Protein AF-0000000075728772 (afdb_homodimer)

Radius of gyration: 41.03 Å; Cα contacts (8 Å, |Δi|>4): 673; chains: 2; bounding box: 45×200×97 Å

Structure (mmCIF, N/CA/C/O backbone):
data_AF-0000000075728772-model_v1
#
loop_
_entity.id
_entity.type
_entity.pdbx_description
1 polymer 'Small GTP-binding protein'
#
loop_
_atom_site.group_PDB
_atom_site.id
_atom_site.t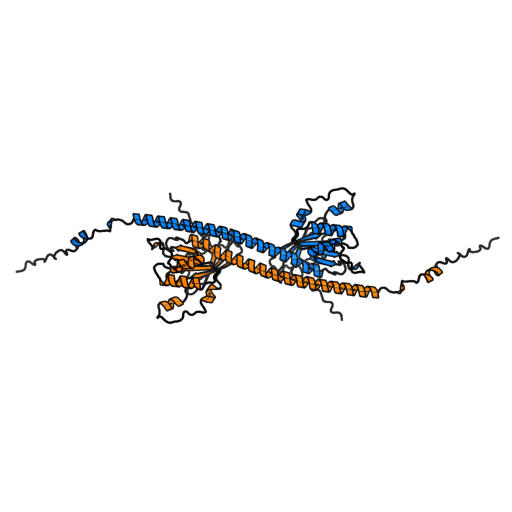ype_symbol
_atom_site.label_atom_id
_atom_site.label_alt_id
_atom_site.label_comp_id
_atom_site.label_asym_id
_atom_site.label_entity_id
_atom_site.label_seq_id
_atom_site.pdbx_PDB_ins_code
_atom_site.Cartn_x
_atom_site.Cartn_y
_atom_site.Cartn_z
_atom_site.occupancy
_atom_site.B_iso_or_equiv
_atom_site.auth_seq_id
_atom_site.auth_comp_id
_atom_site.auth_asym_id
_atom_site.auth_atom_id
_atom_site.pdbx_PDB_model_num
ATOM 1 N N . MET A 1 1 ? -1.755 -20.797 -45.938 1 20.17 1 MET A N 1
ATOM 2 C CA . MET A 1 1 ? -0.549 -20.141 -45.438 1 20.17 1 MET A CA 1
ATOM 3 C C . MET A 1 1 ? -0.69 -19.812 -43.969 1 20.17 1 MET A C 1
ATOM 5 O O . MET A 1 1 ? -1.535 -19 -43.594 1 20.17 1 MET A O 1
ATOM 9 N N . GLY A 1 2 ? -0.559 -20.734 -43.094 1 18.73 2 GLY A N 1
ATOM 10 C CA . GLY A 1 2 ? -0.975 -20.922 -41.719 1 18.73 2 GLY A CA 1
ATOM 11 C C . GLY A 1 2 ? -0.238 -20.031 -40.75 1 18.73 2 GLY A C 1
ATOM 12 O O . GLY A 1 2 ? 0.989 -19.922 -40.812 1 18.73 2 GLY A O 1
ATOM 13 N N . ALA A 1 3 ? -0.854 -18.828 -40.375 1 20.38 3 ALA A N 1
ATOM 14 C CA . ALA A 1 3 ? -0.32 -17.688 -39.625 1 20.38 3 ALA A CA 1
ATOM 15 C C . ALA A 1 3 ? 0.378 -18.172 -38.344 1 20.38 3 ALA A C 1
ATOM 17 O O . ALA A 1 3 ? -0.262 -18.719 -37.438 1 20.38 3 ALA A O 1
ATOM 18 N N . ASN A 1 4 ? 1.507 -18.812 -38.531 1 18.94 4 ASN A N 1
ATOM 19 C CA . ASN A 1 4 ? 2.453 -19.297 -37.5 1 18.94 4 ASN A CA 1
ATOM 20 C C . ASN A 1 4 ? 2.754 -18.219 -36.469 1 18.94 4 ASN A C 1
ATOM 22 O O . ASN A 1 4 ? 3.309 -17.156 -36.812 1 18.94 4 ASN A O 1
ATOM 26 N N . GLY A 1 5 ? 1.78 -17.938 -35.656 1 21.95 5 GLY A N 1
ATOM 27 C CA . GLY A 1 5 ? 1.833 -16.844 -34.688 1 21.95 5 GLY A CA 1
ATOM 28 C C . GLY A 1 5 ? 3.141 -16.797 -33.938 1 21.95 5 GLY A C 1
ATOM 29 O O . GLY A 1 5 ? 3.518 -17.781 -33.281 1 21.95 5 GLY A O 1
ATOM 30 N N . SER A 1 6 ? 4.141 -16.234 -34.531 1 20.72 6 SER A N 1
ATOM 31 C CA . SER A 1 6 ? 5.512 -15.969 -34.125 1 20.72 6 SER A CA 1
ATOM 32 C C . SER A 1 6 ? 5.559 -15.484 -32.688 1 20.72 6 SER A C 1
ATOM 34 O O . SER A 1 6 ? 4.867 -14.531 -32.312 1 20.72 6 SER A O 1
ATOM 36 N N . TYR A 1 7 ? 5.703 -16.344 -31.812 1 20.48 7 TYR A N 1
ATOM 37 C CA . TYR A 1 7 ? 6.016 -16.109 -30.422 1 20.48 7 TYR A CA 1
ATOM 38 C C . TYR A 1 7 ? 7.203 -15.164 -30.281 1 20.48 7 TYR A C 1
ATOM 40 O O . TYR A 1 7 ? 8.234 -15.359 -30.922 1 20.48 7 TYR A O 1
ATOM 48 N N . ALA A 1 8 ? 6.926 -13.891 -30.172 1 22.8 8 ALA A N 1
ATOM 49 C CA . ALA A 1 8 ? 7.938 -12.859 -29.969 1 22.8 8 ALA A CA 1
ATOM 50 C C . ALA A 1 8 ? 9.047 -13.352 -29.047 1 22.8 8 ALA A C 1
ATOM 52 O O . ALA A 1 8 ? 8.773 -13.922 -27.984 1 22.8 8 ALA A O 1
ATOM 53 N N . PRO A 1 9 ? 10.117 -13.68 -29.625 1 22.17 9 PRO A N 1
ATOM 54 C CA . PRO A 1 9 ? 11.281 -14.156 -28.875 1 22.17 9 PRO A CA 1
ATOM 55 C C . PRO A 1 9 ? 11.586 -13.297 -27.656 1 22.17 9 PRO A C 1
ATOM 57 O O . PRO A 1 9 ? 11.25 -12.109 -27.625 1 22.17 9 PRO A O 1
ATOM 60 N N . ALA A 1 10 ? 11.844 -13.938 -26.469 1 25.41 10 ALA A N 1
ATOM 61 C CA . ALA A 1 10 ? 12.25 -13.383 -25.172 1 25.41 10 ALA A CA 1
ATOM 62 C C . ALA A 1 10 ? 13.484 -12.492 -25.328 1 25.41 10 ALA A C 1
ATOM 64 O O . ALA A 1 10 ? 14.523 -12.945 -25.812 1 25.41 10 ALA A O 1
ATOM 65 N N . THR A 1 11 ? 13.328 -11.234 -25.766 1 25.09 11 THR A N 1
ATOM 66 C CA . THR A 1 11 ? 14.445 -10.289 -25.828 1 25.09 11 THR A CA 1
ATOM 67 C C . THR A 1 11 ? 15.398 -10.523 -24.656 1 25.09 11 THR A C 1
ATOM 69 O O . THR A 1 11 ? 14.992 -11.008 -23.609 1 25.09 11 THR A O 1
ATOM 72 N N . ASN A 1 12 ? 16.75 -10.617 -24.812 1 25.53 12 ASN A N 1
ATOM 73 C CA . ASN A 1 12 ? 17.969 -10.695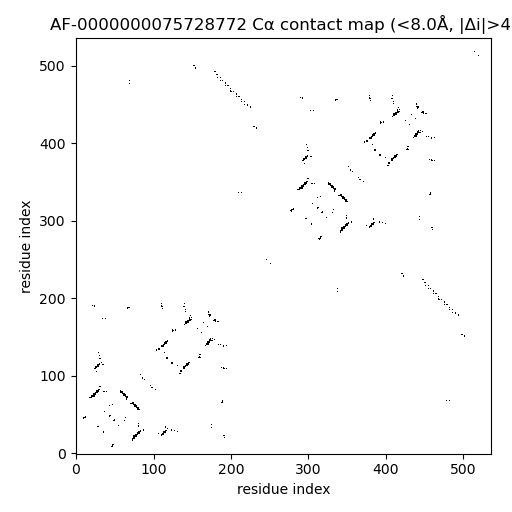 -24.016 1 25.53 12 ASN A CA 1
ATOM 74 C C . ASN A 1 12 ? 17.859 -9.898 -22.719 1 25.53 12 ASN A C 1
ATOM 76 O O . ASN A 1 12 ? 17.016 -9 -22.609 1 25.53 12 ASN A O 1
ATOM 80 N N . GLY A 1 13 ? 18.672 -10.328 -21.578 1 29.27 13 GLY A N 1
ATOM 81 C CA . GLY A 1 13 ? 18.891 -9.922 -20.203 1 29.27 13 GLY A CA 1
ATOM 82 C C . GLY A 1 13 ? 19.047 -8.422 -20.031 1 29.27 13 GLY A C 1
ATOM 83 O O . GLY A 1 13 ? 19.562 -7.953 -19.016 1 29.27 13 GLY A O 1
ATOM 84 N N . GLN A 1 14 ? 19.375 -7.738 -21.047 1 27.98 14 GLN A N 1
ATOM 85 C CA . GLN A 1 14 ? 19.547 -6.32 -20.75 1 27.98 14 GLN A CA 1
ATOM 86 C C . GLN A 1 14 ? 18.359 -5.758 -19.984 1 27.98 14 GLN A C 1
ATOM 88 O O . GLN A 1 14 ? 17.25 -5.723 -20.516 1 27.98 14 GLN A O 1
ATOM 93 N N . SER A 1 15 ? 18.281 -6.172 -18.562 1 35.75 15 SER A N 1
ATOM 94 C CA . SER A 1 15 ? 17.359 -5.508 -17.656 1 35.75 15 SER A CA 1
ATOM 95 C C . SER A 1 15 ? 17.078 -4.074 -18.094 1 35.75 15 SER A C 1
ATOM 97 O O . SER A 1 15 ? 17.984 -3.24 -18.109 1 35.75 15 SER A O 1
ATOM 99 N N . ASN A 1 16 ? 16.688 -3.744 -19.047 1 38.78 16 ASN A N 1
ATOM 100 C CA . ASN A 1 16 ? 16.234 -2.355 -19.047 1 38.78 16 ASN A CA 1
ATOM 101 C C . ASN A 1 16 ? 15.898 -1.868 -17.641 1 38.78 16 ASN A C 1
ATOM 103 O O . ASN A 1 16 ? 15.312 -2.605 -16.859 1 38.78 16 ASN A O 1
ATOM 107 N N . GLY A 1 17 ? 16.859 -1.261 -16.844 1 48.16 17 GLY A N 1
ATOM 108 C CA . GLY A 1 17 ? 16.969 -0.825 -15.453 1 48.16 17 GLY A CA 1
ATOM 109 C C . GLY A 1 17 ? 15.617 -0.693 -14.766 1 48.16 17 GLY A C 1
ATOM 110 O O . GLY A 1 17 ? 15.391 0.259 -14.016 1 48.16 17 GLY A O 1
ATOM 111 N N . ASN A 1 18 ? 14.641 -1.358 -15.25 1 58.28 18 ASN A N 1
ATOM 112 C CA . ASN A 1 18 ? 13.383 -1.136 -14.539 1 58.28 18 ASN A CA 1
ATOM 113 C C . ASN A 1 18 ? 13.453 -1.632 -13.102 1 58.28 18 ASN A C 1
ATOM 115 O O . ASN A 1 18 ? 14.023 -2.691 -12.828 1 58.28 18 ASN A O 1
ATOM 119 N N . LYS A 1 19 ? 13.312 -0.909 -12.195 1 76.62 19 LYS A N 1
ATOM 120 C CA . LYS A 1 19 ? 13.25 -1.17 -10.758 1 76.62 19 LYS A CA 1
ATOM 121 C C . LYS A 1 19 ? 12.297 -2.326 -10.453 1 76.62 19 LYS A C 1
ATOM 123 O O . LYS A 1 19 ? 11.195 -2.391 -10.992 1 76.62 19 LYS A O 1
ATOM 128 N N . ILE A 1 20 ? 12.82 -3.555 -9.977 1 85.06 20 ILE A N 1
ATOM 129 C CA . ILE A 1 20 ? 12.023 -4.672 -9.484 1 85.06 20 ILE A CA 1
ATOM 130 C C . ILE A 1 20 ? 11 -4.172 -8.477 1 85.06 20 ILE A C 1
ATOM 132 O O . ILE A 1 20 ? 11.359 -3.527 -7.484 1 85.06 20 ILE A O 1
ATOM 136 N N . THR A 1 21 ? 9.82 -4.496 -8.812 1 88.19 21 THR A N 1
ATOM 137 C CA . THR A 1 21 ? 8.758 -3.922 -7.988 1 88.19 21 THR A CA 1
ATOM 138 C C . THR A 1 21 ? 8.344 -4.891 -6.887 1 88.19 21 THR A C 1
ATOM 140 O O . THR A 1 21 ? 7.871 -4.473 -5.832 1 88.19 21 THR A O 1
ATOM 143 N N . ASP A 1 22 ? 8.555 -6.23 -7.191 1 93.19 22 ASP A N 1
ATOM 144 C CA . ASP A 1 22 ? 8.141 -7.242 -6.227 1 93.19 22 ASP A CA 1
ATOM 145 C C . ASP A 1 22 ? 9.047 -8.469 -6.289 1 93.19 22 ASP A C 1
ATOM 147 O O . ASP A 1 22 ? 9.703 -8.711 -7.305 1 93.19 22 ASP A O 1
ATOM 151 N N . HIS A 1 23 ? 9.047 -9.094 -5.242 1 92.69 23 HIS A N 1
ATOM 152 C CA . HIS A 1 23 ? 9.664 -10.414 -5.113 1 92.69 23 HIS A CA 1
ATOM 153 C C . HIS A 1 23 ? 8.672 -11.438 -4.578 1 92.69 23 HIS A C 1
ATOM 155 O O . HIS A 1 23 ? 8.094 -11.242 -3.502 1 92.69 23 HIS A O 1
ATOM 161 N N . ILE A 1 24 ? 8.469 -12.508 -5.336 1 94.81 24 ILE A N 1
ATOM 162 C CA . ILE A 1 24 ? 7.578 -13.547 -4.82 1 94.81 24 ILE A CA 1
ATOM 163 C C . ILE A 1 24 ? 8.289 -14.898 -4.852 1 94.81 24 ILE A C 1
ATOM 165 O O . ILE A 1 24 ? 9.273 -15.07 -5.57 1 94.81 24 ILE A O 1
ATOM 169 N N . THR A 1 25 ? 7.801 -15.789 -4.043 1 93.19 25 THR A N 1
ATOM 170 C CA . THR A 1 25 ? 8.352 -17.141 -3.926 1 93.19 25 THR A CA 1
ATOM 171 C C . THR A 1 25 ? 7.352 -18.172 -4.41 1 93.19 25 THR A C 1
ATOM 173 O O . THR A 1 25 ? 6.195 -18.172 -3.984 1 93.19 25 THR A O 1
ATOM 176 N N . LEU A 1 26 ? 7.816 -19.031 -5.293 1 94 26 LEU A N 1
ATOM 177 C CA . LEU A 1 26 ? 7.008 -20.109 -5.848 1 94 26 LEU A CA 1
ATOM 178 C C . LEU A 1 26 ? 7.555 -21.469 -5.426 1 94 26 LEU A C 1
ATOM 180 O O . LEU A 1 26 ? 8.758 -21.719 -5.535 1 94 26 LEU A O 1
ATOM 184 N N . SER A 1 27 ? 6.684 -22.312 -4.914 1 92.44 27 SER A N 1
ATOM 185 C CA . SER A 1 27 ? 7.051 -23.688 -4.605 1 92.44 27 SER A CA 1
ATOM 186 C C . SER A 1 27 ? 6.547 -24.641 -5.68 1 92.44 27 SER A C 1
ATOM 188 O O . SER A 1 27 ? 5.348 -24.703 -5.961 1 92.44 27 SER A O 1
ATOM 190 N N . VAL A 1 28 ? 7.457 -25.312 -6.316 1 92.38 28 VAL A N 1
ATOM 191 C CA . VAL A 1 28 ? 7.105 -26.344 -7.293 1 92.38 28 VAL A CA 1
ATOM 192 C C . VAL A 1 28 ? 7.188 -27.719 -6.648 1 92.38 28 VAL A C 1
ATOM 194 O O . VAL A 1 28 ? 8.25 -28.141 -6.184 1 92.38 28 VAL A O 1
ATOM 197 N N . ARG A 1 29 ? 6.008 -28.391 -6.691 1 90.94 29 ARG A N 1
ATOM 198 C CA . ARG A 1 29 ? 5.859 -29.656 -5.969 1 90.94 29 ARG A CA 1
ATOM 199 C C . ARG A 1 29 ? 5.41 -30.766 -6.902 1 90.94 29 ARG A C 1
ATOM 201 O O . ARG A 1 29 ? 4.793 -30.516 -7.938 1 90.94 29 ARG A O 1
ATOM 208 N N . GLY A 1 30 ? 5.75 -31.969 -6.496 1 90.44 30 GLY A N 1
ATOM 209 C CA . GLY A 1 30 ? 5.402 -33.156 -7.234 1 90.44 30 GLY A CA 1
ATOM 210 C C . GLY A 1 30 ? 6.355 -34.312 -6.984 1 90.44 30 GLY A C 1
ATOM 211 O O . GLY A 1 30 ? 7.48 -34.125 -6.527 1 90.44 30 GLY A O 1
ATOM 212 N N . SER A 1 31 ? 5.895 -35.531 -7.312 1 84.56 31 SER A N 1
ATOM 213 C CA . SER A 1 31 ? 6.762 -36.688 -7.207 1 84.56 31 SER A CA 1
ATOM 214 C C . SER A 1 31 ? 7.844 -36.656 -8.281 1 84.56 31 SER A C 1
ATOM 216 O O . SER A 1 31 ? 7.926 -35.719 -9.07 1 84.56 31 SER A O 1
ATOM 218 N N . ARG A 1 32 ? 8.719 -37.656 -8.211 1 81.69 32 ARG A N 1
ATOM 219 C CA . ARG A 1 32 ? 9.758 -37.781 -9.234 1 81.69 32 ARG A CA 1
ATOM 220 C C . ARG A 1 32 ? 9.141 -38.094 -10.602 1 81.69 32 ARG A C 1
ATOM 222 O O . ARG A 1 32 ? 8.141 -38.781 -10.695 1 81.69 32 ARG A O 1
ATOM 229 N N . LYS A 1 33 ? 9.703 -37.531 -11.602 1 84.69 33 LYS A N 1
ATOM 230 C CA . LYS A 1 33 ? 9.367 -37.781 -13 1 84.69 33 LYS A CA 1
ATOM 231 C C . LYS A 1 33 ? 7.984 -37.25 -13.344 1 84.69 33 LYS A C 1
ATOM 233 O O . LYS A 1 33 ? 7.23 -37.875 -14.086 1 84.69 33 LYS A O 1
ATOM 238 N N . THR A 1 34 ? 7.598 -36.219 -12.68 1 91.5 34 THR A N 1
ATOM 239 C CA . THR A 1 34 ? 6.328 -35.562 -13.008 1 91.5 34 THR A CA 1
ATOM 240 C C . THR A 1 34 ? 6.551 -34.375 -13.938 1 91.5 34 THR A C 1
ATOM 242 O O . THR A 1 34 ? 5.598 -33.875 -14.523 1 91.5 34 THR A O 1
ATOM 245 N N . GLY A 1 35 ? 7.801 -33.875 -14.094 1 90.06 35 GLY A N 1
ATOM 246 C CA . GLY A 1 35 ? 8.102 -32.812 -15.055 1 90.06 35 GLY A CA 1
ATOM 247 C C . GLY A 1 35 ? 8.453 -31.5 -14.391 1 90.06 35 GLY A C 1
ATOM 248 O O . GLY A 1 35 ? 8.398 -30.438 -15.031 1 90.06 35 GLY A O 1
ATOM 249 N N . LYS A 1 36 ? 8.781 -31.547 -13.062 1 89.38 36 LYS A N 1
ATOM 250 C CA . LYS A 1 36 ? 9.07 -30.328 -12.312 1 89.38 36 LYS A CA 1
ATOM 251 C C . LYS A 1 36 ? 10.234 -29.562 -12.938 1 89.38 36 LYS A C 1
ATOM 253 O O . LYS A 1 36 ? 10.109 -28.359 -13.227 1 89.38 36 LYS A O 1
ATOM 258 N N . THR A 1 37 ? 11.312 -30.266 -13.156 1 83.81 37 THR A N 1
ATOM 259 C CA . THR A 1 37 ? 12.508 -29.641 -13.695 1 83.81 37 THR A CA 1
ATOM 260 C C . THR A 1 37 ? 12.242 -29.047 -15.07 1 83.81 37 THR A C 1
ATOM 262 O O . THR A 1 37 ? 12.703 -27.953 -15.383 1 83.81 37 THR A O 1
ATOM 265 N N . ALA A 1 38 ? 11.539 -29.812 -15.922 1 88.69 38 ALA A N 1
ATOM 266 C CA . ALA A 1 38 ? 11.203 -29.312 -17.25 1 88.69 38 ALA A CA 1
ATOM 267 C C . ALA A 1 38 ? 10.352 -28.047 -17.172 1 88.69 38 ALA A C 1
ATOM 269 O O . ALA A 1 38 ? 10.562 -27.094 -17.938 1 88.69 38 ALA A O 1
ATOM 270 N N . LEU A 1 39 ? 9.398 -28.031 -16.266 1 92.25 39 LEU A N 1
ATOM 271 C CA . LEU A 1 39 ? 8.547 -26.859 -16.094 1 92.25 39 LEU A CA 1
ATOM 272 C C . LEU A 1 39 ? 9.375 -25.641 -15.68 1 92.25 39 LEU A C 1
ATOM 274 O O . LEU A 1 39 ? 9.219 -24.547 -16.25 1 92.25 39 LEU A O 1
ATOM 278 N N . ILE A 1 40 ? 10.242 -25.812 -14.672 1 89.56 40 ILE A N 1
ATOM 279 C CA . ILE A 1 40 ? 11.078 -24.734 -14.164 1 89.56 40 ILE A CA 1
ATOM 280 C C . ILE A 1 40 ? 11.938 -24.172 -15.289 1 89.56 40 ILE A C 1
ATOM 282 O O . ILE A 1 40 ? 12.078 -22.953 -15.43 1 89.56 40 ILE A O 1
ATOM 286 N N . THR A 1 41 ? 12.414 -25.078 -16.078 1 87 41 THR A N 1
ATOM 287 C CA . THR A 1 41 ? 13.234 -24.672 -17.219 1 87 41 THR A CA 1
ATOM 288 C C . THR A 1 41 ? 12.422 -23.828 -18.203 1 87 41 THR A C 1
ATOM 290 O O . THR A 1 41 ? 12.906 -22.828 -18.734 1 87 41 THR A O 1
ATOM 293 N N . LYS A 1 42 ? 11.211 -24.266 -18.484 1 88.06 42 LYS A N 1
ATOM 294 C CA . LYS A 1 42 ? 10.336 -23.547 -19.406 1 88.06 42 LYS A CA 1
ATOM 295 C C . LYS A 1 42 ? 10 -22.156 -18.859 1 88.06 42 LYS A C 1
ATOM 297 O O . LYS A 1 42 ? 9.961 -21.188 -19.609 1 88.06 42 LYS A O 1
ATOM 302 N N . ILE A 1 43 ? 9.812 -22.078 -17.578 1 87.56 43 ILE A N 1
ATOM 303 C CA . ILE A 1 43 ? 9.516 -20.797 -16.953 1 87.56 43 ILE A CA 1
ATOM 304 C C . ILE A 1 43 ? 10.727 -19.875 -17.062 1 87.56 43 ILE A C 1
ATOM 306 O O . ILE A 1 43 ? 10.586 -18.688 -17.328 1 87.56 43 ILE A O 1
ATOM 310 N N . GLN A 1 44 ? 11.812 -20.484 -16.844 1 80.19 44 GLN A N 1
ATOM 311 C CA . GLN A 1 44 ? 13.062 -19.734 -16.938 1 80.19 44 GLN A CA 1
ATOM 312 C C . GLN A 1 44 ? 13.297 -19.219 -18.359 1 80.19 44 GLN A C 1
ATOM 314 O O . GLN A 1 44 ? 13.82 -18.125 -18.547 1 80.19 44 GLN A O 1
ATOM 319 N N . ALA A 1 45 ? 13.055 -20.312 -19.234 1 63.47 45 ALA A N 1
ATOM 320 C CA . ALA A 1 45 ? 13.305 -20 -20.641 1 63.47 45 ALA A CA 1
ATOM 321 C C . ALA A 1 45 ? 12.398 -18.859 -21.109 1 63.47 45 ALA A C 1
ATOM 323 O O . ALA A 1 45 ? 12.742 -18.125 -22.031 1 63.47 45 ALA A O 1
ATOM 324 N N . LYS A 1 46 ? 11.273 -19.094 -20.562 1 56.88 46 LYS A N 1
ATOM 325 C CA . LYS A 1 46 ? 10.398 -17.969 -20.906 1 56.88 46 LYS A CA 1
ATOM 326 C C . LYS A 1 46 ? 10.906 -16.688 -20.266 1 56.88 46 LYS A C 1
ATOM 328 O O . LYS A 1 46 ? 10.375 -15.602 -20.531 1 56.88 46 LYS A O 1
ATOM 333 N N . LYS A 1 47 ? 12.039 -17.219 -19.469 1 51.19 47 LYS A N 1
ATOM 334 C CA . LYS A 1 47 ? 12.867 -16.172 -18.859 1 51.19 47 LYS A CA 1
ATOM 335 C C . LYS A 1 47 ? 13.594 -15.359 -19.922 1 51.19 47 LYS A C 1
ATOM 337 O O . LYS A 1 47 ? 13.828 -15.852 -21.031 1 51.19 47 LYS A O 1
ATOM 342 N N . LEU A 1 48 ? 13.789 -14.133 -19.625 1 41.53 48 LEU A N 1
ATOM 343 C CA . LEU A 1 48 ? 14.688 -13.391 -20.484 1 41.53 48 LEU A CA 1
ATOM 344 C C . LEU A 1 48 ? 16.062 -14.055 -20.562 1 41.53 48 LEU A C 1
ATOM 346 O O . LEU A 1 48 ? 16.797 -13.883 -21.531 1 41.53 48 LEU A O 1
ATOM 350 N N . TYR A 1 49 ? 16.578 -14.812 -19.391 1 34.72 49 TYR A N 1
ATOM 351 C CA . TYR A 1 49 ? 17.969 -15.219 -19.5 1 34.72 49 TYR A CA 1
ATOM 352 C C . TYR A 1 49 ? 18.109 -16.734 -19.328 1 34.72 49 TYR A C 1
ATOM 354 O O . TYR A 1 49 ? 17.5 -17.312 -18.438 1 34.72 49 TYR A O 1
ATOM 362 N N . PRO A 1 50 ? 18.703 -17.578 -20.344 1 32.12 50 PRO A N 1
ATOM 363 C CA . PRO A 1 50 ? 18.797 -19.016 -20.609 1 32.12 50 PRO A CA 1
ATOM 364 C C . PRO A 1 50 ? 19.734 -19.734 -19.641 1 32.12 50 PRO A C 1
ATOM 366 O O . PRO A 1 50 ? 20.016 -20.922 -19.812 1 32.12 50 PRO A O 1
ATOM 369 N N . ASP A 1 51 ? 20.328 -19.391 -18.453 1 36.78 51 ASP A N 1
ATOM 370 C CA . ASP A 1 51 ? 21.453 -20.25 -18.125 1 36.78 51 ASP A CA 1
ATOM 371 C C . ASP A 1 51 ? 20.984 -21.594 -17.562 1 36.78 51 ASP A C 1
ATOM 373 O O . ASP A 1 51 ? 20.219 -21.641 -16.609 1 36.78 51 ASP A O 1
ATOM 377 N N . TYR A 1 52 ? 21.016 -22.734 -18.281 1 31.41 52 TYR A N 1
ATOM 378 C CA . TYR A 1 52 ? 20.578 -24.125 -18.125 1 31.41 52 TYR A CA 1
ATOM 379 C C . TYR A 1 52 ? 21.469 -24.859 -17.109 1 31.41 52 TYR A C 1
ATOM 381 O O . TYR A 1 52 ? 22.375 -25.578 -17.5 1 31.41 52 TYR A O 1
ATOM 389 N N . SER A 1 53 ? 22.109 -24.328 -16.109 1 36.53 53 SER A N 1
ATOM 390 C CA . SER A 1 53 ? 23.016 -25.266 -15.445 1 36.53 53 SER A CA 1
ATOM 391 C C . SER A 1 53 ? 22.266 -26.375 -14.727 1 36.53 53 SER A C 1
ATOM 393 O O . SER A 1 53 ? 21.094 -26.219 -14.398 1 36.53 53 SER A O 1
ATOM 395 N N . GLN A 1 54 ? 22.688 -27.625 -14.648 1 34.09 54 GLN A N 1
ATOM 396 C CA . GLN A 1 54 ? 22.344 -28.906 -14.016 1 34.09 54 GLN A CA 1
ATOM 397 C C . GLN A 1 54 ? 21.75 -28.688 -12.633 1 34.09 54 GLN A C 1
ATOM 399 O O . GLN A 1 54 ? 22.25 -27.875 -11.852 1 34.09 54 GLN A O 1
ATOM 404 N N . THR A 1 55 ? 20.453 -29.016 -12.422 1 39.34 55 THR A N 1
ATOM 405 C CA . THR A 1 55 ? 19.641 -28.812 -11.234 1 39.34 55 THR A CA 1
ATOM 406 C C . THR A 1 55 ? 20.188 -29.594 -10.055 1 39.34 55 THR A C 1
ATOM 408 O O . THR A 1 55 ? 20.203 -30.828 -10.078 1 39.34 55 THR A O 1
ATOM 411 N N . PRO A 1 56 ? 21.156 -29.25 -9.359 1 36.88 56 PRO A N 1
ATOM 412 C CA . PRO A 1 56 ? 21.391 -30.016 -8.125 1 36.88 56 PRO A CA 1
ATOM 413 C C . PRO A 1 56 ? 20.109 -30.219 -7.312 1 36.88 56 PRO A C 1
ATOM 415 O O . PRO A 1 56 ? 19.078 -29.625 -7.633 1 36.88 56 PRO A O 1
ATOM 418 N N . VAL A 1 57 ? 20.266 -30.578 -5.926 1 38.97 57 VAL A N 1
ATOM 419 C CA . VAL A 1 57 ? 19.281 -30.797 -4.871 1 38.97 57 VAL A CA 1
ATOM 420 C C . VAL A 1 57 ? 18.234 -29.688 -4.906 1 38.97 57 VAL A C 1
ATOM 422 O O . VAL A 1 57 ? 17.062 -29.938 -5.242 1 38.97 57 VAL A O 1
ATOM 425 N N . MET A 1 58 ? 17.672 -29.172 -3.781 1 50.41 58 MET A N 1
ATOM 426 C CA . MET A 1 58 ? 16.734 -28.062 -3.633 1 50.41 58 MET A CA 1
ATOM 427 C C . MET A 1 58 ? 17.297 -26.781 -4.227 1 50.41 58 MET A C 1
ATOM 429 O O . MET A 1 58 ? 18.391 -26.344 -3.846 1 50.41 58 MET A O 1
ATOM 433 N N . THR A 1 59 ? 17.172 -26.594 -5.559 1 62.81 59 THR A N 1
ATOM 434 C CA . THR A 1 59 ? 17.797 -25.453 -6.188 1 62.81 59 THR A CA 1
ATOM 435 C C . THR A 1 59 ? 16.812 -24.297 -6.359 1 62.81 59 THR A C 1
ATOM 437 O O . THR A 1 59 ? 15.672 -24.531 -6.785 1 62.81 59 THR A O 1
ATOM 440 N N . ALA A 1 60 ? 16.969 -23.359 -5.484 1 76.56 60 ALA A N 1
ATOM 441 C CA . ALA A 1 60 ? 16.234 -22.125 -5.715 1 76.56 60 ALA A CA 1
ATOM 442 C C . ALA A 1 60 ? 16.781 -21.359 -6.91 1 76.56 60 ALA A C 1
ATOM 444 O O . ALA A 1 60 ? 18 -21.297 -7.102 1 76.56 60 ALA A O 1
ATOM 445 N N . THR A 1 61 ? 15.906 -21.062 -7.824 1 83.19 61 THR A N 1
ATOM 446 C CA . THR A 1 61 ? 16.281 -20.266 -8.977 1 83.19 61 THR A CA 1
ATOM 447 C C . THR A 1 61 ? 15.469 -18.969 -9.031 1 83.19 61 THR A C 1
ATOM 449 O O . THR A 1 61 ? 14.266 -18.984 -8.773 1 83.19 61 THR A O 1
ATOM 452 N N . ASP A 1 62 ? 16.172 -17.875 -9.297 1 85.12 62 ASP A N 1
ATOM 453 C CA . ASP A 1 62 ? 15.5 -16.594 -9.461 1 85.12 62 ASP A CA 1
ATOM 454 C C . ASP A 1 62 ? 15.203 -16.312 -10.938 1 85.12 62 ASP A C 1
ATOM 456 O O . ASP A 1 62 ? 16.062 -16.516 -11.797 1 85.12 62 ASP A O 1
ATOM 460 N N . VAL A 1 63 ? 14.008 -15.906 -11.219 1 88.75 63 VAL A N 1
ATOM 461 C CA . VAL A 1 63 ? 13.57 -15.562 -12.562 1 88.75 63 VAL A CA 1
ATOM 462 C C . VAL A 1 63 ? 12.977 -14.156 -12.57 1 88.75 63 VAL A C 1
ATOM 464 O O . VAL A 1 63 ? 12.242 -13.781 -11.648 1 88.75 63 VAL A O 1
ATOM 467 N N . MET A 1 64 ? 13.352 -13.367 -13.586 1 87.44 64 MET A N 1
ATOM 468 C CA . MET A 1 64 ? 12.664 -12.102 -13.828 1 87.44 64 MET A CA 1
ATOM 469 C C . MET A 1 64 ? 11.398 -12.32 -14.656 1 87.44 64 MET A C 1
ATOM 471 O O . MET A 1 64 ? 11.422 -13.047 -15.656 1 87.44 64 MET A O 1
ATOM 475 N N . TRP A 1 65 ? 10.328 -11.789 -14.203 1 88.94 65 TRP A N 1
ATOM 476 C CA . TRP A 1 65 ? 9.031 -12.031 -14.812 1 88.94 65 TRP A CA 1
ATOM 477 C C . TRP A 1 65 ? 8.297 -10.711 -15.062 1 88.94 65 TRP A C 1
ATOM 479 O O . TRP A 1 65 ? 8.32 -9.812 -14.219 1 88.94 65 TRP A O 1
ATOM 489 N N . ASN A 1 66 ? 7.652 -10.633 -16.219 1 88.75 66 ASN A N 1
ATOM 490 C CA . ASN A 1 66 ? 6.773 -9.516 -16.531 1 88.75 66 ASN A CA 1
ATOM 491 C C . ASN A 1 66 ? 5.305 -9.914 -16.469 1 88.75 66 ASN A C 1
ATOM 493 O O . ASN A 1 66 ? 4.785 -10.539 -17.391 1 88.75 66 ASN A O 1
ATOM 497 N N . PRO A 1 67 ? 4.73 -9.5 -15.328 1 90.19 67 PRO A N 1
ATOM 498 C CA . PRO A 1 67 ? 3.32 -9.875 -15.211 1 90.19 67 PRO A CA 1
ATOM 499 C C . PRO A 1 67 ? 2.445 -9.227 -16.281 1 90.19 67 PRO A C 1
ATOM 501 O O . PRO A 1 67 ? 2.68 -8.07 -16.656 1 90.19 67 PRO A O 1
ATOM 504 N N . VAL A 1 68 ? 1.475 -9.969 -16.766 1 85.88 68 VAL A N 1
ATOM 505 C CA . VAL A 1 68 ? 0.545 -9.461 -17.781 1 85.88 68 VAL A CA 1
ATOM 506 C C . VAL A 1 68 ? -0.388 -8.43 -17.141 1 85.88 68 VAL A C 1
ATOM 508 O O . VAL A 1 68 ? -0.815 -7.484 -17.797 1 85.88 68 VAL A O 1
ATOM 511 N N . THR A 1 69 ? -0.705 -8.609 -15.859 1 84.88 69 THR A N 1
ATOM 512 C CA . THR A 1 69 ? -1.652 -7.766 -15.141 1 84.88 69 THR A CA 1
ATOM 513 C C . THR A 1 69 ? -1.051 -6.391 -14.867 1 84.88 69 THR A C 1
ATOM 515 O O . THR A 1 69 ? -1.776 -5.43 -14.602 1 84.88 69 THR A O 1
ATOM 518 N N . CYS A 1 70 ? 0.238 -6.309 -14.852 1 82.5 70 CYS A N 1
ATOM 519 C CA . CYS A 1 70 ? 0.909 -5.047 -14.547 1 82.5 70 CYS A CA 1
ATOM 520 C C . CYS A 1 70 ? 1.916 -4.691 -15.633 1 82.5 70 CYS A C 1
ATOM 522 O O . CYS A 1 70 ? 3.113 -4.938 -15.477 1 82.5 70 CYS A O 1
ATOM 524 N N . GLU A 1 71 ? 1.436 -4.055 -16.531 1 81.81 71 GLU A N 1
ATOM 525 C CA . GLU A 1 71 ? 2.268 -3.75 -17.703 1 81.81 71 GLU A CA 1
ATOM 526 C C . GLU A 1 71 ? 3.432 -2.84 -17.312 1 81.81 71 GLU A C 1
ATOM 528 O O . GLU A 1 71 ? 3.26 -1.893 -16.547 1 81.81 71 GLU A O 1
ATOM 533 N N . GLY A 1 72 ? 4.598 -3.191 -17.797 1 82.12 72 GLY A N 1
ATOM 534 C CA . GLY A 1 72 ? 5.77 -2.35 -17.594 1 82.12 72 GLY A CA 1
ATOM 535 C C . GLY A 1 72 ? 6.535 -2.678 -16.328 1 82.12 72 GLY A C 1
ATOM 536 O O . GLY A 1 72 ? 7.609 -2.121 -16.078 1 82.12 72 GLY A O 1
ATOM 537 N N . GLU A 1 73 ? 5.984 -3.557 -15.602 1 87.19 73 GLU A N 1
ATOM 538 C CA . GLU A 1 73 ? 6.672 -3.914 -14.359 1 87.19 73 GLU A CA 1
ATOM 539 C C . GLU A 1 73 ? 7.465 -5.207 -14.523 1 87.19 73 GLU A C 1
ATOM 541 O O . GLU A 1 73 ? 7.16 -6.027 -15.391 1 87.19 73 GLU A O 1
ATOM 546 N N . THR A 1 74 ? 8.5 -5.305 -13.75 1 89.38 74 THR A N 1
ATOM 547 C CA . THR A 1 74 ? 9.281 -6.531 -13.633 1 89.38 74 THR A CA 1
ATOM 548 C C . THR A 1 74 ? 9.32 -7.012 -12.188 1 89.38 74 THR A C 1
ATOM 550 O O . THR A 1 74 ? 9.523 -6.219 -11.266 1 89.38 74 THR A O 1
ATOM 553 N N . ILE A 1 75 ? 9.062 -8.242 -12.062 1 91.81 75 ILE A N 1
ATOM 554 C CA . ILE A 1 75 ? 9.141 -8.82 -10.727 1 91.81 75 ILE A CA 1
ATOM 555 C C . ILE A 1 75 ? 10.164 -9.953 -10.711 1 91.81 75 ILE A C 1
ATOM 557 O O . ILE A 1 75 ? 10.555 -10.461 -11.766 1 91.81 75 ILE A O 1
ATOM 561 N N . GLN A 1 76 ? 10.633 -10.234 -9.547 1 91.31 76 GLN A N 1
ATOM 562 C CA . GLN A 1 76 ? 11.5 -11.391 -9.336 1 91.31 76 GLN A CA 1
ATOM 563 C C . GLN A 1 76 ? 10.734 -12.547 -8.703 1 91.31 76 GLN A C 1
ATOM 565 O O . GLN A 1 76 ? 10.031 -12.359 -7.711 1 91.31 76 GLN A O 1
ATOM 570 N N . ILE A 1 77 ? 10.906 -13.719 -9.289 1 92.5 77 ILE A N 1
ATOM 571 C CA . ILE A 1 77 ? 10.297 -14.93 -8.742 1 92.5 77 ILE A CA 1
ATOM 572 C C . ILE A 1 77 ? 11.398 -15.906 -8.32 1 92.5 77 ILE A C 1
ATOM 574 O O . ILE A 1 77 ? 12.211 -16.328 -9.141 1 92.5 77 ILE A O 1
ATOM 578 N N . THR A 1 78 ? 11.422 -16.219 -7.066 1 90.06 78 THR A N 1
ATOM 579 C CA . THR A 1 78 ? 12.273 -17.297 -6.578 1 90.06 78 THR A CA 1
ATOM 580 C C . THR A 1 78 ? 11.523 -18.625 -6.621 1 90.06 78 THR A C 1
ATOM 582 O O . THR A 1 78 ? 10.477 -18.781 -5.988 1 90.06 78 THR A O 1
ATOM 585 N N . ILE A 1 79 ? 12.031 -19.578 -7.367 1 90.81 79 ILE A N 1
ATOM 586 C CA . ILE A 1 79 ? 11.359 -20.859 -7.562 1 90.81 79 ILE A CA 1
ATOM 587 C C . ILE A 1 79 ? 12.102 -21.953 -6.797 1 90.81 79 ILE A C 1
ATOM 589 O O . ILE A 1 79 ? 13.297 -22.156 -7.008 1 90.81 79 ILE A O 1
ATOM 593 N N . TRP A 1 80 ? 11.328 -22.609 -5.957 1 86.25 80 TRP A N 1
ATOM 594 C CA . TRP A 1 80 ? 11.867 -23.719 -5.176 1 86.25 80 TRP A CA 1
ATOM 595 C C . TRP A 1 80 ? 11.414 -25.062 -5.75 1 86.25 80 TRP A C 1
ATOM 597 O O . TRP A 1 80 ? 10.219 -25.328 -5.836 1 86.25 80 TRP A O 1
ATOM 607 N N . ASP A 1 81 ? 12.391 -25.781 -6.238 1 82.88 81 ASP A N 1
ATOM 608 C CA . ASP A 1 81 ? 12.117 -27.156 -6.652 1 82.88 81 ASP A CA 1
ATOM 609 C C . ASP A 1 81 ? 12.172 -28.109 -5.461 1 82.88 81 ASP A C 1
ATOM 611 O O . ASP A 1 81 ? 13.258 -28.547 -5.047 1 82.88 81 ASP A O 1
ATOM 615 N N . VAL A 1 82 ? 11.133 -28.312 -4.859 1 73.31 82 VAL A N 1
ATOM 616 C CA . VAL A 1 82 ? 11.102 -29.109 -3.631 1 73.31 82 VAL A CA 1
ATOM 617 C C . VAL A 1 82 ? 10.648 -30.531 -3.941 1 73.31 82 VAL A C 1
ATOM 619 O O . VAL A 1 82 ? 9.609 -30.734 -4.578 1 73.31 82 VAL A O 1
ATOM 622 N N . VAL A 1 83 ? 11.578 -31.328 -3.941 1 59.16 83 VAL A N 1
ATOM 623 C CA . VAL A 1 83 ? 11.195 -32.719 -4.016 1 59.16 83 VAL A CA 1
ATOM 624 C C . VAL A 1 83 ? 11.07 -33.312 -2.609 1 59.1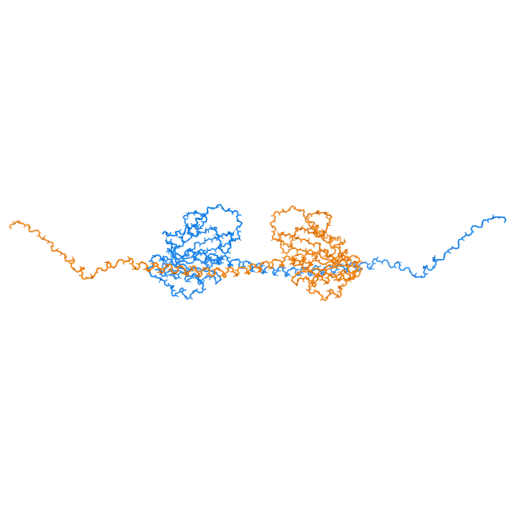6 83 VAL A C 1
ATOM 626 O O . VAL A 1 83 ? 11.945 -33.094 -1.763 1 59.16 83 VAL A O 1
ATOM 629 N N . ASP A 1 84 ? 9.992 -33.344 -1.996 1 54.31 84 ASP A N 1
ATOM 630 C CA . ASP A 1 84 ? 9.875 -33.875 -0.638 1 54.31 84 ASP A CA 1
ATOM 631 C C . ASP A 1 84 ? 10.531 -35.219 -0.518 1 54.31 84 ASP A C 1
ATOM 633 O O . ASP A 1 84 ? 10.398 -36.062 -1.412 1 54.31 84 ASP A O 1
ATOM 637 N N . LYS A 1 85 ? 11.562 -35.312 0.243 1 45.94 85 LYS A N 1
ATOM 638 C CA . LYS A 1 85 ? 12.227 -36.562 0.624 1 45.94 85 LYS A CA 1
ATOM 639 C C . LYS A 1 85 ? 11.211 -37.688 0.824 1 45.94 85 LYS A C 1
ATOM 641 O O . LYS A 1 85 ? 11.547 -38.875 0.681 1 45.94 85 LYS A O 1
ATOM 646 N N . ALA A 1 86 ? 10.094 -37.406 1.337 1 41.47 86 ALA A N 1
ATOM 647 C CA . ALA A 1 86 ? 9.266 -38.562 1.667 1 41.47 86 ALA A CA 1
ATOM 648 C C . ALA A 1 86 ? 9.156 -39.531 0.481 1 41.47 86 ALA A C 1
ATOM 650 O O . ALA A 1 86 ? 8.883 -40.719 0.656 1 41.47 86 ALA A O 1
ATOM 651 N N . ILE A 1 87 ? 9.289 -38.969 -0.691 1 42.25 87 ILE A N 1
ATOM 652 C CA . ILE A 1 87 ? 9.094 -39.906 -1.799 1 42.25 87 ILE A CA 1
ATOM 653 C C . ILE A 1 87 ? 10.352 -40.781 -1.972 1 42.25 87 ILE A C 1
ATOM 655 O O . ILE A 1 87 ? 10.297 -41.844 -2.602 1 42.25 87 ILE A O 1
ATOM 659 N N . ARG A 1 88 ? 11.508 -40.188 -1.619 1 39.94 88 ARG A N 1
ATOM 660 C CA . ARG A 1 88 ? 12.594 -41.156 -1.688 1 39.94 88 ARG A CA 1
ATOM 661 C C . ARG A 1 88 ? 12.273 -42.375 -0.863 1 39.94 88 ARG A C 1
ATOM 663 O O . ARG A 1 88 ? 12.656 -43.5 -1.228 1 39.94 88 ARG A O 1
ATOM 670 N N . TYR A 1 89 ? 11.773 -42.156 0.469 1 35.81 89 TYR A N 1
ATOM 671 C CA . TYR A 1 89 ? 11.523 -43.312 1.289 1 35.81 89 TYR A CA 1
ATOM 672 C C . TYR A 1 89 ? 10.367 -44.156 0.731 1 35.81 89 TYR A C 1
ATOM 674 O O . TYR A 1 89 ? 10.148 -45.281 1.143 1 35.81 89 TYR A O 1
ATOM 682 N N . LEU A 1 90 ? 9.375 -43.531 0.089 1 38.09 90 LEU A N 1
ATOM 683 C CA . LEU A 1 90 ? 8.367 -44.531 -0.335 1 38.09 90 LEU A CA 1
ATOM 684 C C . LEU A 1 90 ? 8.984 -45.594 -1.235 1 38.09 90 LEU A C 1
ATOM 686 O O . LEU A 1 90 ? 8.367 -46.625 -1.5 1 38.09 90 LEU A O 1
ATOM 690 N N . ASP A 1 91 ? 9.961 -45.375 -2.045 1 35.78 91 ASP A N 1
ATOM 691 C CA . ASP A 1 91 ? 10.516 -46.594 -2.623 1 35.78 91 ASP A CA 1
ATOM 692 C C . ASP A 1 91 ? 11.156 -47.469 -1.548 1 35.78 91 ASP A C 1
ATOM 694 O O . ASP A 1 91 ? 11.609 -48.562 -1.834 1 35.78 91 ASP A O 1
ATOM 698 N N . VAL A 1 92 ? 11.773 -46.906 -0.432 1 34.12 92 VAL A N 1
ATOM 699 C CA . VAL A 1 92 ? 12.188 -47.875 0.562 1 34.12 92 VAL A CA 1
ATOM 700 C C . VAL A 1 92 ? 10.969 -48.375 1.34 1 34.12 92 VAL A C 1
ATOM 702 O O . VAL A 1 92 ? 9.93 -47.719 1.354 1 34.12 92 VAL A O 1
ATOM 705 N N . SER A 1 93 ? 11.047 -49.469 2.455 1 33.44 93 SER A N 1
ATOM 706 C CA . SER A 1 93 ? 10.031 -50.219 3.201 1 33.44 93 SER A CA 1
ATOM 707 C C . SER A 1 93 ? 9.016 -49.281 3.834 1 33.44 93 SER A C 1
ATOM 709 O O . SER A 1 93 ? 9.281 -48.062 3.992 1 33.44 93 SER A O 1
ATOM 711 N N . GLN A 1 94 ? 7.746 -49.781 4.5 1 33.66 94 GLN A N 1
ATOM 712 C CA . GLN A 1 94 ? 6.477 -49.406 5.121 1 33.66 94 GLN A CA 1
ATOM 713 C C . GLN A 1 94 ? 6.641 -48.188 6.008 1 33.66 94 GLN A C 1
ATOM 715 O O . GLN A 1 94 ? 5.766 -47.312 6.039 1 33.66 94 GLN A O 1
ATOM 720 N N . ASP A 1 95 ? 7.344 -48.281 7.242 1 30.55 95 ASP A N 1
ATOM 721 C CA . ASP A 1 95 ? 7.074 -47.75 8.57 1 30.55 95 ASP A CA 1
ATOM 722 C C . ASP A 1 95 ? 7.535 -46.312 8.68 1 30.55 95 ASP A C 1
ATOM 724 O O . ASP A 1 95 ? 7.422 -45.688 9.742 1 30.55 95 ASP A O 1
ATOM 728 N N . GLN A 1 96 ? 8.562 -45.906 7.996 1 32.31 96 GLN A N 1
ATOM 729 C CA . GLN A 1 96 ? 9.141 -44.75 8.664 1 32.31 96 GLN A CA 1
ATOM 730 C C . GLN A 1 96 ? 8.289 -43.531 8.445 1 32.31 96 GLN A C 1
ATOM 732 O O . GLN A 1 96 ? 7.77 -43.312 7.348 1 32.31 96 GLN A O 1
ATOM 737 N N . GLU A 1 97 ? 7.91 -42.875 9.555 1 34.16 97 GLU A N 1
ATOM 738 C CA . GLU A 1 97 ? 7.141 -41.656 9.867 1 34.16 97 GLU A CA 1
ATOM 739 C C . GLU A 1 97 ? 7.539 -40.5 8.961 1 34.16 97 GLU A C 1
ATOM 741 O O . GLU A 1 97 ? 8.727 -40.281 8.719 1 34.16 97 GLU A O 1
ATOM 746 N N . LEU A 1 98 ? 6.77 -40.25 8.055 1 35.91 98 LEU A N 1
ATOM 747 C CA . LEU A 1 98 ? 6.836 -39 7.281 1 35.91 98 LEU A CA 1
ATOM 748 C C . LEU A 1 98 ? 7.414 -37.875 8.117 1 35.91 98 LEU A C 1
ATOM 750 O O . LEU A 1 98 ? 6.953 -37.625 9.227 1 35.91 98 LEU A O 1
ATOM 754 N N . PRO A 1 99 ? 8.719 -37.688 8.133 1 33.53 99 PRO A N 1
ATOM 755 C CA . PRO A 1 99 ? 9.102 -36.562 8.969 1 33.53 99 PRO A CA 1
ATOM 756 C C . PRO A 1 99 ? 8.156 -35.375 8.82 1 33.53 99 PRO A C 1
ATOM 758 O O . PRO A 1 99 ? 7.832 -34.969 7.699 1 33.53 99 PRO A O 1
ATOM 761 N N . ASP A 1 100 ? 7.195 -35.094 9.688 1 35.41 100 ASP A N 1
ATOM 762 C CA . ASP A 1 100 ? 6.176 -34.062 9.922 1 35.41 100 ASP A CA 1
ATOM 763 C C . ASP A 1 100 ? 6.723 -32.688 9.641 1 35.41 100 ASP A C 1
ATOM 765 O O . ASP A 1 100 ? 6.031 -31.844 9.047 1 35.41 100 ASP A O 1
ATOM 769 N N . ALA A 1 101 ? 7.75 -32.219 10.477 1 37.72 101 ALA A N 1
ATOM 770 C CA . ALA A 1 101 ? 8.016 -30.844 10.883 1 37.72 101 ALA A CA 1
ATOM 771 C C . ALA A 1 101 ? 8.57 -30.016 9.727 1 37.72 101 ALA A C 1
ATOM 773 O O . ALA A 1 101 ? 8.281 -28.828 9.609 1 37.72 101 ALA A O 1
ATOM 774 N N . THR A 1 102 ? 9.523 -30.5 8.867 1 40.34 102 THR A N 1
ATOM 775 C CA . THR A 1 102 ? 10.352 -29.703 7.973 1 40.34 102 THR A CA 1
ATOM 776 C C . THR A 1 102 ? 9.57 -29.328 6.711 1 40.34 102 THR A C 1
ATOM 778 O O . THR A 1 102 ? 9.914 -28.359 6.035 1 40.34 102 THR A O 1
ATOM 781 N N . THR A 1 103 ? 8.672 -30.125 6.215 1 45.09 103 THR A N 1
ATOM 782 C CA . THR A 1 103 ? 7.836 -29.906 5.043 1 45.09 103 THR A CA 1
ATOM 783 C C . THR A 1 103 ? 6.961 -28.672 5.23 1 45.09 103 THR A C 1
ATOM 785 O O . THR A 1 103 ? 6.754 -27.891 4.289 1 45.09 103 THR A O 1
ATOM 788 N N . VAL A 1 104 ? 6.363 -28.641 6.531 1 45.62 104 VAL A N 1
ATOM 789 C CA . VAL A 1 104 ? 5.355 -27.641 6.859 1 45.62 104 VAL A CA 1
ATOM 790 C C . VAL A 1 104 ? 5.934 -26.234 6.664 1 45.62 104 VAL A C 1
ATOM 792 O O . VAL A 1 104 ? 5.281 -25.375 6.09 1 45.62 104 VAL A O 1
ATOM 795 N N . ASP A 1 105 ? 7.234 -26.156 7.039 1 50.28 105 ASP A N 1
ATOM 796 C CA . ASP A 1 105 ? 7.805 -24.812 7.078 1 50.28 105 ASP A CA 1
ATOM 797 C C . ASP A 1 105 ? 8.055 -24.281 5.672 1 50.28 105 ASP A C 1
ATOM 799 O O . ASP A 1 105 ? 7.977 -23.078 5.438 1 50.28 105 ASP A O 1
ATOM 803 N N . THR A 1 106 ? 8.125 -25.359 4.715 1 56.91 106 THR A N 1
ATOM 804 C CA . THR A 1 106 ? 8.547 -24.938 3.389 1 56.91 106 THR A CA 1
ATOM 805 C C . THR A 1 106 ? 7.383 -24.312 2.627 1 56.91 106 THR A C 1
ATOM 807 O O . THR A 1 106 ? 7.59 -23.531 1.701 1 56.91 106 THR A O 1
ATOM 810 N N . TYR A 1 107 ? 6.125 -24.625 3.066 1 61.88 107 TYR A N 1
ATOM 811 C CA . TYR A 1 107 ? 4.977 -24.062 2.365 1 61.88 107 TYR A CA 1
ATOM 812 C C . TYR A 1 107 ? 4.652 -22.672 2.877 1 61.88 107 TYR A C 1
ATOM 814 O O . TYR A 1 107 ? 4.129 -21.828 2.135 1 61.88 107 TYR A O 1
ATOM 822 N N . SER A 1 108 ? 5.102 -22.453 4.172 1 62.5 108 SER A N 1
ATOM 823 C CA . SER A 1 108 ? 4.598 -21.281 4.871 1 62.5 108 SER A CA 1
ATOM 824 C C . SER A 1 108 ? 5.188 -20 4.293 1 62.5 108 SER A C 1
ATOM 826 O O . SER A 1 108 ? 4.605 -18.922 4.438 1 62.5 108 SER A O 1
ATOM 828 N N . ARG A 1 109 ? 6.023 -20.297 3.342 1 77.94 109 ARG A N 1
ATOM 829 C CA . ARG A 1 109 ? 6.637 -19.047 2.91 1 77.94 109 ARG A CA 1
ATOM 830 C C . ARG A 1 109 ? 6.395 -18.797 1.425 1 77.94 109 ARG A C 1
ATOM 832 O O . ARG A 1 109 ? 6.785 -17.75 0.889 1 77.94 109 ARG A O 1
ATOM 839 N N . ALA A 1 110 ? 5.551 -19.734 0.821 1 91.69 110 ALA A N 1
ATOM 840 C CA . ALA A 1 110 ? 5.375 -19.562 -0.619 1 91.69 110 ALA A CA 1
ATOM 841 C C . ALA A 1 110 ? 4.191 -18.641 -0.919 1 91.69 110 ALA A C 1
ATOM 843 O O . ALA A 1 110 ? 3.156 -18.719 -0.254 1 91.69 110 ALA A O 1
ATOM 844 N N . ASP A 1 111 ? 4.398 -17.797 -1.918 1 95.19 111 ASP A N 1
ATOM 845 C CA . ASP A 1 111 ? 3.303 -16.969 -2.402 1 95.19 111 ASP A CA 1
ATOM 846 C C . ASP A 1 111 ? 2.377 -17.75 -3.326 1 95.19 111 ASP A C 1
ATOM 848 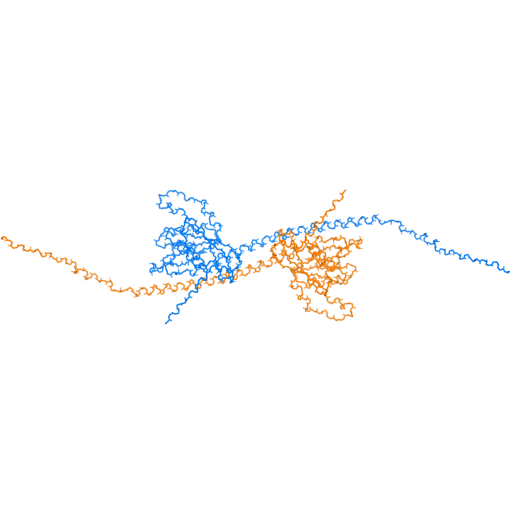O O . ASP A 1 111 ? 1.218 -17.375 -3.516 1 95.19 111 ASP A O 1
ATOM 852 N N . GLY A 1 112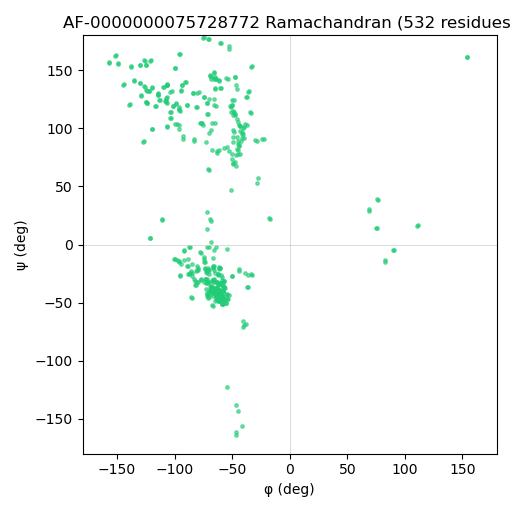 ? 2.906 -18.812 -3.885 1 96.75 112 GLY A N 1
ATOM 853 C CA . GLY A 1 112 ? 2.154 -19.734 -4.738 1 96.75 112 GLY A CA 1
ATOM 854 C C . GLY A 1 112 ? 2.764 -21.109 -4.812 1 96.75 112 GLY A C 1
ATOM 855 O O . GLY A 1 112 ? 3.957 -21.297 -4.559 1 96.75 112 GLY A O 1
ATOM 856 N N . ILE A 1 113 ? 1.896 -22.094 -5.148 1 96.25 113 ILE A N 1
ATOM 857 C CA . ILE A 1 113 ? 2.354 -23.469 -5.25 1 96.25 113 ILE A CA 1
ATOM 858 C C . ILE A 1 113 ? 1.911 -24.062 -6.586 1 96.25 113 ILE A C 1
ATOM 860 O O . ILE A 1 113 ? 0.742 -23.953 -6.965 1 96.25 113 ILE A O 1
ATOM 864 N N . VAL A 1 114 ? 2.861 -24.625 -7.277 1 96.62 114 VAL A N 1
ATOM 865 C CA . VAL A 1 114 ? 2.594 -25.391 -8.484 1 96.62 114 VAL A CA 1
ATOM 866 C C . VAL A 1 114 ? 2.801 -26.875 -8.203 1 96.62 114 VAL A C 1
ATOM 868 O O . VAL A 1 114 ? 3.873 -27.281 -7.746 1 96.62 114 VAL A O 1
ATOM 871 N N . ILE A 1 115 ? 1.782 -27.656 -8.422 1 96 115 ILE A N 1
ATOM 872 C CA . ILE A 1 115 ? 1.863 -29.094 -8.188 1 96 115 ILE A CA 1
ATOM 873 C C . ILE A 1 115 ? 1.76 -29.844 -9.516 1 96 115 ILE A C 1
ATOM 875 O O . ILE A 1 115 ? 0.854 -29.578 -10.312 1 96 115 ILE A O 1
ATOM 879 N N . LEU A 1 116 ? 2.734 -30.656 -9.781 1 95.44 116 LEU A N 1
ATOM 880 C CA . LEU A 1 116 ? 2.674 -31.5 -10.969 1 95.44 116 LEU A CA 1
ATOM 881 C C . LEU A 1 116 ? 2.402 -32.938 -10.586 1 95.44 116 LEU A C 1
ATOM 883 O O . LEU A 1 116 ? 2.945 -33.438 -9.594 1 95.44 116 LEU A O 1
ATOM 887 N N . TYR A 1 117 ? 1.513 -33.625 -11.344 1 94.81 117 TYR A N 1
ATOM 888 C CA . TYR A 1 117 ? 1.336 -35.062 -11.188 1 94.81 117 TYR A CA 1
ATOM 889 C C . TYR A 1 117 ? 1.211 -35.75 -12.539 1 94.81 117 TYR A C 1
ATOM 891 O O . TYR A 1 117 ? 0.94 -35.125 -13.547 1 94.81 117 TYR A O 1
ATOM 899 N N . ASN A 1 118 ? 1.592 -37 -12.547 1 91.69 118 ASN A N 1
ATOM 900 C CA . ASN A 1 118 ? 1.403 -37.906 -13.672 1 91.69 118 ASN A CA 1
ATOM 901 C C . ASN A 1 118 ? 0.138 -38.75 -13.508 1 91.69 118 ASN A C 1
ATOM 903 O O . ASN A 1 118 ? 0.016 -39.531 -12.555 1 91.69 118 ASN A O 1
ATOM 907 N N . PRO A 1 119 ? -0.791 -38.562 -14.383 1 92.31 119 PRO A N 1
ATOM 908 C CA . PRO A 1 119 ? -2.062 -39.25 -14.203 1 92.31 119 PRO A CA 1
ATOM 909 C C . PRO A 1 119 ? -1.902 -40.781 -14.227 1 92.31 119 PRO A C 1
ATOM 911 O O . PRO A 1 119 ? -2.777 -41.5 -13.742 1 92.31 119 PRO A O 1
ATOM 914 N N . LYS A 1 120 ? -0.78 -41.312 -14.805 1 89.25 120 LYS A N 1
ATOM 915 C CA . LYS A 1 120 ? -0.541 -42.75 -14.867 1 89.25 120 LYS A CA 1
ATOM 916 C C . LYS A 1 120 ? 0.15 -43.25 -13.609 1 89.25 120 LYS A C 1
ATOM 918 O O . LYS A 1 120 ? 0.355 -44.438 -13.445 1 89.25 120 LYS A O 1
ATOM 923 N N . ASN A 1 121 ? 0.461 -42.375 -12.711 1 89.56 121 ASN A N 1
ATOM 924 C CA . ASN A 1 121 ? 1.161 -42.719 -11.477 1 89.56 121 ASN A CA 1
ATOM 925 C C . ASN A 1 121 ? 0.325 -42.375 -10.242 1 89.56 121 ASN A C 1
ATOM 927 O O . ASN A 1 121 ? 0.308 -41.219 -9.797 1 89.56 121 ASN A O 1
ATOM 931 N N . PRO A 1 122 ? -0.329 -43.344 -9.672 1 91.31 122 PRO A N 1
ATOM 932 C CA . PRO A 1 122 ? -1.201 -43.094 -8.516 1 91.31 122 PRO A CA 1
ATOM 933 C C . PRO A 1 122 ? -0.463 -42.469 -7.34 1 91.31 122 PRO A C 1
ATOM 935 O O . PRO A 1 122 ? -1.054 -41.688 -6.578 1 91.31 122 PRO A O 1
ATOM 938 N N . GLN A 1 123 ? 0.758 -42.781 -7.234 1 88.44 123 GLN A N 1
ATOM 939 C CA . GLN A 1 123 ? 1.539 -42.219 -6.141 1 88.44 123 GLN A CA 1
ATOM 940 C C . GLN A 1 123 ? 1.695 -40.719 -6.301 1 88.44 123 GLN A C 1
ATOM 942 O O . GLN A 1 123 ? 1.687 -39.969 -5.316 1 88.44 123 GLN A O 1
ATOM 947 N N . SER A 1 124 ? 1.879 -40.25 -7.492 1 91.19 124 SER A N 1
ATOM 948 C CA . SER A 1 124 ? 2.016 -38.812 -7.738 1 91.19 124 SER A CA 1
ATOM 949 C C . SER A 1 124 ? 0.717 -38.094 -7.434 1 91.19 124 SER A C 1
ATOM 951 O O . SER A 1 124 ? 0.742 -36.938 -6.988 1 91.19 124 SER A O 1
ATOM 953 N N . ILE A 1 125 ? -0.43 -38.75 -7.613 1 94.06 125 ILE A N 1
ATOM 954 C CA . ILE A 1 125 ? -1.732 -38.156 -7.305 1 94.06 125 ILE A CA 1
ATOM 955 C C . ILE A 1 125 ? -1.896 -38.031 -5.793 1 94.06 125 ILE A C 1
ATOM 957 O O . ILE A 1 125 ? -2.33 -37 -5.293 1 94.06 125 ILE A O 1
ATOM 961 N N . LYS A 1 126 ? -1.504 -39.094 -5.121 1 92.06 126 LYS A N 1
ATOM 962 C CA . LYS A 1 126 ? -1.579 -39.094 -3.662 1 92.06 126 LYS A CA 1
ATOM 963 C C . LYS A 1 126 ? -0.698 -37.969 -3.084 1 92.06 126 LYS A C 1
ATOM 965 O O . LYS A 1 126 ? -1.087 -37.312 -2.127 1 92.06 126 LYS A O 1
ATOM 970 N N . TYR A 1 127 ? 0.444 -37.812 -3.682 1 89.62 127 TYR A N 1
ATOM 971 C CA . TYR A 1 127 ? 1.352 -36.75 -3.25 1 89.62 127 TYR A CA 1
ATOM 972 C C . TYR A 1 127 ? 0.709 -35.375 -3.42 1 89.62 127 TYR A C 1
ATOM 974 O O . TYR A 1 127 ? 0.772 -34.531 -2.518 1 89.62 127 TYR A O 1
ATOM 982 N N . ALA A 1 128 ? 0.123 -35.125 -4.559 1 93.44 128 ALA A N 1
ATOM 983 C CA . ALA A 1 128 ? -0.554 -33.844 -4.816 1 93.44 128 ALA A CA 1
ATOM 984 C C . ALA A 1 128 ? -1.62 -33.594 -3.762 1 93.44 128 ALA A C 1
ATOM 986 O O . ALA A 1 128 ? -1.705 -32.469 -3.234 1 93.44 128 ALA A O 1
ATOM 987 N N . VAL A 1 129 ? -2.391 -34.625 -3.412 1 94.25 129 VAL A N 1
ATOM 988 C CA . VAL A 1 129 ? -3.443 -34.5 -2.41 1 94.25 129 VAL A CA 1
ATOM 989 C C . VAL A 1 129 ? -2.834 -34.094 -1.069 1 94.25 129 VAL A C 1
ATOM 991 O O . VAL A 1 129 ? -3.359 -33.219 -0.383 1 94.25 129 VAL A O 1
ATOM 994 N N . THR A 1 130 ? -1.75 -34.688 -0.747 1 90.12 130 THR A N 1
ATOM 995 C CA . THR A 1 130 ? -1.072 -34.375 0.51 1 90.12 130 THR A CA 1
ATOM 996 C C . THR A 1 130 ? -0.62 -32.906 0.549 1 90.12 130 THR A C 1
ATOM 998 O O . THR A 1 130 ? -0.829 -32.219 1.547 1 90.12 130 THR A O 1
ATOM 1001 N N . VAL A 1 131 ? -0.013 -32.469 -0.545 1 90.12 131 VAL A N 1
ATOM 1002 C CA . VAL A 1 131 ? 0.48 -31.109 -0.624 1 90.12 131 VAL A CA 1
ATOM 1003 C C . VAL A 1 131 ? -0.68 -30.125 -0.452 1 90.12 131 VAL A C 1
ATOM 1005 O O . VAL A 1 131 ? -0.581 -29.156 0.313 1 90.12 131 VAL A O 1
ATOM 1008 N N . ILE A 1 132 ? -1.807 -30.344 -1.106 1 94.19 132 ILE A N 1
ATOM 1009 C CA . ILE A 1 132 ? -2.973 -29.469 -1.064 1 94.19 132 ILE A CA 1
ATOM 1010 C C . ILE A 1 132 ? -3.496 -29.375 0.367 1 94.19 132 ILE A C 1
ATOM 1012 O O . ILE A 1 132 ? -3.834 -28.281 0.841 1 94.19 132 ILE A O 1
ATOM 1016 N N . ASN A 1 133 ? -3.527 -30.453 1.057 1 91.38 133 ASN A N 1
ATOM 1017 C CA . ASN A 1 133 ? -4.074 -30.484 2.41 1 91.38 133 ASN A CA 1
ATOM 1018 C C . ASN A 1 133 ? -3.143 -29.812 3.41 1 91.38 133 ASN A C 1
ATOM 1020 O O . ASN A 1 133 ? -3.6 -29.234 4.402 1 91.38 133 ASN A O 1
ATOM 1024 N N . GLU A 1 134 ? -1.892 -29.859 3.131 1 88 134 GLU A N 1
ATOM 1025 C CA . GLU A 1 134 ? -0.913 -29.312 4.074 1 88 134 GLU A CA 1
ATOM 1026 C C . GLU A 1 134 ? -0.67 -27.828 3.836 1 88 134 GLU A C 1
ATOM 1028 O O . GLU A 1 134 ? -0.257 -27.109 4.746 1 88 134 GLU A O 1
ATOM 1033 N N . ALA A 1 135 ? -0.893 -27.391 2.637 1 90.88 135 ALA A N 1
ATOM 1034 C CA . ALA A 1 135 ? -0.621 -26 2.287 1 90.88 135 ALA A CA 1
ATOM 1035 C C . ALA A 1 135 ? -1.598 -25.047 2.986 1 90.88 135 ALA A C 1
ATOM 1037 O O . ALA A 1 135 ? -2.764 -25.406 3.193 1 90.88 135 ALA A O 1
ATOM 1038 N N . PRO A 1 136 ? -1.148 -23.891 3.367 1 90.62 136 PRO A N 1
ATOM 1039 C CA . PRO A 1 136 ? -2.076 -22.891 3.918 1 90.62 136 PRO A CA 1
ATOM 1040 C C . PRO A 1 136 ? -3.254 -22.609 2.988 1 90.62 136 PRO A C 1
ATOM 1042 O O . PRO A 1 136 ? -3.08 -22.547 1.769 1 90.62 136 PRO A O 1
ATOM 1045 N N . PRO A 1 137 ? -4.391 -22.406 3.523 1 89.94 137 PRO A N 1
ATOM 1046 C CA . PRO A 1 137 ? -5.613 -22.266 2.727 1 89.94 137 PRO A CA 1
ATOM 1047 C C . PRO A 1 137 ? -5.57 -21.062 1.794 1 89.94 137 PRO A C 1
ATOM 1049 O O . PRO A 1 137 ? -6.219 -21.062 0.743 1 89.94 137 PRO A O 1
ATOM 1052 N N . GLU A 1 138 ? -4.812 -20.062 2.104 1 90.44 138 GLU A N 1
ATOM 1053 C CA . GLU A 1 138 ? -4.867 -18.812 1.338 1 90.44 138 GLU A CA 1
ATOM 1054 C C . GLU A 1 138 ? -3.846 -18.828 0.205 1 90.44 138 GLU A C 1
ATOM 1056 O O . GLU A 1 138 ? -3.854 -17.938 -0.649 1 90.44 138 GLU A O 1
ATOM 1061 N N . THR A 1 139 ? -3.043 -19.828 0.158 1 94.88 139 THR A N 1
ATOM 1062 C CA . THR A 1 139 ? -1.994 -19.859 -0.855 1 94.88 139 THR A CA 1
ATOM 1063 C C . THR A 1 139 ? -2.549 -20.328 -2.193 1 94.88 139 THR A C 1
ATOM 1065 O O . THR A 1 139 ? -3.064 -21.453 -2.293 1 94.88 139 THR A O 1
ATOM 1068 N N . PRO A 1 140 ? -2.467 -19.469 -3.193 1 96.94 140 PRO A N 1
ATOM 1069 C CA . PRO A 1 140 ? -2.949 -19.906 -4.504 1 96.94 140 PRO A CA 1
ATOM 1070 C C . PRO A 1 140 ? -2.174 -21.109 -5.039 1 96.94 140 PRO A C 1
ATOM 1072 O O . PRO A 1 140 ? -0.958 -21.203 -4.848 1 96.94 140 PRO A O 1
ATOM 1075 N N . MET A 1 141 ? -2.896 -22.078 -5.703 1 97.38 141 MET A N 1
ATOM 1076 C CA . MET A 1 141 ? -2.297 -23.297 -6.219 1 97.38 141 MET A CA 1
ATOM 1077 C C . MET A 1 141 ? -2.795 -23.594 -7.633 1 97.38 141 MET A C 1
ATOM 1079 O O . MET A 1 141 ? -3.967 -23.375 -7.938 1 97.38 141 MET A O 1
ATOM 1083 N N . ILE A 1 142 ? -1.889 -24.062 -8.414 1 97.69 142 ILE A N 1
ATOM 1084 C CA . ILE A 1 142 ? -2.244 -24.641 -9.711 1 97.69 142 ILE A CA 1
ATOM 1085 C C . ILE A 1 142 ? -1.696 -26.047 -9.82 1 97.69 142 ILE A C 1
ATOM 1087 O O . ILE A 1 142 ? -0.567 -26.328 -9.398 1 97.69 142 ILE A O 1
ATOM 1091 N N . ILE A 1 143 ? -2.506 -26.969 -10.25 1 97.5 143 ILE A N 1
ATOM 1092 C CA . ILE A 1 143 ? -2.105 -28.359 -10.422 1 97.5 143 ILE A CA 1
ATOM 1093 C C . ILE A 1 143 ? -1.989 -28.672 -11.914 1 97.5 143 ILE A C 1
ATOM 1095 O O . ILE A 1 143 ? -2.932 -28.453 -12.68 1 97.5 143 ILE A O 1
ATOM 1099 N N . CYS A 1 144 ? -0.869 -29.172 -12.266 1 96.25 144 CYS A N 1
ATOM 1100 C CA . CYS A 1 144 ? -0.582 -29.547 -13.648 1 96.25 144 CYS A CA 1
ATOM 1101 C C . CYS A 1 144 ? -0.665 -31.047 -13.836 1 96.25 144 CYS A C 1
ATOM 1103 O O . CYS A 1 144 ? 0.153 -31.797 -13.297 1 96.25 144 CYS A O 1
ATOM 1105 N N . CYS A 1 145 ? -1.687 -31.469 -14.531 1 95.75 145 CYS A N 1
ATOM 1106 C CA . CYS A 1 145 ? -1.715 -32.844 -15.047 1 95.75 145 CYS A CA 1
ATOM 1107 C C . CYS A 1 145 ? -0.803 -32.969 -16.25 1 95.75 145 CYS A C 1
ATOM 1109 O O . CYS A 1 145 ? -1.199 -32.656 -17.375 1 95.75 145 CYS A O 1
ATOM 1111 N N . ASN A 1 146 ? 0.372 -33.594 -16.031 1 93.62 146 ASN A N 1
ATOM 1112 C CA . ASN A 1 146 ? 1.4 -33.531 -17.062 1 93.62 146 ASN A CA 1
ATOM 1113 C C . ASN A 1 146 ? 1.372 -34.781 -17.953 1 93.62 146 ASN A C 1
ATOM 1115 O O . ASN A 1 146 ? 0.629 -35.719 -17.672 1 93.62 146 ASN A O 1
ATOM 1119 N N . PHE A 1 147 ? 2.01 -34.688 -19.094 1 92.5 147 PHE A N 1
ATOM 1120 C CA . PHE A 1 147 ? 2.119 -35.719 -20.125 1 92.5 147 PHE A CA 1
ATOM 1121 C C . PHE A 1 147 ? 0.822 -35.812 -20.906 1 92.5 147 PHE A C 1
ATOM 1123 O O . PHE A 1 147 ? 0.4 -36.938 -21.266 1 92.5 147 PHE A O 1
ATOM 1130 N N . ALA A 1 148 ? 0.266 -34.688 -21.125 1 89.75 148 ALA A N 1
ATOM 1131 C CA . ALA A 1 148 ? -0.995 -34.656 -21.875 1 89.75 148 ALA A CA 1
ATOM 1132 C C . ALA A 1 148 ? -0.811 -35.188 -23.297 1 89.75 148 ALA A C 1
ATOM 1134 O O . ALA A 1 148 ? -1.765 -35.656 -23.922 1 89.75 148 ALA A O 1
ATOM 1135 N N . ASP A 1 149 ? 0.411 -35.062 -23.797 1 86.38 149 ASP A N 1
ATOM 1136 C CA . ASP A 1 149 ? 0.696 -35.531 -25.156 1 86.38 149 ASP A CA 1
ATOM 1137 C C . ASP A 1 149 ? 0.663 -37.062 -25.234 1 86.38 149 ASP A C 1
ATOM 1139 O O . ASP A 1 149 ? 0.522 -37.656 -26.312 1 86.38 149 ASP A O 1
ATOM 1143 N N . GLU A 1 150 ? 0.834 -37.656 -24.109 1 84.56 150 GLU A N 1
ATOM 1144 C CA . GLU A 1 150 ? 0.898 -39.125 -24.078 1 84.56 150 GLU A CA 1
ATOM 1145 C C . GLU A 1 150 ? -0.488 -39.719 -23.891 1 84.56 150 GLU A C 1
ATOM 1147 O O . GLU A 1 150 ? -0.675 -40.938 -24.094 1 84.56 150 GLU A O 1
ATOM 1152 N N . HIS A 1 151 ? -1.382 -38.906 -23.438 1 71.62 151 HIS A N 1
ATOM 1153 C CA . HIS A 1 151 ? -2.707 -39.438 -23.141 1 71.62 151 HIS A CA 1
ATOM 1154 C C . HIS A 1 151 ? -3.666 -39.219 -24.297 1 71.62 151 HIS A C 1
ATOM 1156 O O . HIS A 1 151 ? -3.676 -38.125 -24.891 1 71.62 151 HIS A O 1
ATOM 1162 N N . LEU A 1 152 ? -4.16 -40.312 -24.906 1 55.94 152 LEU A N 1
ATOM 1163 C CA . LEU A 1 152 ? -5.07 -40.25 -26.047 1 55.94 152 LEU A CA 1
ATOM 1164 C C . LEU A 1 152 ? -6.422 -39.688 -25.625 1 55.94 152 LEU A C 1
ATOM 1166 O O . LEU A 1 152 ? -7.137 -39.094 -26.453 1 55.94 152 LEU A O 1
ATOM 1170 N N . LYS A 1 153 ? -6.883 -40.031 -24.406 1 55.91 153 LYS A N 1
ATOM 1171 C CA . LYS A 1 153 ? -8.195 -39.594 -23.938 1 55.91 153 LYS A CA 1
ATOM 1172 C C . LYS A 1 153 ? -8.062 -38.5 -22.875 1 55.91 153 LYS A C 1
ATOM 1174 O O . LYS A 1 153 ? -7.062 -38.469 -22.141 1 55.91 153 LYS A O 1
ATOM 1179 N N . SER A 1 154 ? -8.906 -37.5 -23 1 60.25 154 SER A N 1
ATOM 1180 C CA . SER A 1 154 ? -9 -36.469 -21.969 1 60.25 154 SER A CA 1
ATOM 1181 C C . SER A 1 154 ? -9.117 -37.094 -20.578 1 60.25 154 SER A C 1
ATOM 1183 O O . SER A 1 154 ? -10.055 -37.875 -20.328 1 60.25 154 SER A O 1
ATOM 1185 N N . ILE A 1 155 ? -8.047 -37.219 -19.875 1 70.69 155 ILE A N 1
ATOM 1186 C CA . ILE A 1 155 ? -8.07 -37.75 -18.516 1 70.69 155 ILE A CA 1
ATOM 1187 C C . ILE A 1 155 ? -8.711 -36.719 -17.578 1 70.69 155 ILE A C 1
ATOM 1189 O O . ILE A 1 155 ? -8.344 -35.531 -17.594 1 70.69 155 ILE A O 1
ATOM 1193 N N . GLY A 1 156 ? -9.859 -37.062 -17.078 1 82.44 156 GLY A N 1
ATOM 1194 C CA . GLY A 1 156 ? -10.5 -36.219 -16.078 1 82.44 156 GLY A CA 1
ATOM 1195 C C . GLY A 1 156 ? -9.656 -36.031 -14.836 1 82.44 156 GLY A C 1
ATOM 1196 O O . GLY A 1 156 ? -8.57 -36.594 -14.727 1 82.44 156 GLY A O 1
ATOM 1197 N N . ILE A 1 157 ? -10.109 -35.219 -14.031 1 89.62 157 ILE A N 1
ATOM 1198 C CA . ILE A 1 157 ? -9.469 -35 -12.734 1 89.62 157 ILE A CA 1
ATOM 1199 C C . ILE A 1 157 ? -9.727 -36.219 -11.828 1 89.62 157 ILE A C 1
ATOM 1201 O O . ILE A 1 157 ? -10.867 -36.625 -11.68 1 89.62 157 ILE A O 1
ATOM 1205 N N . PRO A 1 158 ? -8.672 -36.875 -11.336 1 93.38 158 PRO A N 1
ATOM 1206 C CA . PRO A 1 158 ? -8.875 -37.969 -10.367 1 93.38 158 PRO A CA 1
ATOM 1207 C C . PRO A 1 158 ? -9.836 -37.562 -9.242 1 93.38 158 PRO A C 1
ATOM 1209 O O . PRO A 1 158 ? -9.852 -36.406 -8.812 1 93.38 158 PRO A O 1
ATOM 1212 N N . LYS A 1 159 ? -10.633 -38.5 -8.797 1 93 159 LYS A N 1
ATOM 1213 C CA . LYS A 1 159 ? -11.672 -38.281 -7.797 1 93 159 LYS A CA 1
ATOM 1214 C C . LYS A 1 159 ? -11.094 -37.594 -6.551 1 93 159 LYS A C 1
ATOM 1216 O O . LYS A 1 159 ? -11.688 -36.656 -6.016 1 93 159 LYS A O 1
ATOM 1221 N N . GLU A 1 160 ? -9.898 -38.062 -6.086 1 94.12 160 GLU A N 1
ATOM 1222 C CA . GLU A 1 160 ? -9.273 -37.531 -4.879 1 94.12 160 GLU A CA 1
ATOM 1223 C C . GLU A 1 160 ? -8.945 -36.062 -5.023 1 94.12 160 GLU A C 1
ATOM 1225 O O . GLU A 1 160 ? -9.047 -35.312 -4.059 1 94.12 160 GLU A O 1
ATOM 1230 N N . LEU A 1 161 ? -8.594 -35.656 -6.176 1 95.75 161 LEU A N 1
ATOM 1231 C CA . LEU A 1 161 ? -8.281 -34.25 -6.449 1 95.75 161 LEU A CA 1
ATOM 1232 C C . LEU A 1 161 ? -9.555 -33.469 -6.691 1 95.75 161 LEU A C 1
ATOM 1234 O O . LEU A 1 161 ? -9.648 -32.312 -6.289 1 95.75 161 LEU A O 1
ATOM 1238 N N . ALA A 1 162 ? -10.555 -34.062 -7.305 1 94.81 162 ALA A N 1
ATOM 1239 C CA . ALA A 1 162 ? -11.82 -33.375 -7.609 1 94.81 162 ALA A CA 1
ATOM 1240 C C . ALA A 1 162 ? -12.5 -32.875 -6.336 1 94.81 162 ALA A C 1
ATOM 1242 O O . ALA A 1 162 ? -13.133 -31.828 -6.332 1 94.81 162 ALA A O 1
ATOM 1243 N N . GLU A 1 163 ? -12.352 -33.594 -5.227 1 94.88 163 GLU A N 1
ATOM 1244 C CA . GLU A 1 163 ? -12.938 -33.219 -3.941 1 94.88 163 GLU A CA 1
ATOM 1245 C C . GLU A 1 163 ? -12.32 -31.953 -3.389 1 94.88 163 GLU A C 1
ATOM 1247 O O . GLU A 1 163 ? -12.922 -31.281 -2.547 1 94.88 163 GLU A O 1
ATOM 1252 N N . LEU A 1 164 ? -11.141 -31.641 -3.902 1 96.06 164 LEU A N 1
ATOM 1253 C CA . LEU A 1 164 ? -10.398 -30.484 -3.41 1 96.06 164 LEU A CA 1
ATOM 1254 C C . LEU A 1 164 ? -10.352 -29.391 -4.465 1 96.06 164 LEU A C 1
ATOM 1256 O O . LEU A 1 164 ? -9.492 -28.5 -4.402 1 96.06 164 LEU A O 1
ATOM 1260 N N . SER A 1 165 ? -11.266 -29.391 -5.434 1 93.81 165 SER A N 1
ATOM 1261 C CA . SER A 1 165 ? -11.18 -28.562 -6.641 1 93.81 165 SER A CA 1
ATOM 1262 C C . SER A 1 165 ? -11.289 -27.078 -6.316 1 93.81 165 SER A C 1
ATOM 1264 O O . SER A 1 165 ? -10.836 -26.234 -7.094 1 93.81 165 SER A O 1
ATOM 1266 N N . ASP A 1 166 ? -11.805 -26.719 -5.148 1 93.44 166 ASP A N 1
ATOM 1267 C CA . ASP A 1 166 ? -11.953 -25.328 -4.758 1 93.44 166 ASP A CA 1
ATOM 1268 C C . ASP A 1 166 ? -10.602 -24.719 -4.371 1 93.44 166 ASP A C 1
ATOM 1270 O O . ASP A 1 166 ? -10.461 -23.5 -4.297 1 93.44 166 ASP A O 1
ATOM 1274 N N . ARG A 1 167 ? -9.586 -25.5 -4.195 1 95.06 167 ARG A N 1
ATOM 1275 C CA . ARG A 1 167 ? -8.312 -25.062 -3.637 1 95.06 167 ARG A CA 1
ATOM 1276 C C . ARG A 1 167 ? -7.312 -24.734 -4.742 1 95.06 167 ARG A C 1
ATOM 1278 O O . ARG A 1 167 ? -6.277 -24.125 -4.484 1 95.06 167 ARG A O 1
ATOM 1285 N N . PHE A 1 168 ? -7.645 -25.172 -5.941 1 96.31 168 PHE A N 1
ATOM 1286 C CA . PHE A 1 168 ? -6.617 -25.031 -6.969 1 96.31 168 PHE A CA 1
ATOM 1287 C C . PHE A 1 168 ? -7.246 -24.859 -8.344 1 96.31 168 PHE A C 1
ATOM 1289 O O . PHE A 1 168 ? -8.438 -25.125 -8.523 1 96.31 168 PHE A O 1
ATOM 1296 N N . GLN A 1 169 ? -6.48 -24.391 -9.273 1 94.5 169 GLN A N 1
ATOM 1297 C CA . GLN A 1 169 ? -6.762 -24.484 -10.703 1 94.5 169 GLN A CA 1
ATOM 1298 C C . GLN A 1 169 ? -6.102 -25.719 -11.312 1 94.5 169 GLN A C 1
ATOM 1300 O O . GLN A 1 169 ? -4.969 -26.062 -10.969 1 94.5 169 GLN A O 1
ATOM 1305 N N . HIS A 1 170 ? -6.824 -26.375 -12.141 1 95 170 HIS A N 1
ATOM 1306 C CA . HIS A 1 170 ? -6.32 -27.578 -12.781 1 95 170 HIS A CA 1
ATOM 1307 C C . HIS A 1 170 ? -6.07 -27.344 -14.266 1 95 170 HIS A C 1
ATOM 1309 O O . HIS A 1 170 ? -6.906 -26.766 -14.961 1 95 170 HIS A O 1
ATOM 1315 N N . VAL A 1 171 ? -4.906 -27.828 -14.758 1 93.94 171 VAL A N 1
ATOM 1316 C CA . VAL A 1 171 ? -4.582 -27.656 -16.172 1 93.94 171 VAL A CA 1
ATOM 1317 C C . VAL A 1 171 ? -3.844 -28.891 -16.688 1 93.94 171 VAL A C 1
ATOM 1319 O O . VAL A 1 171 ? -2.994 -29.438 -15.984 1 93.94 171 VAL A O 1
ATOM 1322 N N . HIS A 1 172 ? -4.219 -29.297 -17.859 1 93.19 172 HIS A N 1
ATOM 1323 C CA . HIS A 1 172 ? -3.438 -30.312 -18.547 1 93.19 172 HIS A CA 1
ATOM 1324 C C . HIS A 1 172 ? -2.207 -29.703 -19.219 1 93.19 172 HIS A C 1
ATOM 1326 O O . HIS A 1 172 ? -2.311 -28.703 -19.922 1 93.19 172 HIS A O 1
ATOM 1332 N N . THR A 1 173 ? -1.07 -30.375 -18.938 1 93.06 173 THR A N 1
ATOM 1333 C CA . THR A 1 173 ? 0.156 -29.812 -19.484 1 93.06 173 THR A CA 1
ATOM 1334 C C . THR A 1 173 ? 0.964 -30.875 -20.219 1 93.06 173 THR A C 1
ATOM 1336 O O . THR A 1 173 ? 0.811 -32.062 -19.953 1 93.06 173 THR A O 1
ATOM 1339 N N . SER A 1 174 ? 1.725 -30.406 -21.109 1 91.88 174 SER A N 1
ATOM 1340 C CA . SER A 1 174 ? 2.754 -31.188 -21.781 1 91.88 174 SER A CA 1
ATOM 1341 C C . SER A 1 174 ? 4.031 -30.391 -21.969 1 91.88 174 SER A C 1
ATOM 1343 O O . SER A 1 174 ? 4.02 -29.344 -22.625 1 91.88 174 SER A O 1
ATOM 1345 N N . MET A 1 175 ? 5.074 -30.922 -21.375 1 90.56 175 MET A N 1
ATOM 1346 C CA . MET A 1 175 ? 6.359 -30.25 -21.531 1 90.56 175 MET A CA 1
ATOM 1347 C C . MET A 1 175 ? 6.922 -30.453 -22.922 1 90.56 175 MET A C 1
ATOM 1349 O O . MET A 1 175 ? 7.816 -29.719 -23.359 1 90.56 175 MET A O 1
ATOM 1353 N N . THR A 1 176 ? 6.383 -31.375 -23.609 1 88.25 176 THR A N 1
ATOM 1354 C CA . THR A 1 176 ? 6.84 -31.688 -24.969 1 88.25 176 THR A CA 1
ATOM 1355 C C . THR A 1 176 ? 6.172 -30.781 -25.984 1 88.25 176 THR A C 1
ATOM 1357 O O . THR A 1 176 ? 6.848 -30.203 -26.844 1 88.25 176 THR A O 1
ATOM 1360 N N . THR A 1 177 ? 4.84 -30.562 -25.906 1 86.5 177 THR A N 1
ATOM 1361 C CA . THR A 1 177 ? 4.094 -29.797 -26.891 1 86.5 177 THR A CA 1
ATOM 1362 C C . THR A 1 177 ? 3.846 -28.375 -26.406 1 86.5 177 THR A C 1
ATOM 1364 O O . THR A 1 177 ? 3.355 -27.531 -27.156 1 86.5 177 THR A O 1
ATOM 1367 N N . ASN A 1 178 ? 4.086 -28.094 -25.125 1 88.94 178 ASN A N 1
A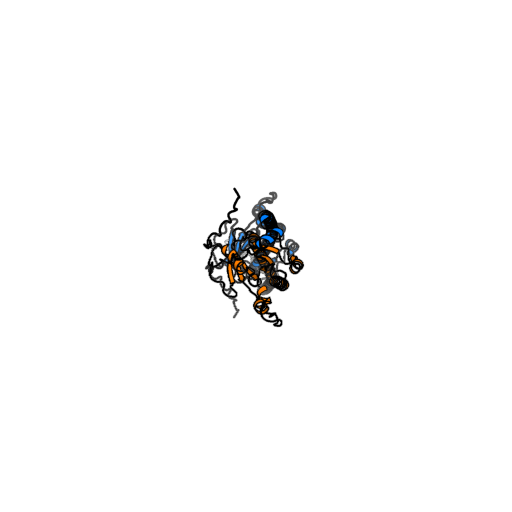TOM 1368 C CA . ASN A 1 178 ? 3.859 -26.797 -24.469 1 88.94 178 ASN A CA 1
ATOM 1369 C C . ASN A 1 178 ? 2.375 -26.562 -24.219 1 88.94 178 ASN A C 1
ATOM 1371 O O . ASN A 1 178 ? 1.974 -25.438 -23.922 1 88.94 178 ASN A O 1
ATOM 1375 N N . GLN A 1 179 ? 1.622 -27.578 -24.328 1 88.69 179 GLN A N 1
ATOM 1376 C CA . GLN A 1 179 ? 0.205 -27.453 -24 1 88.69 179 GLN A CA 1
ATOM 1377 C C . GLN A 1 179 ? 0.014 -27.031 -22.547 1 88.69 179 GLN A C 1
ATOM 1379 O O . GLN A 1 179 ? 0.691 -27.531 -21.656 1 88.69 179 GLN A O 1
ATOM 1384 N N . GLY A 1 180 ? -0.849 -26.094 -22.359 1 92.12 180 GLY A N 1
ATOM 1385 C CA . GLY A 1 180 ? -1.237 -25.703 -21.016 1 92.12 180 GLY A CA 1
ATOM 1386 C C . GLY A 1 180 ? -0.264 -24.734 -20.375 1 92.12 180 GLY A C 1
ATOM 1387 O O . GLY A 1 180 ? -0.581 -24.094 -19.359 1 92.12 180 GLY A O 1
ATOM 1388 N N . LEU A 1 181 ? 0.923 -24.516 -20.875 1 92.38 181 LEU A N 1
ATOM 1389 C CA . LEU A 1 181 ? 1.958 -23.703 -20.25 1 92.38 181 LEU A CA 1
ATOM 1390 C C . LEU A 1 181 ? 1.597 -22.219 -20.328 1 92.38 181 LEU A C 1
ATOM 1392 O O . LEU A 1 181 ? 2.039 -21.438 -19.484 1 92.38 181 LEU A O 1
ATOM 1396 N N . GLY A 1 182 ? 0.772 -21.844 -21.312 1 90.31 182 GLY A N 1
ATOM 1397 C CA . GLY A 1 182 ? 0.249 -20.484 -21.344 1 90.31 182 GLY A CA 1
ATOM 1398 C C . GLY A 1 182 ? -0.624 -20.156 -20.156 1 90.31 182 GLY A C 1
ATOM 1399 O O . GLY A 1 182 ? -0.571 -19.047 -19.625 1 90.31 182 GLY A O 1
ATOM 1400 N N . VAL A 1 183 ? -1.406 -21.125 -19.719 1 92.94 183 VAL A N 1
ATOM 1401 C CA . VAL A 1 183 ? -2.26 -20.969 -18.547 1 92.94 183 VAL A CA 1
ATOM 1402 C C . VAL A 1 183 ? -1.398 -20.828 -17.297 1 92.94 183 VAL A C 1
ATOM 1404 O O . VAL A 1 183 ? -1.649 -19.953 -16.453 1 92.94 183 VAL A O 1
ATOM 1407 N N . VAL A 1 184 ? -0.394 -21.641 -17.188 1 94.88 184 VAL A N 1
ATOM 1408 C CA . VAL A 1 184 ? 0.504 -21.594 -16.047 1 94.88 184 VAL A CA 1
ATOM 1409 C C . VAL A 1 184 ? 1.204 -20.234 -15.984 1 94.88 184 VAL A C 1
ATOM 1411 O O . VAL A 1 184 ? 1.297 -19.625 -14.922 1 94.88 184 VAL A O 1
ATOM 1414 N N . ALA A 1 185 ? 1.689 -19.766 -17.141 1 92 185 ALA A N 1
ATOM 1415 C CA . ALA A 1 185 ? 2.367 -18.484 -17.219 1 92 185 ALA A CA 1
ATOM 1416 C C . ALA A 1 185 ? 1.455 -17.359 -16.75 1 92 185 ALA A C 1
ATOM 1418 O O . ALA A 1 185 ? 1.878 -16.484 -15.977 1 92 185 ALA A O 1
ATOM 1419 N N . LYS A 1 186 ? 0.264 -17.375 -17.188 1 92.56 186 LYS A N 1
ATOM 1420 C CA . LYS A 1 186 ? -0.693 -16.344 -16.797 1 92.56 186 LYS A CA 1
ATOM 1421 C C . LYS A 1 186 ? -1.052 -16.469 -15.312 1 92.56 186 LYS A C 1
ATOM 1423 O O . LYS A 1 186 ? -1.228 -15.461 -14.625 1 92.56 186 LYS A O 1
ATOM 1428 N N . TRP A 1 187 ? -1.186 -17.641 -14.859 1 96.38 187 TRP A N 1
ATOM 1429 C CA . TRP A 1 187 ? -1.529 -17.922 -13.469 1 96.38 187 TRP A CA 1
ATOM 1430 C C . TRP A 1 187 ? -0.489 -17.328 -12.523 1 96.38 187 TRP A C 1
ATOM 1432 O O . TRP A 1 187 ? -0.796 -17.016 -11.375 1 96.38 187 TRP A O 1
ATOM 1442 N N . LEU A 1 188 ? 0.715 -17.172 -12.93 1 95.25 188 LEU A N 1
ATOM 1443 C CA . LEU A 1 188 ? 1.798 -16.688 -12.086 1 95.25 188 LEU A CA 1
ATOM 1444 C C . LEU A 1 188 ? 1.488 -15.273 -11.578 1 95.25 188 LEU A C 1
ATOM 1446 O O . LEU A 1 188 ? 2.068 -14.828 -10.586 1 95.25 188 LEU A O 1
ATOM 1450 N N . ASP A 1 189 ? 0.603 -14.617 -12.227 1 95.75 189 ASP A N 1
ATOM 1451 C CA . ASP A 1 189 ? 0.188 -13.297 -11.758 1 95.75 189 ASP A CA 1
ATOM 1452 C C . ASP A 1 189 ? -0.667 -13.398 -10.5 1 95.75 189 ASP A C 1
ATOM 1454 O O . ASP A 1 189 ? -0.832 -12.422 -9.773 1 95.75 189 ASP A O 1
ATOM 1458 N N . LEU A 1 190 ? -1.27 -14.539 -10.281 1 97.06 190 LEU A N 1
ATOM 1459 C CA . LEU A 1 190 ? -2.174 -14.711 -9.148 1 97.06 190 LEU A CA 1
ATOM 1460 C C . LEU A 1 190 ? -1.414 -14.633 -7.828 1 97.06 190 LEU A C 1
ATOM 1462 O O . LEU A 1 190 ? -1.774 -13.859 -6.941 1 97.06 190 LEU A O 1
ATOM 1466 N N . PRO A 1 191 ? -0.315 -15.43 -7.637 1 96.62 191 PRO A N 1
ATOM 1467 C CA . PRO A 1 191 ? 0.463 -15.273 -6.406 1 96.62 191 PRO A CA 1
ATOM 1468 C C . PRO A 1 191 ? 0.971 -13.844 -6.211 1 96.62 191 PRO A C 1
ATOM 1470 O O . PRO A 1 191 ? 1.07 -13.375 -5.074 1 96.62 191 PRO A O 1
ATOM 1473 N N . LEU A 1 192 ? 1.34 -13.195 -7.297 1 96.38 192 LEU A N 1
ATOM 1474 C CA . LEU A 1 192 ? 1.773 -11.805 -7.211 1 96.38 192 LEU A CA 1
ATOM 1475 C C . LEU A 1 192 ? 0.674 -10.93 -6.617 1 96.38 192 LEU A C 1
ATOM 1477 O O . LEU A 1 192 ? 0.925 -10.141 -5.699 1 96.38 192 LEU A O 1
ATOM 1481 N N . LEU A 1 193 ? -0.494 -11.047 -7.168 1 97.19 193 LEU A N 1
ATOM 1482 C CA . LEU A 1 193 ? -1.612 -10.227 -6.715 1 97.19 193 LEU A CA 1
ATOM 1483 C C . LEU A 1 193 ? -1.931 -10.508 -5.25 1 97.19 193 LEU A C 1
ATOM 1485 O O . LEU A 1 193 ? -2.219 -9.586 -4.484 1 97.19 193 LEU A O 1
ATOM 1489 N N . TYR A 1 194 ? -1.89 -11.781 -4.867 1 96.88 194 TYR A N 1
ATOM 1490 C CA . TYR A 1 194 ? -2.113 -12.125 -3.469 1 96.88 194 TYR A CA 1
ATOM 1491 C C . TYR A 1 194 ? -1.032 -11.523 -2.58 1 96.88 194 TYR A C 1
ATOM 1493 O O . TYR A 1 194 ? -1.322 -11.031 -1.486 1 96.88 194 TYR A O 1
ATOM 1501 N N . HIS A 1 195 ? 0.165 -11.617 -3.086 1 95.81 195 HIS A N 1
ATOM 1502 C CA . HIS A 1 195 ? 1.284 -11.031 -2.359 1 95.81 195 HIS A CA 1
ATOM 1503 C C . HIS A 1 195 ? 1.078 -9.539 -2.148 1 95.81 195 HIS A C 1
ATOM 1505 O O . HIS A 1 195 ? 1.242 -9.031 -1.034 1 95.81 195 HIS A O 1
ATOM 1511 N N . ARG A 1 196 ? 0.724 -8.828 -3.158 1 96.06 196 ARG A N 1
ATOM 1512 C CA . ARG A 1 196 ? 0.497 -7.387 -3.096 1 96.06 196 ARG A CA 1
ATOM 1513 C C . ARG A 1 196 ? -0.66 -7.059 -2.158 1 96.06 196 ARG A C 1
ATOM 1515 O O . ARG A 1 196 ? -0.579 -6.109 -1.375 1 96.06 196 ARG A O 1
ATOM 1522 N N . LYS A 1 197 ? -1.735 -7.797 -2.309 1 97.06 197 LYS A N 1
ATOM 1523 C CA . LYS A 1 197 ? -2.889 -7.582 -1.439 1 97.06 197 LYS A CA 1
ATOM 1524 C C . LYS A 1 197 ? -2.498 -7.691 0.031 1 97.06 197 LYS A C 1
ATOM 1526 O O . LYS A 1 197 ? -2.812 -6.805 0.829 1 97.06 197 LYS A O 1
ATOM 1531 N N . LYS A 1 198 ? -1.826 -8.758 0.35 1 95.69 198 LYS A N 1
ATOM 1532 C CA . LYS A 1 198 ? -1.386 -8.961 1.727 1 95.69 198 LYS A CA 1
ATOM 1533 C C . LYS A 1 198 ? -0.489 -7.82 2.193 1 95.69 198 LYS A C 1
ATOM 1535 O O . LYS A 1 198 ? -0.626 -7.336 3.32 1 95.69 198 LYS A O 1
ATOM 1540 N N . THR A 1 199 ? 0.434 -7.398 1.375 1 95.5 199 THR A N 1
ATOM 1541 C CA . THR A 1 199 ? 1.368 -6.328 1.696 1 95.5 199 THR A CA 1
ATOM 1542 C C . THR A 1 199 ? 0.62 -5.039 2.023 1 95.5 199 THR A C 1
ATOM 1544 O O . THR A 1 199 ? 0.881 -4.406 3.049 1 95.5 199 THR A O 1
ATOM 1547 N N . TYR A 1 200 ? -0.34 -4.641 1.235 1 96.25 200 TYR A N 1
ATOM 1548 C CA . TYR A 1 200 ? -1.058 -3.385 1.435 1 96.25 200 TYR A CA 1
ATOM 1549 C C . TYR A 1 200 ? -1.993 -3.477 2.635 1 96.25 200 TYR A C 1
ATOM 1551 O O . TYR A 1 200 ? -2.189 -2.494 3.354 1 96.25 200 TYR A O 1
ATOM 1559 N N . GLU A 1 201 ? -2.52 -4.637 2.852 1 96.62 201 GLU A N 1
ATOM 1560 C CA . GLU A 1 201 ? -3.32 -4.836 4.055 1 96.62 201 GLU A CA 1
ATOM 1561 C C . GLU A 1 201 ? -2.473 -4.684 5.316 1 96.62 201 GLU A C 1
ATOM 1563 O O . GLU A 1 201 ? -2.908 -4.074 6.293 1 96.62 201 GLU A O 1
ATOM 1568 N N . ASP A 1 202 ? -1.324 -5.262 5.305 1 95.62 202 ASP A N 1
ATOM 1569 C CA . ASP A 1 202 ? -0.413 -5.121 6.438 1 95.62 202 ASP A CA 1
ATOM 1570 C C . ASP A 1 202 ? -0.017 -3.662 6.645 1 95.62 202 ASP A C 1
ATOM 1572 O O . ASP A 1 202 ? 0.071 -3.195 7.785 1 95.62 202 ASP A O 1
ATOM 1576 N N . MET A 1 203 ? 0.21 -2.934 5.539 1 95.31 203 MET A N 1
ATOM 1577 C CA . MET A 1 203 ? 0.563 -1.519 5.625 1 95.31 203 MET A CA 1
ATOM 1578 C C . MET A 1 203 ? -0.566 -0.712 6.258 1 95.31 203 MET A C 1
ATOM 1580 O O . MET A 1 203 ? -0.318 0.185 7.066 1 95.31 203 MET A O 1
ATOM 1584 N N . LEU A 1 204 ? -1.773 -0.997 5.875 1 96.94 204 LEU A N 1
ATOM 1585 C CA . LEU A 1 204 ? -2.93 -0.302 6.434 1 96.94 204 LEU A CA 1
ATOM 1586 C C . LEU A 1 204 ? -3.043 -0.551 7.934 1 96.94 204 LEU A C 1
ATOM 1588 O O . LEU A 1 204 ? -3.389 0.356 8.695 1 96.94 204 LEU A O 1
ATOM 1592 N N . LYS A 1 205 ? -2.748 -1.769 8.328 1 96.5 205 LYS A N 1
ATOM 1593 C CA . LYS A 1 205 ? -2.744 -2.082 9.758 1 96.5 205 LYS A CA 1
ATOM 1594 C C . LYS A 1 205 ? -1.691 -1.263 10.492 1 96.5 205 LYS A C 1
ATOM 1596 O O . LYS A 1 205 ? -1.959 -0.725 11.57 1 96.5 205 LYS A O 1
ATOM 1601 N N . HIS A 1 206 ? -0.546 -1.134 9.953 1 94.38 206 HIS A N 1
ATOM 1602 C CA . HIS A 1 206 ? 0.521 -0.342 10.562 1 94.38 206 HIS A CA 1
ATOM 1603 C C . HIS A 1 206 ? 0.131 1.129 10.648 1 94.38 206 HIS A C 1
ATOM 1605 O O . HIS A 1 206 ? 0.415 1.79 11.648 1 94.38 206 HIS A O 1
ATOM 1611 N N . ILE A 1 207 ? -0.477 1.588 9.562 1 95.44 207 ILE A N 1
ATOM 1612 C CA . ILE A 1 207 ? -0.899 2.984 9.539 1 95.44 207 ILE A CA 1
ATOM 1613 C C . ILE A 1 207 ? -1.908 3.242 10.656 1 95.44 207 ILE A C 1
ATOM 1615 O O . ILE A 1 207 ? -1.883 4.297 11.289 1 95.44 207 ILE A O 1
ATOM 1619 N N . GLN A 1 208 ? -2.766 2.305 10.859 1 96.06 208 GLN A N 1
ATOM 1620 C CA . GLN A 1 208 ? -3.73 2.432 11.945 1 96.06 208 GLN A CA 1
ATOM 1621 C C . GLN A 1 208 ? -3.027 2.539 13.297 1 96.06 208 GLN A C 1
ATOM 1623 O O . GLN A 1 208 ? -3.432 3.332 14.156 1 96.06 208 GLN A O 1
ATOM 1628 N N . GLN A 1 209 ? -2.029 1.785 13.5 1 95.31 209 GLN A N 1
ATOM 1629 C CA . GLN A 1 209 ? -1.242 1.881 14.719 1 95.31 209 GLN A CA 1
ATOM 1630 C C . GLN A 1 209 ? -0.557 3.24 14.828 1 95.31 209 GLN A C 1
ATOM 1632 O O . GLN A 1 209 ? -0.513 3.834 15.906 1 95.31 209 GLN A O 1
ATOM 1637 N N . ASP A 1 210 ? -0.047 3.688 13.711 1 94.25 210 ASP A N 1
ATOM 1638 C CA . ASP A 1 210 ? 0.604 4.992 13.672 1 94.25 210 ASP A CA 1
ATOM 1639 C C . ASP A 1 210 ? -0.378 6.109 14.023 1 94.25 210 ASP A C 1
ATOM 1641 O O . ASP A 1 210 ? -0.022 7.062 14.719 1 94.25 210 ASP A O 1
ATOM 1645 N N . PHE A 1 211 ? -1.625 5.992 13.5 1 95.62 211 PHE A N 1
ATOM 1646 C CA . PHE A 1 211 ? -2.66 6.957 13.852 1 95.62 211 PHE A CA 1
ATOM 1647 C C . PHE A 1 211 ? -2.859 7.02 15.359 1 95.62 211 PHE A C 1
ATOM 1649 O O . PHE A 1 211 ? -2.918 8.102 15.938 1 95.62 211 PHE A O 1
ATOM 1656 N N . SER A 1 212 ? -2.957 5.887 15.953 1 94.69 212 SER A N 1
ATOM 1657 C CA . SER A 1 212 ? -3.193 5.812 17.391 1 94.69 212 SER A CA 1
ATOM 1658 C C . SER A 1 212 ? -2.033 6.418 18.172 1 94.69 212 SER A C 1
ATOM 1660 O O . SER A 1 212 ? -2.246 7.184 19.125 1 94.69 212 SER A O 1
ATOM 1662 N N . ALA A 1 213 ? -0.886 6.098 17.797 1 93.94 213 ALA A N 1
ATOM 1663 C CA . ALA A 1 213 ? 0.299 6.633 18.453 1 93.94 213 ALA A CA 1
ATOM 1664 C C . ALA A 1 213 ? 0.368 8.148 18.312 1 93.94 213 ALA A C 1
ATOM 1666 O O . ALA A 1 213 ? 0.661 8.859 19.281 1 93.94 213 ALA A O 1
ATOM 1667 N N . LEU A 1 214 ? 0.124 8.625 17.125 1 95.25 214 LEU A N 1
ATOM 1668 C CA . LEU A 1 214 ? 0.175 10.055 16.859 1 95.25 214 LEU A CA 1
ATOM 1669 C C . LEU A 1 214 ? -0.89 10.797 17.672 1 95.25 214 LEU A C 1
ATOM 1671 O O . LEU A 1 214 ? -0.632 11.875 18.203 1 95.25 214 LEU A O 1
ATOM 1675 N N . ASP A 1 215 ? -2.068 10.195 17.734 1 93.88 215 ASP A N 1
ATOM 1676 C CA . ASP A 1 215 ? -3.156 10.781 18.5 1 93.88 215 ASP A CA 1
ATOM 1677 C C . ASP A 1 215 ? -2.754 10.961 19.969 1 93.88 215 ASP A C 1
ATOM 1679 O O . ASP A 1 215 ? -2.965 12.031 20.547 1 93.88 215 ASP A O 1
ATOM 1683 N N . THR A 1 216 ? -2.17 9.992 20.531 1 93.56 216 THR A N 1
ATOM 1684 C CA . THR A 1 216 ? -1.698 10.055 21.906 1 93.56 216 THR A CA 1
ATOM 1685 C C . THR A 1 216 ? -0.618 11.117 22.062 1 93.56 216 THR A C 1
ATOM 1687 O O . THR A 1 216 ? -0.652 11.906 23.016 1 93.56 216 THR A O 1
ATOM 1690 N N . ASP A 1 217 ? 0.244 11.156 21.172 1 91.94 217 ASP A N 1
ATOM 1691 C CA . ASP A 1 217 ? 1.343 12.117 21.219 1 91.94 217 ASP A CA 1
ATOM 1692 C C . ASP A 1 217 ? 0.823 13.547 21.125 1 91.94 217 ASP A C 1
ATOM 1694 O O . ASP A 1 217 ? 1.295 14.43 21.844 1 91.94 217 ASP A O 1
ATOM 1698 N N . LEU A 1 218 ? -0.081 13.766 20.172 1 93.31 218 LEU A N 1
ATOM 1699 C CA . LEU A 1 218 ? -0.645 15.102 19.984 1 93.31 218 LEU A CA 1
ATOM 1700 C C . LEU A 1 218 ? -1.398 15.547 21.234 1 93.31 218 LEU A C 1
ATOM 1702 O O . LEU A 1 218 ? -1.276 16.703 21.656 1 93.31 218 LEU A O 1
ATOM 1706 N N . LYS A 1 219 ? -2.127 14.617 21.844 1 91.5 219 LYS A N 1
ATOM 1707 C CA . LYS A 1 219 ? -2.838 14.922 23.078 1 91.5 219 LYS A CA 1
ATOM 1708 C C . LYS A 1 219 ? -1.864 15.273 24.203 1 91.5 219 LYS A C 1
ATOM 1710 O O . LYS A 1 219 ? -2.072 16.25 24.938 1 91.5 219 LYS A O 1
ATOM 1715 N N . ASN A 1 220 ? -0.83 14.547 24.328 1 90.88 220 ASN A N 1
ATOM 1716 C CA . ASN A 1 220 ? 0.184 14.805 25.344 1 90.88 220 ASN A CA 1
ATOM 1717 C C . ASN A 1 220 ? 0.877 16.141 25.125 1 90.88 220 ASN A C 1
ATOM 1719 O O . ASN A 1 220 ? 1.103 16.891 26.062 1 90.88 220 ASN A O 1
ATOM 1723 N N . ASN A 1 221 ? 1.205 16.438 23.922 1 89.12 221 ASN A N 1
ATOM 1724 C CA . ASN A 1 221 ? 1.869 17.688 23.578 1 89.12 221 ASN A CA 1
ATOM 1725 C C . ASN A 1 221 ? 0.962 18.891 23.844 1 89.12 221 ASN A C 1
ATOM 1727 O O . ASN A 1 221 ? 1.421 19.922 24.312 1 89.12 221 ASN A O 1
ATOM 1731 N N . LEU A 1 222 ? -0.302 18.719 23.484 1 88.5 222 LEU A N 1
ATOM 1732 C CA . LEU A 1 222 ? -1.269 19.781 23.734 1 88.5 222 LEU A CA 1
ATOM 1733 C C . LEU A 1 222 ? -1.428 20.047 25.219 1 88.5 222 LEU A C 1
ATOM 1735 O O . LEU A 1 222 ? -1.509 21.188 25.656 1 88.5 222 LEU A O 1
ATOM 1739 N N . GLN A 1 223 ? -1.464 19 25.969 1 86.31 223 GLN A N 1
ATOM 1740 C CA . GLN A 1 223 ? -1.562 19.141 27.422 1 86.31 223 GLN A CA 1
ATOM 1741 C C . GLN A 1 223 ? -0.338 19.844 28 1 86.31 223 GLN A C 1
ATOM 1743 O O . GLN A 1 223 ? -0.463 20.719 28.859 1 86.31 223 GLN A O 1
ATOM 1748 N N . LYS A 1 224 ? 0.778 19.5 27.547 1 84.88 224 LYS A N 1
ATOM 1749 C CA . LYS A 1 224 ? 2.02 20.141 27.984 1 84.88 224 LYS A CA 1
ATOM 1750 C C . LYS A 1 224 ? 2.027 21.625 27.656 1 84.88 224 LYS A C 1
ATOM 1752 O O . LYS A 1 224 ? 2.393 22.453 28.484 1 84.88 224 LYS A O 1
ATOM 1757 N N . GLU A 1 225 ? 1.588 21.938 26.422 1 81.88 225 GLU A N 1
ATOM 1758 C CA . GLU A 1 225 ? 1.547 23.328 26 1 81.88 225 GLU A CA 1
ATOM 1759 C C . GLU A 1 225 ? 0.555 24.125 26.828 1 81.88 225 GLU A C 1
ATOM 1761 O O . GLU A 1 225 ? 0.82 25.281 27.188 1 81.88 225 GLU A O 1
ATOM 1766 N N . ASN A 1 226 ? -0.571 23.516 27.156 1 77 226 ASN A N 1
ATOM 1767 C CA . ASN A 1 226 ? -1.569 24.188 27.984 1 77 226 ASN A CA 1
ATOM 1768 C C . ASN A 1 226 ? -1.045 24.422 29.406 1 77 226 ASN A C 1
ATOM 1770 O O . ASN A 1 226 ? -1.317 25.453 30 1 77 226 ASN A O 1
ATOM 1774 N N . PHE A 1 227 ? -0.234 23.578 29.859 1 76 227 PHE A N 1
ATOM 1775 C CA . PHE A 1 227 ? 0.356 23.703 31.188 1 76 227 PHE A CA 1
ATOM 1776 C C . PHE A 1 227 ? 1.372 24.844 31.219 1 76 227 PHE A C 1
ATOM 1778 O O . PHE A 1 227 ? 1.371 25.656 32.156 1 76 227 PHE A O 1
ATOM 1785 N N . ILE A 1 228 ? 2.146 24.859 30.203 1 75.5 228 ILE A N 1
ATOM 1786 C CA . ILE A 1 228 ? 3.176 25.875 30.109 1 75.5 228 ILE A CA 1
ATOM 1787 C C . ILE A 1 228 ? 2.521 27.25 29.984 1 75.5 228 ILE A C 1
ATOM 1789 O O . ILE A 1 228 ? 2.936 28.203 30.656 1 75.5 228 ILE A O 1
ATOM 1793 N N . ALA A 1 229 ? 1.494 27.328 29.234 1 74.38 229 ALA A N 1
ATOM 1794 C CA . ALA A 1 229 ? 0.776 28.594 29.031 1 74.38 229 ALA A CA 1
ATOM 1795 C C . ALA A 1 229 ? 0.143 29.078 30.344 1 74.38 229 ALA A C 1
ATOM 1797 O O . ALA A 1 229 ? 0.159 30.266 30.641 1 74.38 229 ALA A O 1
ATOM 1798 N N . GLU A 1 230 ? -0.355 28.188 31.078 1 73.56 230 GLU A N 1
ATOM 1799 C CA . GLU A 1 230 ? -0.964 28.516 32.344 1 73.56 230 GLU A CA 1
ATOM 1800 C C . GLU A 1 230 ? 0.082 29.016 33.344 1 73.56 230 GLU A C 1
ATOM 1802 O O . GLU A 1 230 ? -0.16 29.984 34.094 1 73.56 230 GLU A O 1
ATOM 1807 N N . GLU A 1 231 ? 1.214 28.422 33.375 1 72.25 231 GLU A N 1
ATOM 1808 C CA . GLU A 1 231 ? 2.295 28.812 34.281 1 72.25 231 GLU A CA 1
ATOM 1809 C C . GLU A 1 231 ? 2.818 30.203 33.938 1 72.25 231 GLU A C 1
ATOM 1811 O O . GLU A 1 231 ? 3.102 31 34.812 1 72.25 231 GLU A O 1
ATOM 1816 N N . GLU A 1 232 ? 2.91 30.469 32.688 1 70.88 232 GLU A N 1
ATOM 1817 C CA . GLU A 1 232 ? 3.387 31.766 32.219 1 70.88 232 GLU A CA 1
ATOM 1818 C C . GLU A 1 232 ? 2.387 32.875 32.562 1 70.88 232 GLU A C 1
ATOM 1820 O O . GLU A 1 232 ? 2.777 33.969 32.938 1 70.88 232 GLU A O 1
ATOM 1825 N N . THR A 1 233 ? 1.147 32.562 32.469 1 69.75 233 THR A N 1
ATOM 1826 C CA . THR A 1 233 ? 0.098 33.5 32.812 1 69.75 233 THR A CA 1
ATOM 1827 C C . THR A 1 233 ? 0.12 33.812 34.312 1 69.75 233 THR A C 1
ATOM 1829 O O . THR A 1 233 ? -0.03 34.969 34.719 1 69.75 233 THR A O 1
ATOM 1832 N N . GLN A 1 234 ? 0.394 32.812 35.062 1 68 234 GLN A N 1
ATOM 1833 C CA . GLN A 1 234 ? 0.462 33 36.531 1 68 234 GLN A CA 1
ATOM 1834 C C . GLN A 1 234 ? 1.684 33.844 36.906 1 68 234 GLN A C 1
ATOM 1836 O O . GLN A 1 234 ? 1.602 34.688 37.781 1 68 234 GLN A O 1
ATOM 1841 N N . HIS A 1 235 ? 2.756 33.594 36.25 1 67.44 235 HIS A N 1
ATOM 1842 C CA . HIS A 1 235 ? 3.984 34.312 36.531 1 67.44 235 HIS A CA 1
ATOM 1843 C C . HIS A 1 235 ? 3.863 35.781 36.125 1 67.44 235 HIS A C 1
ATOM 1845 O O . HIS A 1 235 ? 4.344 36.688 36.812 1 67.44 235 HIS A O 1
ATOM 1851 N N . ARG A 1 236 ? 3.256 36.125 35.094 1 62.44 236 ARG A N 1
ATOM 1852 C CA . ARG A 1 236 ? 3.049 37.469 34.625 1 62.44 236 ARG A CA 1
ATOM 1853 C C . ARG A 1 236 ? 2.102 38.25 35.531 1 62.44 236 ARG A C 1
ATOM 1855 O O . ARG A 1 236 ? 2.268 39.438 35.75 1 62.44 236 ARG A O 1
ATOM 1862 N N . LYS A 1 237 ? 1.146 37.656 36.062 1 61.75 237 LYS A N 1
ATOM 1863 C CA . LYS A 1 237 ? 0.248 38.25 37.031 1 61.75 237 LYS A CA 1
ATOM 1864 C C . LYS A 1 237 ? 1.007 38.688 38.281 1 61.75 237 LYS A C 1
ATOM 1866 O O . LYS A 1 237 ? 0.725 39.75 38.844 1 61.75 237 LYS A O 1
ATOM 1871 N N . TYR A 1 238 ? 1.992 37.938 38.594 1 59.16 238 TYR A N 1
ATOM 1872 C CA . TYR A 1 238 ? 2.734 38.25 39.812 1 59.16 238 TYR A CA 1
ATOM 1873 C C . TYR A 1 238 ? 3.811 39.281 39.531 1 59.16 238 TYR A C 1
ATOM 1875 O O . TYR A 1 238 ? 4.23 40 40.438 1 59.16 238 TYR A O 1
ATOM 1883 N N . THR A 1 239 ? 4.27 39.438 38.312 1 53.84 239 THR A N 1
ATOM 1884 C CA . THR A 1 239 ? 5.348 40.375 38.062 1 53.84 239 THR A CA 1
ATOM 1885 C C . THR A 1 239 ? 4.789 41.75 37.688 1 53.84 239 THR A C 1
ATOM 1887 O O . THR A 1 239 ? 5.543 42.719 37.5 1 53.84 239 THR A O 1
ATOM 1890 N N . VAL A 1 240 ? 3.564 41.969 37.375 1 48.53 240 VAL A N 1
ATOM 1891 C CA . VAL A 1 240 ? 3.033 43.312 37.219 1 48.53 240 VAL A CA 1
ATOM 1892 C C . VAL A 1 240 ? 3.059 44.062 38.562 1 48.53 240 VAL A C 1
ATOM 1894 O O . VAL A 1 240 ? 2.5 43.562 39.531 1 48.53 240 VAL A O 1
ATOM 1897 N N . PRO A 1 241 ? 3.965 44.969 38.75 1 44.94 241 PRO A N 1
ATOM 1898 C CA . PRO A 1 241 ? 4.043 45.75 40 1 44.94 241 PRO A CA 1
ATOM 1899 C C . PRO A 1 241 ? 2.701 46.375 40.375 1 44.94 241 PRO A C 1
ATOM 1901 O O . PRO A 1 241 ? 1.955 46.844 39.531 1 44.94 241 PRO A O 1
ATOM 1904 N N . GLU A 1 242 ? 2.053 46.062 41.531 1 42.44 242 GLU A N 1
ATOM 1905 C CA . GLU A 1 242 ? 1.02 46.812 42.25 1 42.44 242 GLU A CA 1
ATOM 1906 C C . GLU A 1 242 ? 1.266 48.312 42.156 1 42.44 242 GLU A C 1
ATOM 1908 O O . GLU A 1 242 ? 0.4 49.125 42.531 1 42.44 242 GLU A O 1
ATOM 1913 N N . SER A 1 243 ? 2.525 48.719 41.969 1 42.34 243 SER A N 1
ATOM 1914 C CA . SER A 1 243 ? 2.814 50.125 42.188 1 42.34 243 SER A CA 1
ATOM 1915 C C . SER A 1 243 ? 2.104 51 41.156 1 42.34 243 SER A C 1
ATOM 1917 O O . SER A 1 243 ? 1.997 52.219 41.312 1 42.34 243 SER A O 1
ATOM 1919 N N . SER A 1 244 ? 1.832 50.562 39.906 1 41.09 244 SER A N 1
ATOM 1920 C CA . SER A 1 244 ? 1.378 51.625 39.031 1 41.09 244 SER A CA 1
ATOM 1921 C C . SER A 1 244 ? -0.082 52 39.312 1 41.09 244 SER A C 1
ATOM 1923 O O . SER A 1 244 ? -0.702 52.719 38.531 1 41.09 244 SER A O 1
ATOM 1925 N N . ILE A 1 245 ? -0.807 51.25 40.188 1 38.75 245 ILE A N 1
ATOM 1926 C CA . ILE A 1 245 ? -2.105 51.75 40.625 1 38.75 245 ILE A CA 1
ATOM 1927 C C . ILE A 1 245 ? -1.912 52.938 41.531 1 38.75 245 ILE A C 1
ATOM 1929 O O . ILE A 1 245 ? -1.505 52.781 42.688 1 38.75 245 ILE A O 1
ATOM 1933 N N . ILE A 1 246 ? -1.332 54.062 41 1 39.47 246 ILE A N 1
ATOM 1934 C CA . ILE A 1 246 ? -1.396 55.312 41.719 1 39.47 246 ILE A CA 1
ATOM 1935 C C . ILE A 1 246 ? -2.828 55.562 42.188 1 39.47 246 ILE A C 1
ATOM 1937 O O . ILE A 1 246 ? -3.77 55.5 41.406 1 39.47 246 ILE A O 1
ATOM 1941 N N . PRO A 1 247 ? -3.191 55.562 43.406 1 37.78 247 PRO A N 1
ATOM 1942 C CA . PRO A 1 247 ? -4.52 55.906 43.938 1 37.78 247 PRO A CA 1
ATOM 1943 C C . PRO A 1 247 ? -4.992 57.281 43.406 1 37.78 247 PRO A C 1
ATOM 1945 O O . PRO A 1 247 ? -4.172 58.156 43.125 1 37.78 247 PRO A O 1
ATOM 1948 N N . PRO A 1 248 ? -6.094 57.406 42.688 1 38.16 248 PRO A N 1
ATOM 1949 C CA . PRO A 1 248 ? -6.645 58.625 42.094 1 38.16 248 PRO A CA 1
ATOM 1950 C C . PRO A 1 248 ? -6.359 59.875 42.938 1 38.16 248 PRO A C 1
ATOM 1952 O O . PRO A 1 248 ? -6.391 61 42.438 1 38.16 248 PRO A O 1
ATOM 1955 N N . GLU A 1 249 ? -6.18 59.656 44.219 1 39.62 249 GLU A N 1
ATOM 1956 C CA . GLU A 1 249 ? -6.141 60.844 45.094 1 39.62 249 GLU A CA 1
ATOM 1957 C C . GLU A 1 249 ? -4.91 61.688 44.812 1 39.62 249 GLU A C 1
ATOM 1959 O O . GLU A 1 249 ? -4.969 62.906 44.875 1 39.62 249 GLU A O 1
ATOM 1964 N N . LYS A 1 250 ? -3.812 61 44.594 1 42.81 250 LYS A N 1
ATOM 1965 C CA . LYS A 1 250 ? -2.635 61.875 44.594 1 42.81 250 LYS A CA 1
ATOM 1966 C C . LYS A 1 250 ? -2.422 62.5 43.219 1 42.81 250 LYS A C 1
ATOM 1968 O O . LYS A 1 250 ? -1.486 63.281 43.031 1 42.81 250 LYS A O 1
ATOM 1973 N N . GLN A 1 251 ? -3.002 62 42.188 1 38.41 251 GLN A N 1
ATOM 1974 C CA . GLN A 1 251 ? -2.844 62.625 40.875 1 38.41 251 GLN A CA 1
ATOM 1975 C C . GLN A 1 251 ? -3.484 64 40.875 1 38.41 251 GLN A C 1
ATOM 1977 O O . GLN A 1 251 ? -3.346 64.75 39.906 1 38.41 251 GLN A O 1
ATOM 1982 N N . ALA A 1 252 ? -4.406 64.25 41.781 1 39.94 252 ALA A N 1
ATOM 1983 C CA . ALA A 1 252 ? -5.059 65.562 41.875 1 39.94 252 ALA A CA 1
ATOM 1984 C C . ALA A 1 252 ? -4.047 66.688 42.219 1 39.94 252 ALA A C 1
ATOM 1986 O O . ALA A 1 252 ? -4.184 67.812 41.75 1 39.94 252 ALA A O 1
ATOM 1987 N N . GLU A 1 253 ? -3.016 66.25 43.031 1 38.16 253 GLU A N 1
ATOM 1988 C CA . GLU A 1 253 ? -2.191 67.375 43.562 1 38.16 253 GLU A CA 1
ATOM 1989 C C . GLU A 1 253 ? -1.278 67.938 42.469 1 38.16 253 GLU A C 1
ATOM 1991 O O . GLU A 1 253 ? -0.726 69 42.625 1 38.16 253 GLU A O 1
ATOM 1996 N N . LEU A 1 254 ? -0.869 67 41.562 1 38.66 254 LEU A N 1
ATOM 1997 C CA . LEU A 1 254 ? 0.141 67.562 40.656 1 38.66 254 LEU A CA 1
ATOM 1998 C C . LEU A 1 254 ? -0.477 68.562 39.688 1 38.66 254 LEU A C 1
ATOM 2000 O O . LEU A 1 254 ? 0.222 69.125 38.844 1 38.66 254 LEU A O 1
ATOM 2004 N N . LYS A 1 255 ? -1.78 68.375 39.594 1 37.94 255 LYS A N 1
ATOM 2005 C CA . LYS A 1 255 ? -2.379 69.25 38.562 1 37.94 255 LYS A CA 1
ATOM 2006 C C . LYS A 1 255 ? -2.289 70.688 38.969 1 37.94 255 LYS A C 1
ATOM 2008 O O . LYS A 1 255 ? -2.883 71.562 38.312 1 37.94 255 LYS A O 1
ATOM 2013 N N . HIS A 1 256 ? -1.919 70.875 40.25 1 32.12 256 HIS A N 1
ATOM 2014 C CA . HIS A 1 256 ? -2.057 72.312 40.5 1 32.12 256 HIS A CA 1
ATOM 2015 C C . HIS A 1 256 ? -0.966 73.125 39.812 1 32.12 256 HIS A C 1
ATOM 2017 O O . HIS A 1 256 ? 0.224 72.875 40.031 1 32.12 256 HIS A O 1
ATOM 2023 N N . PRO A 1 257 ? -1.244 73.5 38.531 1 30.41 257 PRO A N 1
ATOM 2024 C CA . PRO A 1 257 ? -0.306 74.312 37.781 1 30.41 257 PRO A CA 1
ATOM 2025 C C . PRO A 1 257 ? 0.242 75.5 38.625 1 30.41 257 PRO A C 1
ATOM 2027 O O . PRO A 1 257 ? -0.53 76.25 39.219 1 30.41 257 PRO A O 1
ATOM 2030 N N . SER A 1 258 ? 1.34 75.125 39.375 1 30.81 258 SER A N 1
ATOM 2031 C CA . SER A 1 258 ? 1.931 76.25 40.094 1 30.81 258 SER A CA 1
ATOM 2032 C C . SER A 1 258 ? 1.915 77.562 39.281 1 30.81 258 SER A C 1
ATOM 2034 O O . SER A 1 258 ? 2.025 77.5 38.031 1 30.81 258 SER A O 1
ATOM 2036 N N . LYS A 1 259 ? 1.387 78.688 39.812 1 32.94 259 LYS A N 1
ATOM 2037 C CA . LYS A 1 259 ? 1.244 80.062 39.438 1 32.94 259 LYS A CA 1
ATOM 2038 C C . LYS A 1 259 ? 2.535 80.625 38.812 1 32.94 259 LYS A C 1
ATOM 2040 O O . LYS A 1 259 ? 3.615 80.438 39.375 1 32.94 259 LYS A O 1
ATOM 2045 N N . PRO A 1 260 ? 2.596 80.75 37.438 1 28.91 260 PRO A N 1
ATOM 2046 C CA . PRO A 1 260 ? 3.75 81.375 36.812 1 28.91 260 PRO A CA 1
ATOM 2047 C C . PRO A 1 260 ? 4.242 82.625 37.594 1 28.91 260 PRO A C 1
ATOM 2049 O O . PRO A 1 260 ? 3.434 83.438 38.031 1 28.91 260 PRO A O 1
ATOM 2052 N N . MET A 1 261 ? 5.242 82.438 38.469 1 27.91 261 MET A N 1
ATOM 2053 C CA . MET A 1 261 ? 5.855 83.562 39.188 1 27.91 261 MET A CA 1
ATOM 2054 C C . MET A 1 261 ? 6.145 84.688 38.25 1 27.91 261 MET A C 1
ATOM 2056 O O . MET A 1 261 ? 6.848 84.562 37.25 1 27.91 261 MET A O 1
ATOM 2060 N N . LEU A 1 262 ? 5.234 85.688 38.062 1 28.06 262 LEU A N 1
ATOM 2061 C CA . LEU A 1 262 ? 5.324 87 37.406 1 28.06 262 LEU A CA 1
ATOM 2062 C C . LEU A 1 262 ? 6.586 87.75 37.812 1 28.06 262 LEU A C 1
ATOM 2064 O O . LEU A 1 262 ? 6.812 87.938 39 1 28.06 262 LEU A O 1
ATOM 2068 N N . PHE A 1 263 ? 7.734 87.438 37.156 1 27.25 263 PHE A N 1
ATOM 2069 C CA . PHE A 1 263 ? 8.938 88.25 37.312 1 27.25 263 PHE A CA 1
ATOM 2070 C C . PHE A 1 263 ? 8.586 89.75 37.281 1 27.25 263 PHE A C 1
ATOM 2072 O O . PHE A 1 263 ? 7.922 90.25 36.375 1 27.25 263 PHE A O 1
ATOM 2079 N N . GLU A 1 264 ? 8.266 90.375 38.438 1 25.66 264 GLU A N 1
ATOM 2080 C CA . GLU A 1 264 ? 8.102 91.812 38.688 1 25.66 264 GLU A CA 1
ATOM 2081 C C . GLU A 1 264 ? 9.234 92.625 38.094 1 25.66 264 GLU A C 1
ATOM 2083 O O . GLU A 1 264 ? 10.406 92.375 38.375 1 25.66 264 GLU A O 1
ATOM 2088 N N . ASN A 1 265 ? 9.188 92.812 36.812 1 27.59 265 ASN A N 1
ATOM 2089 C CA . ASN A 1 265 ? 10.039 93.938 36.344 1 27.59 265 ASN A CA 1
ATOM 2090 C C . ASN A 1 265 ? 9.945 95.125 37.281 1 27.59 265 ASN A C 1
ATOM 2092 O O . ASN A 1 265 ? 8.852 95.625 37.5 1 27.59 265 ASN A O 1
ATOM 2096 N N . PRO A 1 266 ? 10.844 95.312 38.25 1 27.53 266 PRO A N 1
ATOM 2097 C CA . PRO A 1 266 ? 10.953 96.5 39.031 1 27.53 266 PRO A CA 1
ATOM 2098 C C . PRO A 1 266 ? 11.031 97.75 38.188 1 27.53 266 PRO A C 1
ATOM 2100 O O . PRO A 1 266 ? 12.023 98 37.469 1 27.53 266 PRO A O 1
ATOM 2103 N N . GLY A 1 267 ? 10.148 97.938 37.156 1 23.45 267 GLY A N 1
ATOM 2104 C CA . GLY A 1 267 ? 10.102 99.25 36.5 1 23.45 267 GLY A CA 1
ATOM 2105 C C . GLY A 1 267 ? 10.195 100.375 37.5 1 23.45 267 GLY A C 1
ATOM 2106 O O . GLY A 1 267 ? 10.125 100.188 38.719 1 23.45 267 GLY A O 1
ATOM 2107 N N . SER A 1 268 ? 9.594 101.562 36.938 1 24.06 268 SER A N 1
ATOM 2108 C CA . SER A 1 268 ? 9.289 102.938 37.312 1 24.06 268 SER A CA 1
ATOM 2109 C C . SER A 1 268 ? 8.32 103 38.5 1 24.06 268 SER A C 1
ATOM 2111 O O . SER A 1 268 ? 7.41 102.188 38.594 1 24.06 268 SER A O 1
ATOM 2113 N N . MET B 1 1 ? 19.359 25.031 37.531 1 20.19 1 MET B N 1
ATOM 2114 C CA . MET B 1 1 ? 20.016 24.938 36.25 1 20.19 1 MET B CA 1
ATOM 2115 C C . MET B 1 1 ? 19.078 24.375 35.188 1 20.19 1 MET B C 1
ATOM 2117 O O . MET B 1 1 ? 18.625 23.234 35.312 1 20.19 1 MET B O 1
ATOM 2121 N N . GLY B 1 2 ? 18.203 25.141 34.656 1 18.81 2 GLY B N 1
ATOM 2122 C CA . GLY B 1 2 ? 16.953 24.953 33.969 1 18.81 2 GLY B CA 1
ATOM 2123 C C . GLY B 1 2 ? 17.125 24.297 32.594 1 18.81 2 GLY B C 1
ATOM 2124 O O . GLY B 1 2 ? 18.016 24.688 31.828 1 18.81 2 GLY B O 1
ATOM 2125 N N . ALA B 1 3 ? 16.906 22.938 32.469 1 20.89 3 ALA B N 1
ATOM 2126 C CA . ALA B 1 3 ? 17.156 22.031 31.359 1 20.89 3 ALA B CA 1
ATOM 2127 C C . ALA B 1 3 ? 16.609 22.578 30.062 1 20.89 3 ALA B C 1
ATOM 2129 O O . ALA B 1 3 ? 15.398 22.734 29.891 1 20.89 3 ALA B O 1
ATOM 2130 N N . ASN B 1 4 ? 17.234 23.656 29.547 1 19.33 4 ASN B N 1
ATOM 2131 C CA . ASN B 1 4 ? 17.031 24.312 28.266 1 19.33 4 ASN B CA 1
ATOM 2132 C C . ASN B 1 4 ? 16.969 23.297 27.109 1 19.33 4 ASN B C 1
ATOM 2134 O O . ASN B 1 4 ? 17.953 22.641 26.828 1 19.33 4 ASN B O 1
ATOM 2138 N N . GLY B 1 5 ? 15.953 22.516 27.094 1 22.5 5 GLY B N 1
ATOM 2139 C CA . GLY B 1 5 ? 15.781 21.438 26.141 1 22.5 5 GLY B CA 1
ATOM 2140 C C . GLY B 1 5 ? 16.109 21.828 24.719 1 22.5 5 GLY B C 1
ATOM 2141 O O . GLY B 1 5 ? 15.492 22.75 24.172 1 22.5 5 GLY B O 1
ATOM 2142 N N . SER B 1 6 ? 17.391 21.875 24.422 1 21.06 6 SER B N 1
ATOM 2143 C CA . SER B 1 6 ? 18.078 22.156 23.156 1 21.06 6 SER B CA 1
ATOM 2144 C C . SER B 1 6 ? 17.359 21.5 21.984 1 21.06 6 SER B C 1
ATOM 2146 O O . SER B 1 6 ? 17.109 20.297 21.984 1 21.06 6 SER B O 1
ATOM 2148 N N . TYR B 1 7 ? 16.5 22.188 21.406 1 21.16 7 TYR B N 1
ATOM 2149 C CA . TYR B 1 7 ? 15.898 21.859 20.109 1 21.16 7 TYR B CA 1
ATOM 2150 C C . TYR B 1 7 ? 16.969 21.516 19.078 1 21.16 7 TYR B C 1
ATOM 2152 O O . TYR B 1 7 ? 17.938 22.266 18.906 1 21.16 7 TYR B O 1
ATOM 2160 N N . ALA B 1 8 ? 17.328 20.25 19.031 1 23.02 8 ALA B N 1
ATOM 2161 C CA . ALA B 1 8 ? 18.312 19.766 18.062 1 23.02 8 ALA B CA 1
ATOM 2162 C C . ALA B 1 8 ? 18.141 20.438 16.703 1 23.02 8 ALA B C 1
ATOM 2164 O O . ALA B 1 8 ? 17.016 20.547 16.203 1 23.02 8 ALA B O 1
ATOM 2165 N N . PRO B 1 9 ? 19 21.344 16.453 1 23.17 9 PRO B N 1
ATOM 2166 C CA . PRO B 1 9 ? 18.969 22.109 15.203 1 23.17 9 PRO B CA 1
ATOM 2167 C C . PRO B 1 9 ? 18.797 21.234 13.969 1 23.17 9 PRO B C 1
ATOM 2169 O O . PRO B 1 9 ? 19.172 20.062 13.984 1 23.17 9 PRO B O 1
ATOM 2172 N N . ALA B 1 10 ? 17.922 21.656 12.977 1 26.42 10 ALA B N 1
ATOM 2173 C CA . ALA B 1 10 ? 17.656 21.062 11.664 1 26.42 10 ALA B CA 1
ATOM 2174 C C . ALA B 1 10 ? 18.953 20.891 10.875 1 26.42 10 ALA B C 1
ATOM 2176 O O . ALA B 1 10 ? 19.703 21.859 10.672 1 26.42 10 ALA B O 1
ATOM 2177 N N . THR B 1 11 ? 19.719 19.766 11.102 1 25.19 11 THR B N 1
ATOM 2178 C CA . THR B 1 11 ? 20.875 19.469 10.266 1 25.19 11 THR B CA 1
ATOM 2179 C C . THR B 1 11 ? 20.609 19.875 8.812 1 25.19 11 THR B C 1
ATOM 2181 O O . THR B 1 11 ? 19.469 19.906 8.367 1 25.19 11 THR B O 1
ATOM 2184 N N . ASN B 1 12 ? 21.484 20.609 8.094 1 25.42 12 ASN B N 1
ATOM 2185 C CA . ASN B 1 12 ? 21.688 21.062 6.727 1 25.42 12 ASN B CA 1
ATOM 2186 C C . ASN B 1 12 ? 21.188 20.047 5.707 1 25.42 12 ASN B C 1
ATOM 2188 O O . ASN B 1 12 ? 21.047 18.859 6.023 1 25.42 12 ASN B O 1
ATOM 2192 N N . GLY B 1 13 ? 20.781 20.562 4.375 1 29.28 13 GLY B N 1
ATOM 2193 C CA . GLY B 1 13 ? 20.266 20.016 3.139 1 29.28 13 GLY B CA 1
ATOM 2194 C C . GLY B 1 13 ? 20.984 18.75 2.691 1 29.28 13 GLY B C 1
ATOM 2195 O O . GLY B 1 13 ? 20.875 18.344 1.532 1 29.28 13 GLY B O 1
ATOM 2196 N N . GLN B 1 14 ? 22.156 18.531 3.105 1 28 14 GLN B N 1
ATOM 2197 C CA . GLN B 1 14 ? 22.766 17.344 2.529 1 28 14 GLN B CA 1
ATOM 2198 C C . GLN B 1 14 ? 21.844 16.141 2.645 1 28 14 GLN B C 1
ATOM 2200 O O . GLN B 1 14 ? 21.5 15.711 3.752 1 28 14 GLN B O 1
ATOM 2205 N N . SER B 1 15 ? 20.75 16.125 1.653 1 36 15 SER B N 1
ATOM 2206 C CA . SER B 1 15 ? 19.922 14.938 1.436 1 36 15 SER B CA 1
ATOM 2207 C C . SER B 1 15 ? 20.703 13.664 1.763 1 36 15 SER B C 1
ATOM 2209 O O . SER B 1 15 ? 21.672 13.336 1.084 1 36 15 SER B O 1
ATOM 2211 N N . ASN B 1 16 ? 21.234 13.445 2.689 1 38.75 16 ASN B N 1
ATOM 2212 C CA . ASN B 1 16 ? 21.578 12.031 2.797 1 38.75 16 ASN B CA 1
ATOM 2213 C C . ASN B 1 16 ? 20.656 11.164 1.953 1 38.75 16 ASN B C 1
ATOM 2215 O O . ASN B 1 16 ? 19.453 11.406 1.898 1 38.75 16 ASN B O 1
ATOM 2219 N N . GLY B 1 17 ? 20.969 10.859 0.654 1 47.84 17 GLY B N 1
ATOM 2220 C CA . GLY B 1 17 ? 20.312 10.227 -0.48 1 47.84 17 GLY B CA 1
ATOM 2221 C C . GLY B 1 17 ? 19.094 9.406 -0.085 1 47.84 17 GLY B C 1
ATOM 2222 O O . GLY B 1 17 ? 18.828 8.352 -0.668 1 47.84 17 GLY B O 1
ATOM 2223 N N . ASN B 1 18 ? 18.531 9.695 1.037 1 58.16 18 ASN B N 1
ATOM 2224 C CA . ASN B 1 18 ? 17.391 8.828 1.335 1 58.16 18 ASN B CA 1
ATOM 2225 C C . ASN B 1 18 ? 16.25 9.023 0.34 1 58.16 18 ASN B C 1
ATOM 2227 O O . ASN B 1 18 ? 15.953 10.156 -0.045 1 58.16 18 ASN B O 1
ATOM 2231 N N . LYS B 1 19 ? 15.859 8.164 -0.313 1 76.69 19 LYS B N 1
ATOM 2232 C CA . LYS B 1 19 ? 14.75 8.109 -1.255 1 76.69 19 LYS B CA 1
ATOM 2233 C C . LYS B 1 19 ? 13.477 8.68 -0.639 1 76.69 19 LYS B C 1
ATOM 2235 O O . LYS B 1 19 ? 13.141 8.375 0.505 1 76.69 19 LYS B O 1
ATOM 2240 N N . ILE B 1 20 ? 12.953 9.898 -1.121 1 84.69 20 ILE B N 1
ATOM 2241 C CA . ILE B 1 20 ? 11.672 10.477 -0.739 1 84.69 20 ILE B CA 1
ATOM 2242 C C . ILE B 1 20 ? 10.578 9.422 -0.869 1 84.69 20 ILE B C 1
ATOM 2244 O O . ILE B 1 20 ? 10.398 8.828 -1.937 1 84.69 20 ILE B O 1
ATOM 2248 N N . THR B 1 21 ? 9.945 9.273 0.219 1 88.12 21 THR B N 1
ATOM 2249 C CA . THR B 1 21 ? 8.992 8.164 0.239 1 88.12 21 THR B CA 1
ATOM 2250 C C . THR B 1 21 ? 7.59 8.656 -0.103 1 88.12 21 THR B C 1
ATOM 2252 O O . THR B 1 21 ? 6.77 7.898 -0.622 1 88.12 21 THR B O 1
ATOM 2255 N N . ASP B 1 22 ? 7.359 9.992 0.204 1 93.19 22 ASP B N 1
ATOM 2256 C CA . ASP B 1 22 ? 6.027 10.539 -0.03 1 93.19 22 ASP B CA 1
ATOM 2257 C C . ASP B 1 22 ? 6.102 12.023 -0.377 1 93.19 22 ASP B C 1
ATOM 2259 O O . ASP B 1 22 ? 7.082 12.703 -0.044 1 93.19 22 ASP B O 1
ATOM 2263 N N . HIS B 1 23 ? 5.133 12.414 -1.018 1 92.81 23 HIS B N 1
ATOM 2264 C CA . HIS B 1 23 ? 4.863 13.82 -1.29 1 92.81 23 HIS B CA 1
ATOM 2265 C C . HIS B 1 23 ? 3.463 14.211 -0.826 1 92.81 23 HIS B C 1
ATOM 2267 O O . HIS B 1 23 ? 2.473 13.609 -1.249 1 92.81 23 HIS B O 1
ATOM 2273 N N . ILE B 1 24 ? 3.406 15.195 0.049 1 94.88 24 ILE B N 1
ATOM 2274 C CA . ILE B 1 24 ? 2.082 15.648 0.462 1 94.88 24 ILE B CA 1
ATOM 2275 C C . ILE B 1 24 ? 1.959 17.156 0.243 1 94.88 24 ILE B C 1
ATOM 2277 O O . ILE B 1 24 ? 2.967 17.859 0.126 1 94.88 24 ILE B O 1
ATOM 2281 N N . THR B 1 25 ? 0.74 17.609 0.138 1 93.31 25 THR B N 1
ATOM 2282 C CA . THR B 1 25 ? 0.424 19.016 -0.082 1 93.31 25 THR B CA 1
ATOM 2283 C C . THR B 1 25 ? -0.299 19.594 1.127 1 93.31 25 THR B C 1
ATOM 2285 O O . THR B 1 25 ? -1.286 19.031 1.602 1 93.31 25 THR B O 1
ATOM 2288 N N . LEU B 1 26 ? 0.214 20.703 1.6 1 94 26 LEU B N 1
ATOM 2289 C CA . LEU B 1 26 ? -0.363 21.422 2.73 1 94 26 LEU B CA 1
ATOM 2290 C C . LEU B 1 26 ? -0.886 22.797 2.299 1 94 26 LEU B C 1
ATOM 2292 O O . LEU B 1 26 ? -0.191 23.531 1.605 1 94 26 LEU B O 1
ATOM 2296 N N . SER B 1 27 ? -2.115 23.094 2.668 1 92.5 27 SER B N 1
ATOM 2297 C CA . SER B 1 27 ? -2.682 24.422 2.443 1 92.5 27 SER B CA 1
ATOM 2298 C C . SER B 1 27 ? -2.674 25.25 3.723 1 92.5 27 SER B C 1
ATOM 2300 O O . SER B 1 27 ? -3.23 24.844 4.742 1 92.5 27 SER B O 1
ATOM 2302 N N . VAL B 1 28 ? -1.983 26.344 3.688 1 92.31 28 VAL B N 1
ATOM 2303 C CA . VAL B 1 28 ? -1.976 27.266 4.809 1 92.31 28 VAL B CA 1
ATOM 2304 C C . VAL B 1 28 ? -2.949 28.422 4.535 1 92.31 28 VAL B C 1
ATOM 2306 O O . VAL B 1 28 ? -2.789 29.156 3.561 1 92.31 28 VAL B O 1
ATOM 2309 N N . ARG B 1 29 ? -3.924 28.531 5.48 1 91 29 ARG B N 1
ATOM 2310 C CA . ARG B 1 29 ? -5.035 29.453 5.281 1 91 29 ARG B CA 1
ATOM 2311 C C . ARG B 1 29 ? -5.156 30.422 6.453 1 91 29 ARG B C 1
ATOM 2313 O O . ARG B 1 29 ? -4.719 30.109 7.566 1 91 29 ARG B O 1
ATOM 2320 N N . GLY B 1 30 ? -5.734 31.562 6.141 1 90.31 30 GLY B N 1
ATOM 2321 C CA . GLY B 1 30 ? -5.953 32.625 7.117 1 90.31 30 GLY B CA 1
ATOM 2322 C C . GLY B 1 30 ? -6.035 34 6.496 1 90.31 30 GLY B C 1
ATOM 2323 O O . GLY B 1 30 ? -5.574 34.219 5.371 1 90.31 30 GLY B O 1
ATOM 2324 N N . SER B 1 31 ? -6.605 34.938 7.258 1 84.38 31 SER B N 1
ATOM 2325 C CA . SER B 1 31 ? -6.645 36.312 6.797 1 84.38 31 SER B CA 1
ATOM 2326 C C . SER B 1 31 ? -5.258 36.938 6.84 1 84.38 31 SER B C 1
ATOM 2328 O O . SER B 1 31 ? -4.277 36.281 7.188 1 84.38 31 SER B O 1
ATOM 2330 N N . ARG B 1 32 ? -5.195 38.188 6.371 1 81.62 32 ARG B N 1
ATOM 2331 C CA . ARG B 1 32 ? -3.941 38.906 6.434 1 81.62 32 ARG B CA 1
ATOM 2332 C C . ARG B 1 32 ? -3.52 39.156 7.879 1 81.62 32 ARG B C 1
ATOM 2334 O O . ARG B 1 32 ? -4.363 39.406 8.75 1 81.62 32 ARG B O 1
ATOM 2341 N N . LYS B 1 33 ? -2.268 39.094 8.117 1 84.12 33 LYS B N 1
ATOM 2342 C CA . LYS B 1 33 ? -1.636 39.438 9.383 1 84.12 33 LYS B CA 1
ATOM 2343 C C . LYS B 1 33 ? -2.004 38.438 10.469 1 84.12 33 LYS B C 1
ATOM 2345 O O . LYS B 1 33 ? -2.215 38.812 11.625 1 84.12 33 LYS B O 1
ATOM 2350 N N . THR B 1 34 ? -2.266 37.219 10.07 1 91.38 34 THR B N 1
ATOM 2351 C CA . THR B 1 34 ? -2.539 36.156 11.047 1 91.38 34 THR B CA 1
ATOM 2352 C C . THR B 1 34 ? -1.271 35.375 11.367 1 91.38 34 THR B C 1
ATOM 2354 O O . THR B 1 34 ? -1.23 34.625 12.336 1 91.38 34 THR B O 1
ATOM 2357 N N . GLY B 1 35 ? -0.189 35.469 10.539 1 89.88 35 GLY B N 1
ATOM 2358 C CA . GLY B 1 35 ? 1.086 34.844 10.836 1 89.88 35 GLY B CA 1
ATOM 2359 C C . GLY B 1 35 ? 1.415 33.688 9.891 1 89.88 35 GLY B C 1
ATOM 2360 O O . GLY B 1 35 ? 2.256 32.844 10.203 1 89.88 35 GLY B O 1
ATOM 2361 N N . LYS B 1 36 ? 0.699 33.625 8.734 1 89.38 36 LYS B N 1
ATOM 2362 C CA . LYS B 1 36 ? 0.887 32.531 7.781 1 89.38 36 LYS B CA 1
ATOM 2363 C C . LYS B 1 36 ? 2.336 32.469 7.316 1 89.38 36 LYS B C 1
ATOM 2365 O O . LYS B 1 36 ? 2.967 31.406 7.398 1 89.38 36 LYS B O 1
ATOM 2370 N N . THR B 1 37 ? 2.834 33.594 6.875 1 83.56 37 THR B N 1
ATOM 2371 C CA . THR B 1 37 ? 4.191 33.656 6.336 1 83.56 37 THR B CA 1
ATOM 2372 C C . THR B 1 37 ? 5.207 33.25 7.406 1 83.56 37 THR B C 1
ATOM 2374 O O . THR B 1 37 ? 6.164 32.531 7.125 1 83.56 37 THR B O 1
ATOM 2377 N N . ALA B 1 38 ? 5.027 33.7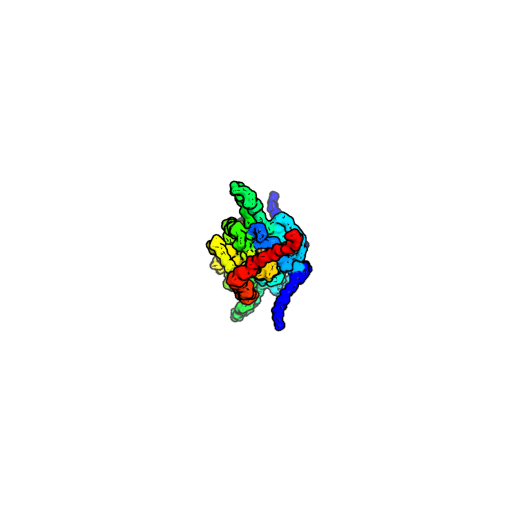81 8.617 1 88.44 38 ALA B N 1
ATOM 2378 C CA . ALA B 1 38 ? 5.93 33.438 9.719 1 88.44 38 ALA B CA 1
ATOM 2379 C C . ALA B 1 38 ? 5.902 31.938 10.008 1 88.44 38 ALA B C 1
ATOM 2381 O O . ALA B 1 38 ? 6.945 31.328 10.242 1 88.44 38 ALA B O 1
ATOM 2382 N N . LEU B 1 39 ? 4.734 31.359 9.992 1 92.06 39 LEU B N 1
ATOM 2383 C CA . LEU B 1 39 ? 4.605 29.922 10.242 1 92.06 39 LEU B CA 1
ATOM 2384 C C . LEU B 1 39 ? 5.34 29.109 9.18 1 92.06 39 LEU B C 1
ATOM 2386 O O . LEU B 1 39 ? 6.09 28.188 9.5 1 92.06 39 LEU B O 1
ATOM 2390 N N . ILE B 1 40 ? 5.102 29.453 7.902 1 89.38 40 ILE B N 1
ATOM 2391 C CA . ILE B 1 40 ? 5.723 28.75 6.785 1 89.38 40 ILE B CA 1
ATOM 2392 C C . ILE B 1 40 ? 7.242 28.828 6.91 1 89.38 40 ILE B C 1
ATOM 2394 O O . ILE B 1 40 ? 7.938 27.828 6.707 1 89.38 40 ILE B O 1
ATOM 2398 N N . THR B 1 41 ? 7.68 29.969 7.312 1 86.94 41 THR B N 1
ATOM 2399 C CA . THR B 1 41 ? 9.109 30.172 7.508 1 86.94 41 THR B CA 1
ATOM 2400 C C . THR B 1 41 ? 9.641 29.266 8.609 1 86.94 41 THR B C 1
ATOM 2402 O O . THR B 1 41 ? 10.719 28.672 8.484 1 86.94 41 THR B O 1
ATOM 2405 N N . LYS B 1 42 ? 8.891 29.172 9.711 1 87.75 42 LYS B N 1
ATOM 2406 C CA . LYS B 1 42 ? 9.289 28.328 10.828 1 87.75 42 LYS B CA 1
ATOM 2407 C C . LYS B 1 42 ? 9.32 26.859 10.422 1 87.75 42 LYS B C 1
ATOM 2409 O O . LYS B 1 42 ? 10.219 26.125 10.82 1 87.75 42 LYS B O 1
ATOM 2414 N N . ILE B 1 43 ? 8.383 26.484 9.602 1 87.25 43 ILE B N 1
ATOM 2415 C CA . ILE B 1 43 ? 8.328 25.109 9.133 1 87.25 43 ILE B CA 1
ATOM 2416 C C . ILE B 1 43 ? 9.523 24.828 8.227 1 87.25 43 ILE B C 1
ATOM 2418 O O . ILE B 1 43 ? 10.125 23.75 8.297 1 87.25 43 ILE B O 1
ATOM 2422 N N . GLN B 1 44 ? 9.781 25.797 7.449 1 79.69 44 GLN B N 1
ATOM 2423 C CA . GLN B 1 44 ? 10.914 25.672 6.539 1 79.69 44 GLN B CA 1
ATOM 2424 C C . GLN B 1 44 ? 12.227 25.578 7.305 1 79.69 44 GLN B C 1
ATOM 2426 O O . GLN B 1 44 ? 13.141 24.859 6.887 1 79.69 44 GLN B O 1
ATOM 2431 N N . ALA B 1 45 ? 12.195 26.656 8.266 1 62.81 45 ALA B N 1
ATOM 2432 C CA . ALA B 1 45 ? 13.43 26.734 9.039 1 62.81 45 ALA B CA 1
ATOM 2433 C C . ALA B 1 45 ? 13.711 25.422 9.773 1 62.81 45 ALA B C 1
ATOM 2435 O O . ALA B 1 45 ? 14.859 25.094 10.07 1 62.81 45 ALA B O 1
ATOM 2436 N N . LYS B 1 46 ? 12.555 25.062 10.18 1 57.28 46 LYS B N 1
ATOM 2437 C CA . LYS B 1 46 ? 12.773 23.75 10.781 1 57.28 46 LYS B CA 1
ATOM 2438 C C . LYS B 1 46 ? 13.234 22.734 9.734 1 57.28 46 LYS B C 1
ATOM 2440 O O . LYS B 1 46 ? 13.492 21.578 10.062 1 57.28 46 LYS B O 1
ATOM 2445 N N . LYS B 1 47 ? 13.188 23.578 8.523 1 49.88 47 LYS B N 1
ATOM 2446 C CA . LYS B 1 47 ? 13.773 22.938 7.352 1 49.88 47 LYS B CA 1
ATOM 2447 C C . LYS B 1 47 ? 15.273 22.719 7.531 1 49.88 47 LYS B C 1
ATOM 2449 O O . LYS B 1 47 ? 15.93 23.453 8.289 1 49.88 47 LYS B O 1
ATOM 2454 N N . LEU B 1 48 ? 15.727 21.703 6.949 1 39.72 48 LEU B N 1
ATOM 2455 C CA . LEU B 1 48 ? 17.172 21.609 6.859 1 39.72 48 LEU B CA 1
ATOM 2456 C C . LEU B 1 48 ? 17.75 22.812 6.129 1 39.72 48 LEU B C 1
ATOM 2458 O O . LEU B 1 48 ? 18.922 23.172 6.332 1 39.72 48 LEU B O 1
ATOM 2462 N N . TYR B 1 49 ? 17.031 23.469 5.016 1 34.09 49 TYR B N 1
ATOM 2463 C CA . TYR B 1 49 ? 17.781 24.5 4.293 1 34.09 49 TYR B CA 1
ATOM 2464 C C . TYR B 1 49 ? 17.031 25.828 4.297 1 34.09 49 TYR B C 1
ATOM 2466 O O . TYR B 1 49 ? 15.82 25.859 4.051 1 34.09 49 TYR B O 1
ATOM 2474 N N . PRO B 1 50 ? 17.609 27.031 4.836 1 32.06 50 PRO B N 1
ATOM 2475 C CA . PRO B 1 50 ? 17.172 28.391 5.164 1 32.06 50 PRO B CA 1
ATOM 2476 C C . PRO B 1 50 ? 16.828 29.219 3.924 1 32.06 50 PRO B C 1
ATOM 2478 O O . PRO B 1 50 ? 16.578 30.422 4.031 1 32.06 50 PRO B O 1
ATOM 2481 N N . ASP B 1 51 ? 16.5 28.938 2.623 1 36.62 51 ASP B N 1
ATOM 2482 C CA . ASP B 1 51 ? 16.594 30.094 1.732 1 36.62 51 ASP B CA 1
ATOM 2483 C C . ASP B 1 51 ? 15.398 31.016 1.907 1 36.62 51 ASP B C 1
ATOM 2485 O O . ASP B 1 51 ? 14.242 30.594 1.792 1 36.62 51 ASP B O 1
ATOM 2489 N N . TYR B 1 52 ? 15.477 32.219 2.588 1 31.02 52 TYR B N 1
ATOM 2490 C CA . TYR B 1 52 ? 14.586 33.281 3.023 1 31.02 52 TYR B CA 1
ATOM 2491 C C . TYR B 1 52 ? 14.062 34.062 1.83 1 31.02 52 TYR B C 1
ATOM 2493 O O . TYR B 1 52 ? 14.484 35.188 1.592 1 31.02 52 TYR B O 1
ATOM 2501 N N . SER B 1 53 ? 14 33.656 0.586 1 36.69 53 SER B N 1
ATOM 2502 C CA . SER B 1 53 ? 13.688 34.75 -0.345 1 36.69 53 SER B CA 1
ATOM 2503 C C . SER B 1 53 ? 12.258 35.25 -0.161 1 36.69 53 SER B C 1
ATOM 2505 O O . SER B 1 53 ? 11.398 34.5 0.347 1 36.69 53 SER B O 1
ATOM 2507 N N . GLN B 1 54 ? 11.898 36.5 -0.256 1 34.38 54 GLN B N 1
ATOM 2508 C CA . GLN B 1 54 ? 10.703 37.344 -0.259 1 34.38 54 GLN B CA 1
ATOM 2509 C C . GLN B 1 54 ? 9.523 36.625 -0.906 1 34.38 54 GLN B C 1
ATOM 2511 O O . GLN B 1 54 ? 9.688 35.969 -1.941 1 34.38 54 GLN B O 1
ATOM 2516 N N . THR B 1 55 ? 8.461 36.281 -0.16 1 39.03 55 THR B N 1
ATOM 2517 C CA . THR B 1 55 ? 7.281 35.5 -0.497 1 39.03 55 THR B CA 1
ATOM 2518 C C . THR B 1 55 ? 6.465 36.188 -1.587 1 39.03 55 THR B C 1
ATOM 2520 O O . THR B 1 55 ? 5.926 37.281 -1.372 1 39.03 55 THR B O 1
ATOM 2523 N N . PRO B 1 56 ? 6.746 36.125 -2.777 1 36.5 56 PRO B N 1
ATOM 2524 C CA . PRO B 1 56 ? 5.73 36.656 -3.697 1 36.5 56 PRO B CA 1
ATOM 2525 C C . PRO B 1 56 ? 4.328 36.156 -3.363 1 36.5 56 PRO B C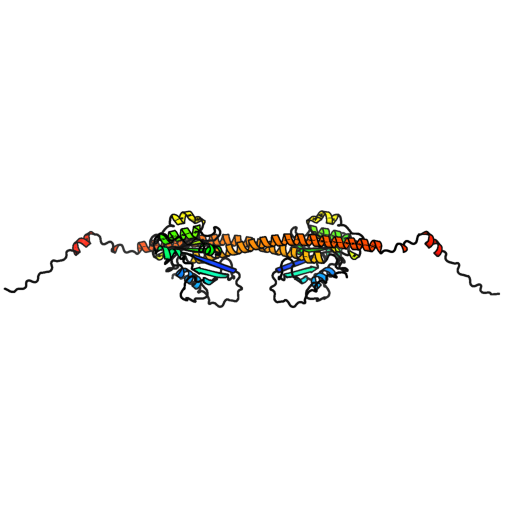 1
ATOM 2527 O O . PRO B 1 56 ? 4.164 35.281 -2.521 1 36.5 56 PRO B O 1
ATOM 2530 N N . VAL B 1 57 ? 3.328 36.312 -4.359 1 38.09 57 VAL B N 1
ATOM 2531 C CA . VAL B 1 57 ? 1.917 35.969 -4.367 1 38.09 57 VAL B CA 1
ATOM 2532 C C . VAL B 1 57 ? 1.752 34.531 -3.814 1 38.09 57 VAL B C 1
ATOM 2534 O O . VAL B 1 57 ? 1.178 34.344 -2.738 1 38.09 57 VAL B O 1
ATOM 2537 N N . MET B 1 58 ? 0.918 33.656 -4.379 1 50.25 58 MET B N 1
ATOM 2538 C CA . MET B 1 58 ? 0.687 32.25 -4.031 1 50.25 58 MET B CA 1
ATOM 2539 C C . MET B 1 58 ? 1.962 31.438 -4.191 1 50.25 58 MET B C 1
ATOM 2541 O O . MET B 1 58 ? 2.57 31.438 -5.266 1 50.25 58 MET B O 1
ATOM 2545 N N . THR B 1 59 ? 2.896 31.469 -3.168 1 62.59 59 THR B N 1
ATOM 2546 C CA . THR B 1 59 ? 4.195 30.828 -3.355 1 62.59 59 THR B CA 1
ATOM 2547 C C . THR B 1 59 ? 4.199 29.422 -2.758 1 62.59 59 THR B C 1
ATOM 2549 O O . THR B 1 59 ? 3.711 29.219 -1.646 1 62.59 59 THR B O 1
ATOM 2552 N N . ALA B 1 60 ? 4.012 28.484 -3.66 1 76.56 60 ALA B N 1
ATOM 2553 C CA . ALA B 1 60 ? 4.242 27.109 -3.215 1 76.56 60 ALA B CA 1
ATOM 2554 C C . ALA B 1 60 ? 5.711 26.875 -2.871 1 76.56 60 ALA B C 1
ATOM 2556 O O . ALA B 1 60 ? 6.602 27.375 -3.568 1 76.56 60 ALA B O 1
ATOM 2557 N N . THR B 1 61 ? 5.934 26.406 -1.678 1 83 61 THR B N 1
ATOM 2558 C CA . THR B 1 61 ? 7.285 26.062 -1.255 1 83 61 THR B CA 1
ATOM 2559 C C . THR B 1 61 ? 7.375 24.578 -0.896 1 83 61 THR B C 1
ATOM 2561 O O . THR B 1 61 ? 6.469 24.031 -0.264 1 83 61 THR B O 1
ATOM 2564 N N . ASP B 1 62 ? 8.445 23.938 -1.358 1 84.94 62 ASP B N 1
ATOM 2565 C CA . ASP B 1 62 ? 8.695 22.547 -1.014 1 84.94 62 ASP B CA 1
ATOM 2566 C C . ASP B 1 62 ? 9.625 22.438 0.189 1 84.94 62 ASP B C 1
ATOM 2568 O O . ASP B 1 62 ? 10.633 23.141 0.264 1 84.94 62 ASP B O 1
ATOM 2572 N N . VAL B 1 63 ? 9.258 21.625 1.127 1 88.44 63 VAL B N 1
ATOM 2573 C CA . VAL B 1 63 ? 10.047 21.375 2.33 1 88.44 63 VAL B CA 1
ATOM 2574 C C . VAL B 1 63 ? 10.281 19.875 2.49 1 88.44 63 VAL B C 1
ATOM 2576 O O . VAL B 1 63 ? 9.383 19.062 2.26 1 88.44 63 VAL B O 1
ATOM 2579 N N . MET B 1 64 ? 11.531 19.5 2.836 1 87.31 64 MET B N 1
ATOM 2580 C CA . MET B 1 64 ? 11.812 18.141 3.252 1 87.31 64 MET B CA 1
ATOM 2581 C C . MET B 1 64 ? 11.508 17.938 4.734 1 87.31 64 MET B C 1
ATOM 2583 O O . MET B 1 64 ? 11.867 18.781 5.559 1 87.31 64 MET B O 1
ATOM 2587 N N . TRP B 1 65 ? 10.781 16.922 5.035 1 88.56 65 TRP B N 1
ATOM 2588 C CA . TRP B 1 65 ? 10.297 16.688 6.391 1 88.56 65 TRP B CA 1
ATOM 2589 C C . TRP B 1 65 ? 10.586 15.258 6.832 1 88.56 65 TRP B C 1
ATOM 2591 O O . TRP B 1 65 ? 10.422 14.32 6.051 1 88.56 65 TRP B O 1
ATOM 2601 N N . ASN B 1 66 ? 11 15.125 8.07 1 88.94 66 ASN B N 1
ATOM 2602 C CA . ASN B 1 66 ? 11.164 13.812 8.695 1 88.94 66 ASN B CA 1
ATOM 2603 C C . ASN B 1 66 ? 10.055 13.539 9.711 1 88.94 66 ASN B C 1
ATOM 2605 O O . ASN B 1 66 ? 10.102 14.047 10.836 1 88.94 66 ASN B O 1
ATOM 2609 N N . PRO B 1 67 ? 9.117 12.727 9.203 1 90.12 67 PRO B N 1
ATOM 2610 C CA . PRO B 1 67 ? 8.023 12.445 10.133 1 90.12 67 PRO B CA 1
ATOM 2611 C C . PRO B 1 67 ? 8.492 11.688 11.375 1 90.12 67 PRO B C 1
ATOM 2613 O O . PRO B 1 67 ? 9.367 10.828 11.289 1 90.12 67 PRO B O 1
ATOM 2616 N N . VAL B 1 68 ? 7.918 12.031 12.523 1 86 68 VAL B N 1
ATOM 2617 C CA . VAL B 1 68 ? 8.242 11.367 13.781 1 86 68 VAL B CA 1
ATOM 2618 C C . VAL B 1 68 ? 7.688 9.945 13.773 1 86 68 VAL B C 1
ATOM 2620 O O . VAL B 1 68 ? 8.273 9.039 14.375 1 86 68 VAL B O 1
ATOM 2623 N N . THR B 1 69 ? 6.562 9.742 13.102 1 85.06 69 THR B N 1
ATOM 2624 C CA . THR B 1 69 ? 5.863 8.461 13.078 1 85.06 69 THR B CA 1
ATOM 2625 C C . THR B 1 69 ? 6.625 7.441 12.234 1 85.06 69 THR B C 1
ATOM 2627 O O . THR B 1 69 ? 6.41 6.234 12.359 1 85.06 69 THR B O 1
ATOM 2630 N N . CYS B 1 70 ? 7.43 7.906 11.344 1 82.62 70 CYS B N 1
ATOM 2631 C CA . CYS B 1 70 ? 8.164 7.016 10.453 1 82.62 70 CYS B CA 1
ATOM 2632 C C . CYS B 1 70 ? 9.656 7.312 10.492 1 82.62 70 CYS B C 1
ATOM 2634 O O . CYS B 1 70 ? 10.18 8.008 9.625 1 82.62 70 CYS B O 1
ATOM 2636 N N . GLU B 1 71 ? 10.234 6.699 11.344 1 81.75 71 GLU B N 1
ATOM 2637 C CA . GLU B 1 71 ? 11.648 6.98 11.562 1 81.75 71 GLU B CA 1
ATOM 2638 C C . GLU B 1 71 ? 12.484 6.594 10.344 1 81.75 71 GLU B C 1
ATOM 2640 O O . GLU B 1 71 ? 12.258 5.547 9.742 1 81.75 71 GLU B O 1
ATOM 2645 N N . GLY B 1 72 ? 13.359 7.488 9.969 1 81.94 72 GLY B N 1
ATOM 2646 C CA . GLY B 1 72 ? 14.297 7.199 8.898 1 81.94 72 GLY B CA 1
ATOM 2647 C C . GLY B 1 72 ? 13.766 7.59 7.527 1 81.94 72 GLY B C 1
ATOM 2648 O O . GLY B 1 72 ? 14.492 7.5 6.531 1 81.94 72 GLY B O 1
ATOM 2649 N N . GLU B 1 73 ? 12.578 8.016 7.523 1 87 73 GLU B N 1
ATOM 2650 C CA . GLU B 1 73 ? 12.008 8.398 6.238 1 87 73 GLU B CA 1
ATOM 2651 C C . GLU B 1 73 ? 12.055 9.914 6.043 1 87 73 GLU B C 1
ATOM 2653 O O . GLU B 1 73 ? 12.109 10.664 7.016 1 87 73 GLU B O 1
ATOM 2658 N N . THR B 1 74 ? 12.117 10.297 4.793 1 89.06 74 THR B N 1
ATOM 2659 C CA . THR B 1 74 ? 12 11.695 4.398 1 89.06 74 THR B CA 1
ATOM 2660 C C . THR B 1 74 ? 10.844 11.883 3.418 1 89.06 74 THR B C 1
ATOM 2662 O O . THR B 1 74 ? 10.68 11.102 2.482 1 89.06 74 THR B O 1
ATOM 2665 N N . ILE B 1 75 ? 10.086 12.852 3.725 1 91.81 75 ILE B N 1
ATOM 2666 C CA . ILE B 1 75 ? 8.992 13.164 2.812 1 91.81 75 ILE B CA 1
ATOM 2667 C C . ILE B 1 75 ? 9.133 14.594 2.307 1 91.81 75 ILE B C 1
ATOM 2669 O O . ILE B 1 75 ? 9.859 15.398 2.893 1 91.81 75 ILE B O 1
ATOM 2673 N N . GLN B 1 76 ? 8.508 14.852 1.214 1 91.19 76 GLN B N 1
ATOM 2674 C CA . GLN B 1 76 ? 8.414 16.203 0.686 1 91.19 76 GLN B CA 1
ATOM 2675 C C . GLN B 1 76 ? 7.027 16.797 0.944 1 91.19 76 GLN B C 1
ATOM 2677 O O . GLN B 1 76 ? 6.012 16.156 0.679 1 91.19 76 GLN B O 1
ATOM 2682 N N . ILE B 1 77 ? 7.023 18.016 1.463 1 92.44 77 ILE B N 1
ATOM 2683 C CA . ILE B 1 77 ? 5.777 18.734 1.688 1 92.44 77 ILE B CA 1
ATOM 2684 C C . ILE B 1 77 ? 5.742 19.984 0.816 1 92.44 77 ILE B C 1
ATOM 2686 O O . ILE B 1 77 ? 6.613 20.844 0.925 1 92.44 77 ILE B O 1
ATOM 2690 N N . THR B 1 78 ? 4.785 20.047 -0.045 1 90.12 78 THR B N 1
ATOM 2691 C CA . THR B 1 78 ? 4.508 21.281 -0.773 1 90.12 78 THR B CA 1
ATOM 2692 C C . THR B 1 78 ? 3.523 22.156 -0.003 1 90.12 78 THR B C 1
ATOM 2694 O O . THR B 1 78 ? 2.4 21.734 0.281 1 90.12 78 THR B O 1
ATOM 2697 N N . ILE B 1 79 ? 3.924 23.344 0.35 1 90.81 79 ILE B N 1
ATOM 2698 C CA . ILE B 1 79 ? 3.109 24.234 1.173 1 90.81 79 ILE B CA 1
ATOM 2699 C C . ILE B 1 79 ? 2.578 25.391 0.321 1 90.81 79 ILE B C 1
ATOM 2701 O O . ILE B 1 79 ? 3.355 26.125 -0.294 1 90.81 79 ILE B O 1
ATOM 2705 N N . TRP B 1 80 ? 1.264 25.5 0.345 1 86.31 80 TRP B N 1
ATOM 2706 C CA . TRP B 1 80 ? 0.599 26.578 -0.382 1 86.31 80 TRP B CA 1
ATOM 2707 C C . TRP B 1 80 ? 0.143 27.688 0.57 1 86.31 80 TRP B C 1
ATOM 2709 O O . TRP B 1 80 ? -0.64 27.438 1.489 1 86.31 80 TRP B O 1
ATOM 2719 N N . ASP B 1 81 ? 0.747 28.828 0.408 1 83.06 81 ASP B N 1
ATOM 2720 C CA . ASP B 1 81 ? 0.289 30.016 1.132 1 83.06 81 ASP B CA 1
ATOM 2721 C C . ASP B 1 81 ? -0.885 30.672 0.414 1 83.06 81 ASP B C 1
ATOM 2723 O O . ASP B 1 81 ? -0.688 31.453 -0.524 1 83.06 81 ASP B O 1
ATOM 2727 N N . VAL B 1 82 ? -2.01 30.297 0.707 1 73.88 82 VAL B N 1
ATOM 2728 C CA . VAL B 1 82 ? -3.189 30.766 -0.015 1 73.88 82 VAL B CA 1
ATOM 2729 C C . VAL B 1 82 ? -3.854 31.906 0.762 1 73.88 82 VAL B C 1
ATOM 2731 O O . VAL B 1 82 ? -4.141 31.766 1.953 1 73.88 82 VAL B O 1
ATOM 2734 N N . VAL B 1 83 ? -3.621 33 0.269 1 59.16 83 VAL B N 1
ATOM 2735 C CA . VAL B 1 83 ? -4.383 34.094 0.828 1 59.16 83 VAL B CA 1
ATOM 2736 C C . VAL B 1 83 ? -5.656 34.312 0.01 1 59.16 83 VAL B C 1
ATOM 2738 O O . VAL B 1 83 ? -5.609 34.375 -1.222 1 59.16 83 VAL B O 1
ATOM 2741 N N . ASP B 1 84 ? -6.742 33.75 0.276 1 54.38 84 ASP B N 1
ATOM 2742 C CA . ASP B 1 84 ? -7.945 33.938 -0.53 1 54.38 84 ASP B CA 1
ATOM 2743 C C . ASP B 1 84 ? -8.211 35.406 -0.805 1 54.38 84 ASP B C 1
ATOM 2745 O O . ASP B 1 84 ? -8.062 36.25 0.086 1 54.38 84 ASP B O 1
ATOM 2749 N N . LYS B 1 85 ? -8.109 35.781 -2.033 1 45.97 85 LYS B N 1
ATOM 2750 C CA . LYS B 1 85 ? -8.5 37.125 -2.535 1 45.97 85 LYS B CA 1
ATOM 2751 C C . LYS B 1 85 ? -9.742 37.625 -1.82 1 45.97 85 LYS B C 1
ATOM 2753 O O . LYS B 1 85 ? -9.969 38.844 -1.743 1 45.97 85 LYS B O 1
ATOM 2758 N N . ALA B 1 86 ? -10.656 36.812 -1.505 1 41.06 86 ALA B N 1
ATOM 2759 C CA . ALA B 1 86 ? -11.883 37.438 -0.997 1 41.06 86 ALA B CA 1
ATOM 2760 C C . ALA B 1 86 ? -11.578 38.438 0.099 1 41.06 86 ALA B C 1
ATOM 2762 O O . ALA B 1 86 ? -12.375 39.344 0.347 1 41.06 86 ALA B O 1
ATOM 2763 N N . ILE B 1 87 ? -10.5 38.219 0.773 1 42.12 87 ILE B N 1
ATOM 2764 C CA . ILE B 1 87 ? -10.289 39.156 1.864 1 42.12 87 ILE B CA 1
ATOM 2765 C C . ILE B 1 87 ? -9.781 40.5 1.305 1 42.12 87 ILE B C 1
ATOM 2767 O O . ILE B 1 87 ? -9.852 41.531 1.976 1 42.12 87 ILE B O 1
ATOM 2771 N N . ARG B 1 88 ? -9.062 40.438 0.165 1 39.62 88 ARG B N 1
ATOM 2772 C CA . ARG B 1 88 ? -8.797 41.781 -0.332 1 39.62 88 ARG B CA 1
ATOM 2773 C C . ARG B 1 88 ? -10.086 42.562 -0.46 1 39.62 88 ARG B C 1
ATOM 2775 O O . ARG B 1 88 ? -10.094 43.781 -0.242 1 39.62 88 ARG B O 1
ATOM 2782 N N . TYR B 1 89 ? -11.156 41.875 -1.105 1 36 89 TYR B N 1
ATOM 2783 C CA . TYR B 1 89 ? -12.383 42.656 -1.299 1 36 89 TYR B CA 1
ATOM 2784 C C . TYR B 1 89 ? -13.062 42.969 0.033 1 36 89 TYR B C 1
ATOM 2786 O O . TYR B 1 89 ? -13.977 43.781 0.104 1 36 89 TYR B O 1
ATOM 2794 N N . LEU B 1 90 ? -12.945 42.125 1.041 1 38.12 90 LEU B N 1
ATOM 2795 C CA . LEU B 1 90 ? -13.672 42.594 2.217 1 38.12 90 LEU B CA 1
ATOM 2796 C C . LEU B 1 90 ? -13.164 43.969 2.645 1 38.12 90 LEU B C 1
ATOM 2798 O O . LEU B 1 90 ? -13.797 44.625 3.463 1 38.12 90 LEU B O 1
ATOM 2802 N N . ASP B 1 91 ? -11.938 44.344 2.547 1 36.09 91 ASP B N 1
ATOM 2803 C CA . ASP B 1 91 ? -11.727 45.781 2.805 1 36.09 91 ASP B CA 1
ATOM 2804 C C . ASP B 1 91 ? -12.469 46.625 1.782 1 36.09 91 ASP B C 1
ATOM 2806 O O . ASP B 1 91 ? -12.477 47.875 1.89 1 36.09 91 ASP B O 1
ATOM 2810 N N . VAL B 1 92 ? -12.625 46.219 0.47 1 34.56 92 VAL B N 1
ATOM 2811 C CA . VAL B 1 92 ? -13.484 47.062 -0.334 1 34.56 92 VAL B CA 1
ATOM 2812 C C . VAL B 1 92 ? -14.945 46.844 0.039 1 34.56 92 VAL B C 1
ATOM 2814 O O . VAL B 1 92 ? -15.289 45.812 0.61 1 34.56 92 VAL B O 1
ATOM 2817 N N . SER B 1 93 ? -16.109 47.594 -0.585 1 33.84 93 SER B N 1
ATOM 2818 C CA . SER B 1 93 ? -17.531 47.656 -0.287 1 33.84 93 SER B CA 1
ATOM 2819 C C . SER B 1 93 ? -18.156 46.281 -0.212 1 33.84 93 SER B C 1
ATOM 2821 O O . SER B 1 93 ? -17.578 45.312 -0.718 1 33.84 93 SER B O 1
ATOM 2823 N N . GLN B 1 94 ? -19.547 46.062 0.339 1 33.88 94 GLN B N 1
ATOM 2824 C CA . GLN B 1 94 ? -20.547 45.062 0.708 1 33.88 94 GLN B CA 1
ATOM 2825 C C . GLN B 1 94 ? -20.547 43.906 -0.279 1 33.88 94 GLN B C 1
ATOM 2827 O O . GLN B 1 94 ? -20.703 42.75 0.116 1 33.88 94 GLN B O 1
ATOM 2832 N N . ASP B 1 95 ? -20.984 44.094 -1.604 1 30.88 95 ASP B N 1
ATOM 2833 C CA . ASP B 1 95 ? -21.828 43.25 -2.467 1 30.88 95 ASP B CA 1
ATOM 2834 C C . ASP B 1 95 ? -21.016 42.156 -3.143 1 30.88 95 ASP B C 1
ATOM 2836 O O . ASP B 1 95 ? -21.547 41.406 -3.953 1 30.88 95 ASP B O 1
ATOM 2840 N N . GLN B 1 96 ? -19.766 42.375 -3.408 1 32.78 96 GLN B N 1
ATOM 2841 C CA . GLN B 1 96 ? -19.391 41.469 -4.492 1 32.78 96 GLN B CA 1
ATOM 2842 C C . GLN B 1 96 ? -19.234 40.031 -3.99 1 32.78 96 GLN B C 1
ATOM 2844 O O . GLN B 1 96 ? -18.719 39.812 -2.895 1 32.78 96 GLN B O 1
ATOM 2849 N N . GLU B 1 97 ? -19.938 39.125 -4.66 1 34.34 97 GLU B N 1
ATOM 2850 C CA . GLU B 1 97 ? -20.109 37.656 -4.582 1 34.34 97 GLU B CA 1
ATOM 2851 C C . GLU B 1 97 ? -18.766 36.969 -4.422 1 34.34 97 GLU B C 1
ATOM 2853 O O . GLU B 1 97 ? -17.781 37.312 -5.094 1 34.34 97 GLU B O 1
ATOM 2858 N N . LEU B 1 98 ? -18.5 36.531 -3.32 1 36.34 98 LEU B N 1
ATOM 2859 C CA . LEU B 1 98 ? -17.406 35.594 -3.057 1 36.34 98 LEU B CA 1
ATOM 2860 C C . LEU B 1 98 ? -17.156 34.719 -4.266 1 36.34 98 LEU B C 1
ATOM 2862 O O . LEU B 1 98 ? -18.094 34.094 -4.797 1 36.34 98 LEU B O 1
ATOM 2866 N N . PRO B 1 99 ? -16.297 35.125 -5.18 1 34.09 99 PRO B N 1
ATOM 2867 C CA . PRO B 1 99 ? -16.172 34.125 -6.266 1 34.09 99 PRO B CA 1
ATOM 2868 C C . PRO B 1 99 ? -16.172 32.688 -5.766 1 34.09 99 PRO B C 1
ATOM 2870 O O . PRO B 1 99 ? -15.445 32.375 -4.82 1 34.09 99 PRO B O 1
ATOM 2873 N N . ASP B 1 100 ? -17.219 31.906 -5.828 1 35.41 100 ASP B N 1
ATOM 2874 C CA . ASP B 1 100 ? -17.594 30.531 -5.527 1 35.41 100 ASP B CA 1
ATOM 2875 C C . ASP B 1 100 ? -16.469 29.562 -5.914 1 35.41 100 ASP B C 1
ATOM 2877 O O . ASP B 1 100 ? -16.141 28.656 -5.152 1 35.41 100 ASP B O 1
ATOM 2881 N N . ALA B 1 101 ? -16.219 29.406 -7.289 1 37.56 101 ALA B N 1
ATOM 2882 C CA . ALA B 1 101 ? -15.727 28.234 -8.008 1 37.56 101 ALA B CA 1
ATOM 2883 C C . ALA B 1 101 ? -14.25 27.984 -7.715 1 37.56 101 ALA B C 1
ATOM 2885 O O . ALA B 1 101 ? -13.812 26.828 -7.641 1 37.56 101 ALA B O 1
ATOM 2886 N N . THR B 1 102 ? -13.336 29 -7.656 1 40.09 102 THR B N 1
ATOM 2887 C CA . THR B 1 102 ? -11.883 28.844 -7.715 1 40.09 102 THR B CA 1
ATOM 2888 C C . THR B 1 102 ? -11.328 28.422 -6.359 1 40.09 102 THR B C 1
ATOM 2890 O O . THR B 1 102 ? -10.242 27.844 -6.281 1 40.09 102 THR B O 1
ATOM 2893 N N . THR B 1 103 ? -11.875 28.812 -5.258 1 45.19 103 THR B N 1
ATOM 2894 C CA . THR B 1 103 ? -11.492 28.469 -3.893 1 45.19 103 THR B CA 1
ATOM 2895 C C . THR B 1 103 ? -11.609 26.969 -3.662 1 45.19 103 THR B C 1
ATOM 2897 O O . THR B 1 103 ? -10.758 26.359 -2.998 1 45.19 103 THR B O 1
ATOM 2900 N N . VAL B 1 104 ? -12.852 26.438 -4.195 1 45.62 104 VAL B N 1
ATOM 2901 C CA . VAL B 1 104 ? -13.234 25.047 -3.943 1 45.62 104 VAL B CA 1
ATOM 2902 C C . VAL B 1 104 ? -12.133 24.109 -4.434 1 45.62 104 VAL B C 1
ATOM 2904 O O . VAL B 1 104 ? -11.742 23.172 -3.732 1 45.62 104 VAL B O 1
ATOM 2907 N N . ASP B 1 105 ? -11.555 24.547 -5.598 1 50.47 105 ASP B N 1
ATOM 2908 C CA . ASP B 1 105 ? -10.648 23.609 -6.258 1 50.47 105 ASP B CA 1
ATOM 2909 C C . ASP B 1 105 ? -9.32 23.5 -5.512 1 50.47 105 ASP B C 1
ATOM 2911 O O . ASP B 1 105 ? -8.672 22.453 -5.52 1 50.47 105 ASP B O 1
ATOM 2915 N N . THR B 1 106 ? -9.117 24.672 -4.668 1 57.09 106 THR B N 1
ATOM 2916 C CA . THR B 1 106 ? -7.777 24.734 -4.094 1 57.09 106 THR B CA 1
ATOM 2917 C C . THR B 1 106 ? -7.672 23.828 -2.871 1 57.09 106 THR B C 1
ATOM 2919 O O . THR B 1 106 ? -6.574 23.422 -2.482 1 57.09 106 THR B O 1
ATOM 2922 N N . TYR B 1 107 ? -8.859 23.453 -2.293 1 62.62 107 TYR B N 1
ATOM 2923 C CA . TYR B 1 107 ? -8.805 22.609 -1.11 1 62.62 107 TYR B CA 1
ATOM 2924 C C . TYR B 1 107 ? -8.734 21.141 -1.502 1 62.62 107 TYR B C 1
ATOM 2926 O O . TYR B 1 107 ? -8.18 20.312 -0.762 1 62.62 107 TYR B O 1
ATOM 2934 N N . SER B 1 108 ? -9.258 20.891 -2.76 1 62.78 108 SER B N 1
ATOM 2935 C CA . SER B 1 108 ? -9.516 19.516 -3.123 1 62.78 108 SER B CA 1
ATOM 2936 C C . SER B 1 108 ? -8.219 18.734 -3.332 1 62.78 108 SER B C 1
ATOM 2938 O O . SER B 1 108 ? -8.203 17.5 -3.227 1 62.78 108 SER B O 1
ATOM 2940 N N . ARG B 1 109 ? -7.203 19.531 -3.162 1 78.12 109 ARG B N 1
ATOM 2941 C CA . ARG B 1 109 ? -6 18.766 -3.484 1 78.12 109 ARG B CA 1
ATOM 2942 C C . ARG B 1 109 ? -5.051 18.719 -2.293 1 78.12 109 ARG B C 1
ATOM 2944 O O . ARG B 1 109 ? -4.004 18.078 -2.354 1 78.12 109 ARG B O 1
ATOM 2951 N N . ALA B 1 110 ? -5.566 19.281 -1.144 1 91.69 110 ALA B N 1
ATOM 2952 C CA . ALA B 1 110 ? -4.637 19.312 -0.019 1 91.69 110 ALA B CA 1
ATOM 2953 C C . ALA B 1 110 ? -4.762 18.062 0.834 1 91.69 110 ALA B C 1
ATOM 2955 O O . ALA B 1 110 ? -5.871 17.562 1.067 1 91.69 110 ALA B O 1
ATOM 2956 N N . ASP B 1 111 ? -3.613 17.578 1.271 1 95.25 111 ASP B N 1
ATOM 2957 C CA . ASP B 1 111 ? -3.594 16.453 2.207 1 95.25 111 ASP B CA 1
ATOM 2958 C C . ASP B 1 111 ? -3.865 16.938 3.633 1 95.25 111 ASP B C 1
ATOM 2960 O O . ASP B 1 111 ? -4.277 16.141 4.488 1 95.25 111 ASP B O 1
ATOM 2964 N N . GLY B 1 112 ? -3.619 18.203 3.865 1 96.81 112 GLY B N 1
ATOM 2965 C CA . GLY B 1 112 ? -3.887 18.844 5.141 1 96.81 112 GLY B CA 1
ATOM 2966 C C . GLY B 1 112 ? -4.055 20.359 5.031 1 96.81 112 GLY B C 1
ATOM 2967 O O . GLY B 1 112 ? -3.574 20.969 4.078 1 96.81 112 GLY B O 1
ATOM 2968 N N . ILE B 1 113 ? -4.77 20.906 6.016 1 96.25 113 ILE B N 1
ATOM 2969 C CA . ILE B 1 113 ? -5.012 22.359 6.027 1 96.25 113 ILE B CA 1
ATOM 2970 C C . ILE B 1 113 ? -4.637 22.938 7.387 1 96.25 113 ILE B C 1
ATOM 2972 O O . ILE B 1 113 ? -5.051 22.406 8.43 1 96.25 113 ILE B O 1
ATOM 2976 N N . VAL B 1 114 ? -3.826 23.938 7.348 1 96.69 114 VAL B N 1
ATOM 2977 C CA . VAL B 1 114 ? -3.51 24.734 8.531 1 96.69 114 VAL B CA 1
ATOM 2978 C C . VAL B 1 114 ? -4.203 26.094 8.453 1 96.69 114 VAL B C 1
ATOM 2980 O O . VAL B 1 114 ? -4.035 26.828 7.473 1 96.69 114 VAL B O 1
ATOM 2983 N N . ILE B 1 115 ? -5.004 26.391 9.43 1 96.06 115 ILE B N 1
ATOM 2984 C CA . ILE B 1 115 ? -5.727 27.656 9.461 1 96.06 115 ILE B CA 1
ATOM 2985 C C . ILE B 1 115 ? -5.211 28.516 10.617 1 96.06 115 ILE B C 1
ATOM 2987 O O . ILE B 1 115 ? -5.109 28.047 11.75 1 96.06 115 ILE B O 1
ATOM 2991 N N . LEU B 1 116 ? -4.785 29.703 10.289 1 95.25 116 LEU B N 1
ATOM 2992 C CA . LEU B 1 116 ? -4.387 30.641 11.328 1 95.25 116 LEU B CA 1
ATOM 2993 C C . LEU B 1 116 ? -5.426 31.75 11.492 1 95.25 116 LEU B C 1
ATOM 2995 O O . LEU B 1 116 ? -5.973 32.25 10.508 1 95.25 116 LEU B O 1
ATOM 2999 N N . TYR B 1 117 ? -5.742 32.125 12.766 1 94.75 117 TYR B N 1
ATOM 3000 C CA . TYR B 1 117 ? -6.566 33.281 13.023 1 94.75 117 TYR B CA 1
ATOM 3001 C C . TYR B 1 117 ? -6.023 34.094 14.203 1 94.75 117 TYR B C 1
ATOM 3003 O O . TYR B 1 117 ? -5.227 33.594 14.992 1 94.75 117 TYR B O 1
ATOM 3011 N N . ASN B 1 118 ? -6.312 35.344 14.164 1 91.5 118 ASN B N 1
ATOM 3012 C CA . ASN B 1 118 ? -6.055 36.281 15.258 1 91.5 118 ASN B CA 1
ATOM 3013 C C . ASN B 1 118 ? -7.285 36.469 16.141 1 91.5 118 ASN B C 1
ATOM 3015 O O . ASN B 1 118 ? -8.328 36.938 15.68 1 91.5 118 ASN B O 1
ATOM 3019 N N . PRO B 1 119 ? -7.176 36.062 17.359 1 92.44 119 PRO B N 1
ATOM 3020 C CA . PRO B 1 119 ? -8.359 36.125 18.219 1 92.44 119 PRO B CA 1
ATOM 3021 C C . PRO B 1 119 ? -8.891 37.562 18.391 1 92.44 119 PRO B C 1
ATOM 3023 O O . PRO B 1 119 ? -10.047 37.75 18.766 1 92.44 119 PRO B O 1
ATOM 3026 N N . LYS B 1 120 ? -8.047 38.594 18.125 1 89.31 120 LYS B N 1
ATOM 3027 C CA . LYS B 1 120 ? -8.461 40 18.266 1 89.31 120 LYS B CA 1
ATOM 3028 C C . LYS B 1 120 ? -9.102 40.5 16.984 1 89.31 120 LYS B C 1
ATOM 3030 O O . LYS B 1 120 ? -9.586 41.625 16.938 1 89.31 120 LYS B O 1
ATOM 3035 N N . ASN B 1 121 ? -9.148 39.688 15.984 1 89.5 121 ASN B N 1
ATOM 3036 C CA . ASN B 1 121 ? -9.703 40.062 14.688 1 89.5 121 ASN B CA 1
ATOM 3037 C C . ASN B 1 121 ? -10.891 39.188 14.305 1 89.5 121 ASN B C 1
ATOM 3039 O O . ASN B 1 121 ? -10.719 38.094 13.789 1 89.5 121 ASN B O 1
ATOM 3043 N N . PRO B 1 122 ? -12.086 39.656 14.508 1 91.19 122 PRO B N 1
ATOM 3044 C CA . PRO B 1 122 ? -13.289 38.875 14.227 1 91.19 122 PRO B CA 1
ATOM 3045 C C . PRO B 1 122 ? -13.367 38.406 12.773 1 91.19 122 PRO B C 1
ATOM 3047 O O . PRO B 1 122 ? -13.914 37.344 12.484 1 91.19 122 PRO B O 1
ATOM 3050 N N . GLN B 1 123 ? -12.836 39.188 11.93 1 88.31 123 GLN B N 1
ATOM 3051 C CA . GLN B 1 123 ? -12.859 38.812 10.523 1 88.31 123 GLN B CA 1
ATOM 3052 C C . GLN B 1 123 ? -12.016 37.594 10.266 1 88.31 123 GLN B C 1
ATOM 3054 O O . GLN B 1 123 ? -12.375 36.75 9.438 1 88.31 123 GLN B O 1
ATOM 3059 N N . SER B 1 124 ? -10.914 37.469 10.914 1 91.06 124 SER B N 1
ATOM 3060 C CA . SER B 1 124 ? -10.062 36.281 10.75 1 91.06 124 SER B CA 1
ATOM 3061 C C . SER B 1 124 ? -10.742 35.031 11.273 1 91.06 124 SER B C 1
ATOM 3063 O O . SER B 1 124 ? -10.547 33.938 10.734 1 91.06 124 SER B O 1
ATOM 3065 N N . ILE B 1 125 ? -11.594 35.156 12.289 1 94.06 125 ILE B N 1
ATOM 3066 C CA . ILE B 1 125 ? -12.344 34.062 12.852 1 94.06 125 ILE B CA 1
ATOM 3067 C C . ILE B 1 125 ? -13.414 33.594 11.852 1 94.06 125 ILE B C 1
ATOM 3069 O O . ILE B 1 125 ? -13.57 32.406 11.602 1 94.06 125 ILE B O 1
ATOM 3073 N N . LYS B 1 126 ? -14.07 34.594 11.297 1 92.06 126 LYS B N 1
ATOM 3074 C CA . LYS B 1 126 ? -15.094 34.281 10.297 1 92.06 126 LYS B CA 1
ATOM 3075 C C . LYS B 1 126 ? -14.477 33.562 9.094 1 92.06 126 LYS B C 1
ATOM 3077 O O . LYS B 1 126 ? -15.07 32.625 8.547 1 92.06 126 LYS B O 1
ATOM 3082 N N . TYR B 1 127 ? -13.32 34 8.719 1 89.56 127 TYR B N 1
ATOM 3083 C CA . TYR B 1 127 ? -12.609 33.375 7.613 1 89.56 127 TYR B CA 1
ATOM 3084 C C . TYR B 1 127 ? -12.305 31.906 7.926 1 89.56 127 TYR B C 1
ATOM 3086 O O . TYR B 1 127 ? -12.516 31.031 7.09 1 89.56 127 TYR B O 1
ATOM 3094 N N . ALA B 1 128 ? -11.773 31.641 9.086 1 93.44 128 ALA B N 1
ATOM 3095 C CA . ALA B 1 128 ? -11.469 30.266 9.508 1 93.44 128 ALA B CA 1
ATOM 3096 C C . ALA B 1 128 ? -12.703 29.375 9.414 1 93.44 128 ALA B C 1
ATOM 3098 O O . ALA B 1 128 ? -12.641 28.266 8.898 1 93.44 128 ALA B O 1
ATOM 3099 N N . VAL B 1 129 ? -13.852 29.922 9.875 1 94.12 129 VAL B N 1
ATOM 3100 C CA . VAL B 1 129 ? -15.102 29.188 9.844 1 94.12 129 VAL B CA 1
ATOM 3101 C C . VAL B 1 129 ? -15.469 28.844 8.398 1 94.12 129 VAL B C 1
ATOM 3103 O O . VAL B 1 129 ? -15.875 27.719 8.102 1 94.12 129 VAL B O 1
ATOM 3106 N N . THR B 1 130 ? -15.281 29.766 7.539 1 90.12 130 THR B N 1
ATOM 3107 C CA . THR B 1 130 ? -15.586 29.562 6.129 1 90.12 130 THR B CA 1
ATOM 3108 C C . THR B 1 130 ? -14.727 28.453 5.539 1 90.12 130 THR B C 1
ATOM 3110 O O . THR B 1 130 ? -15.227 27.562 4.844 1 90.12 130 THR B O 1
ATOM 3113 N N . VAL B 1 131 ? -13.422 28.5 5.836 1 90.19 131 VAL B N 1
ATOM 3114 C CA . VAL B 1 131 ? -12.492 27.5 5.32 1 90.19 131 VAL B CA 1
ATOM 3115 C C . VAL B 1 131 ? -12.898 26.109 5.805 1 90.19 131 VAL B C 1
ATOM 3117 O O . VAL B 1 131 ? -12.945 25.156 5.02 1 90.19 131 VAL B O 1
ATOM 3120 N N . ILE B 1 132 ? -13.234 25.953 7.07 1 94.19 132 ILE B N 1
ATOM 3121 C CA . ILE B 1 132 ? -13.602 24.672 7.672 1 94.19 132 ILE B CA 1
ATOM 3122 C C . ILE B 1 132 ? -14.836 24.109 6.977 1 94.19 132 ILE B C 1
ATOM 3124 O O . ILE B 1 132 ? -14.898 22.922 6.668 1 94.19 132 ILE B O 1
ATOM 3128 N N . ASN B 1 133 ? -15.789 24.922 6.699 1 91.38 133 ASN B N 1
ATOM 3129 C CA . ASN B 1 133 ? -17.047 24.484 6.105 1 91.38 133 ASN B CA 1
ATOM 3130 C C . ASN B 1 133 ? -16.875 24.094 4.637 1 91.38 133 ASN B C 1
ATOM 3132 O O . ASN B 1 133 ? -17.562 23.219 4.137 1 91.38 133 ASN B O 1
ATOM 3136 N N . GLU B 1 134 ? -15.938 24.719 4.012 1 88.06 134 GLU B N 1
ATOM 3137 C CA . GLU B 1 134 ? -15.758 24.484 2.582 1 88.06 134 GLU B CA 1
ATOM 3138 C C . GLU B 1 134 ? -14.82 23.312 2.324 1 88.06 134 GLU B C 1
ATOM 3140 O O . GLU B 1 134 ? -14.875 22.688 1.263 1 88.06 134 GLU B O 1
ATOM 3145 N N . ALA B 1 135 ? -13.945 23.031 3.254 1 90.81 135 ALA B N 1
ATOM 3146 C CA . ALA B 1 135 ? -12.953 21.984 3.074 1 90.81 135 ALA B CA 1
ATOM 3147 C C . ALA B 1 135 ? -13.617 20.609 3.064 1 90.81 135 ALA B C 1
ATOM 3149 O O . ALA B 1 135 ? -14.609 20.375 3.762 1 90.81 135 ALA B O 1
ATOM 3150 N N . PRO B 1 136 ? -13.102 19.688 2.289 1 90.69 136 PRO B N 1
ATOM 3151 C CA . PRO B 1 136 ? -13.617 18.328 2.34 1 90.69 136 PRO B CA 1
ATOM 3152 C C . PRO B 1 136 ? -13.586 17.734 3.748 1 90.69 136 PRO B C 1
ATOM 3154 O O . PRO B 1 136 ? -12.641 17.969 4.5 1 90.69 136 PRO B O 1
ATOM 3157 N N . PRO B 1 137 ? -14.555 16.984 4.082 1 90 137 PRO B N 1
ATOM 3158 C CA . PRO B 1 137 ? -14.703 16.484 5.449 1 90 137 PRO B CA 1
ATOM 3159 C C . PRO B 1 137 ? -13.539 15.594 5.883 1 90 137 PRO B C 1
ATOM 3161 O O . PRO B 1 137 ? -13.234 15.508 7.074 1 90 137 PRO B O 1
ATOM 3164 N N . GLU B 1 138 ? -12.867 14.977 4.969 1 90.44 138 GLU B N 1
ATOM 3165 C CA . GLU B 1 138 ? -11.859 13.984 5.336 1 90.44 138 GLU B CA 1
ATOM 3166 C C . GLU B 1 138 ? -10.477 14.625 5.465 1 90.44 138 GLU B C 1
ATOM 3168 O O . GLU B 1 138 ? -9.539 13.984 5.941 1 90.44 138 GLU B O 1
ATOM 3173 N N . THR B 1 139 ? -10.383 15.867 5.145 1 94.88 139 THR B N 1
ATOM 3174 C CA . THR B 1 139 ? -9.078 16.516 5.172 1 94.88 139 THR B CA 1
ATOM 3175 C C . THR B 1 139 ? -8.719 16.938 6.59 1 94.88 139 THR B C 1
ATOM 3177 O O . THR B 1 139 ? -9.438 17.719 7.211 1 94.88 139 THR B O 1
ATOM 3180 N N . PRO B 1 140 ? -7.621 16.375 7.098 1 96.94 140 PRO B N 1
ATOM 3181 C CA . PRO B 1 140 ? -7.223 16.812 8.445 1 96.94 140 PRO B CA 1
ATOM 3182 C C . PRO B 1 140 ? -6.898 18.297 8.516 1 96.94 140 PRO B C 1
ATOM 3184 O O . PRO B 1 140 ? -6.324 18.859 7.578 1 96.94 140 PRO B O 1
ATOM 3187 N N . MET B 1 141 ? -7.301 18.984 9.648 1 97.38 141 MET B N 1
ATOM 3188 C CA . MET B 1 141 ? -7.102 20.406 9.828 1 97.38 141 MET B CA 1
ATOM 3189 C C . MET B 1 141 ? -6.582 20.719 11.234 1 97.38 141 MET B C 1
ATOM 3191 O O . MET B 1 141 ? -6.996 20.078 12.203 1 97.38 141 MET B O 1
ATOM 3195 N N . ILE B 1 142 ? -5.699 21.641 11.266 1 97.69 142 ILE B N 1
ATOM 3196 C CA . ILE B 1 142 ? -5.285 22.234 12.539 1 97.69 142 ILE B CA 1
ATOM 3197 C C . ILE B 1 142 ? -5.484 23.75 12.5 1 97.69 142 ILE B C 1
ATOM 3199 O O . ILE B 1 142 ? -5.195 24.391 11.484 1 97.69 142 ILE B O 1
ATOM 3203 N N . ILE B 1 143 ? -6.086 24.281 13.516 1 97.5 143 ILE B N 1
ATOM 3204 C CA . ILE B 1 143 ? -6.312 25.719 13.617 1 97.5 143 ILE B CA 1
ATOM 3205 C C . ILE B 1 143 ? -5.371 26.312 14.664 1 97.5 143 ILE B C 1
ATOM 3207 O O . ILE B 1 143 ? -5.328 25.844 15.805 1 97.5 143 ILE B O 1
ATOM 3211 N N . CYS B 1 144 ? -4.668 27.312 14.25 1 96.19 144 CYS B N 1
ATOM 3212 C CA . CYS B 1 144 ? -3.721 28 15.109 1 96.19 144 CYS B CA 1
ATOM 3213 C C . CYS B 1 144 ? -4.281 29.344 15.57 1 96.19 144 CYS B C 1
ATOM 3215 O O . CYS B 1 144 ? -4.469 30.25 14.766 1 96.19 144 CYS B O 1
ATOM 3217 N N . CYS B 1 145 ? -4.621 29.406 16.828 1 95.69 145 CYS B N 1
ATOM 3218 C CA . CYS B 1 145 ? -4.875 30.703 17.453 1 95.69 145 CYS B CA 1
ATOM 3219 C C . CYS B 1 145 ? -3.568 31.438 17.734 1 95.69 145 CYS B C 1
ATOM 3221 O O . CYS B 1 145 ? -2.92 31.188 18.75 1 95.69 145 CYS B O 1
ATOM 3223 N N . ASN B 1 146 ? -3.246 32.438 16.891 1 93.56 146 ASN B N 1
ATOM 3224 C CA . ASN B 1 146 ? -1.907 33 16.922 1 93.56 146 ASN B CA 1
ATOM 3225 C C . ASN B 1 146 ? -1.862 34.25 17.797 1 93.56 146 ASN B C 1
ATOM 3227 O O . ASN B 1 146 ? -2.902 34.75 18.25 1 93.56 146 ASN B O 1
ATOM 3231 N N . PHE B 1 147 ? -0.668 34.656 18.172 1 92.31 147 PHE B N 1
ATOM 3232 C CA . PHE B 1 147 ? -0.347 35.781 19.016 1 92.31 147 PHE B CA 1
ATOM 3233 C C . PHE B 1 147 ? -0.649 35.469 20.484 1 92.31 147 PHE B C 1
ATOM 3235 O O . PHE B 1 147 ? -1.137 36.344 21.219 1 92.31 147 PHE B O 1
ATOM 3242 N N . ALA B 1 148 ? -0.35 34.281 20.828 1 89.62 148 ALA B N 1
ATOM 3243 C CA . ALA B 1 148 ? -0.606 33.844 22.203 1 89.62 148 ALA B CA 1
ATOM 3244 C C . ALA B 1 148 ? 0.243 34.625 23.188 1 89.62 148 ALA B C 1
ATOM 3246 O O . ALA B 1 148 ? -0.116 34.75 24.359 1 89.62 148 ALA B O 1
ATOM 3247 N N . ASP B 1 149 ? 1.366 35.156 22.719 1 86.19 149 ASP B N 1
ATOM 3248 C CA . ASP B 1 149 ? 2.254 35.938 23.578 1 86.19 149 ASP B CA 1
ATOM 3249 C C . ASP B 1 149 ? 1.64 37.281 23.922 1 86.19 149 ASP B C 1
ATOM 3251 O O . ASP B 1 149 ? 2.043 37.938 24.891 1 86.19 149 ASP B O 1
ATOM 3255 N N . GLU B 1 150 ? 0.744 37.688 23.109 1 84.44 150 GLU B N 1
ATOM 3256 C CA . GLU B 1 150 ? 0.149 39 23.297 1 84.44 150 GLU B CA 1
ATOM 3257 C C . GLU B 1 150 ? -1.071 38.938 24.219 1 84.44 150 GLU B C 1
ATOM 3259 O O . GLU B 1 150 ? -1.553 39.969 24.703 1 84.44 150 GLU B O 1
ATOM 3264 N N . HIS B 1 151 ? -1.573 37.75 24.344 1 71 151 HIS B N 1
ATOM 3265 C CA . HIS B 1 151 ? -2.801 37.625 25.125 1 71 151 HIS B CA 1
ATOM 3266 C C . HIS B 1 151 ? -2.504 37.219 26.562 1 71 151 HIS B C 1
ATOM 3268 O O . HIS B 1 151 ? -1.651 36.375 26.812 1 71 151 HIS B O 1
ATOM 3274 N N . LEU B 1 152 ? -2.877 38.094 27.484 1 55.22 152 LEU B N 1
ATOM 3275 C CA . LEU B 1 152 ? -2.645 37.875 28.906 1 55.22 152 LEU B CA 1
ATOM 3276 C C . LEU B 1 152 ? -3.51 36.719 29.422 1 55.22 152 LEU B C 1
ATOM 3278 O O . LEU B 1 152 ? -3.139 36.031 30.375 1 55.22 152 LEU B O 1
ATOM 3282 N N . LYS B 1 153 ? -4.754 36.625 28.922 1 55.59 153 LYS B N 1
ATOM 3283 C CA . LYS B 1 153 ? -5.676 35.625 29.406 1 55.59 153 LYS B CA 1
ATOM 3284 C C . LYS B 1 153 ? -5.852 34.5 28.359 1 55.59 153 LYS B C 1
ATOM 3286 O O . LYS B 1 153 ? -5.703 34.75 27.172 1 55.59 153 LYS B O 1
ATOM 3291 N N . SER B 1 154 ? -5.855 33.281 28.859 1 60.09 154 SER B N 1
ATOM 3292 C CA . SER B 1 154 ? -6.176 32.156 28 1 60.09 154 SER B CA 1
ATOM 3293 C C . SER B 1 154 ? -7.449 32.406 27.203 1 60.09 154 SER B C 1
ATOM 3295 O O . SER B 1 154 ? -8.516 32.625 27.781 1 60.09 154 SER B O 1
ATOM 3297 N N . ILE B 1 155 ? -7.324 32.812 25.984 1 70.12 155 ILE B N 1
ATOM 3298 C CA . ILE B 1 155 ? -8.469 33 25.094 1 70.12 155 ILE B CA 1
ATOM 3299 C C . ILE B 1 155 ? -9.047 31.641 24.688 1 70.12 155 ILE B C 1
ATOM 3301 O O . ILE B 1 155 ? -8.305 30.766 24.25 1 70.12 155 ILE B O 1
ATOM 3305 N N . GLY B 1 156 ? -10.219 31.375 25.156 1 82.19 156 GLY B N 1
ATOM 3306 C CA . GLY B 1 156 ? -10.914 30.172 24.719 1 82.19 156 GLY B CA 1
ATOM 3307 C C . GLY B 1 156 ? -11.172 30.141 23.219 1 82.19 156 GLY B C 1
ATOM 3308 O O . GLY B 1 156 ? -10.828 31.094 22.5 1 82.19 156 GLY B O 1
ATOM 3309 N N . ILE B 1 157 ? -11.633 29.094 22.797 1 89.44 157 ILE B N 1
ATOM 3310 C CA . ILE B 1 157 ? -12.023 28.938 21.406 1 89.44 157 ILE B CA 1
ATOM 3311 C C . ILE B 1 157 ? -13.297 29.734 21.141 1 89.44 157 ILE B C 1
ATOM 3313 O O . ILE B 1 157 ? -14.281 29.609 21.875 1 89.44 157 ILE B O 1
ATOM 3317 N N . PRO B 1 158 ? -13.281 30.703 20.188 1 93.38 158 PRO B N 1
ATOM 3318 C CA . PRO B 1 158 ? -14.516 31.406 19.828 1 93.38 158 PRO B CA 1
ATOM 3319 C C . PRO B 1 158 ? -15.688 30.453 19.594 1 93.38 158 PRO B C 1
ATOM 3321 O O . PRO B 1 158 ? -15.5 29.344 19.094 1 93.38 158 PRO B O 1
ATOM 3324 N N . LYS B 1 159 ? -16.875 30.875 19.969 1 92.94 159 LYS B N 1
ATOM 3325 C CA . LYS B 1 159 ? -18.078 30.047 19.922 1 92.94 159 LYS B CA 1
ATOM 3326 C C . LYS B 1 159 ? -18.281 29.469 18.516 1 92.94 159 LYS B C 1
ATOM 3328 O O . LYS B 1 159 ? -18.609 28.297 18.359 1 92.94 159 LYS B O 1
ATOM 3333 N N . GLU B 1 160 ? -18.062 30.312 17.453 1 94.31 160 GLU B N 1
ATOM 3334 C CA . GLU B 1 160 ? -18.266 29.891 16.078 1 94.31 160 GLU B CA 1
ATOM 3335 C C . GLU B 1 160 ? -17.344 28.734 15.695 1 94.31 160 GLU B C 1
ATOM 3337 O O . GLU B 1 160 ? -17.734 27.844 14.938 1 94.31 160 GLU B O 1
ATOM 3342 N N . LEU B 1 161 ? -16.188 28.734 16.219 1 95.81 161 LEU B N 1
ATOM 3343 C CA . LEU B 1 161 ? -15.227 27.656 15.961 1 95.81 161 LEU B CA 1
ATOM 3344 C C . LEU B 1 161 ? -15.5 26.453 16.844 1 95.81 161 LEU B C 1
ATOM 3346 O O . LEU B 1 161 ? -15.336 25.312 16.422 1 95.81 161 LEU B O 1
ATOM 3350 N N . ALA B 1 162 ? -15.945 26.672 18.062 1 94.88 162 ALA B N 1
ATOM 3351 C CA . ALA B 1 162 ? -16.219 25.594 19.016 1 94.88 162 ALA B CA 1
ATOM 3352 C C . ALA B 1 162 ? -17.281 24.641 18.469 1 94.88 162 ALA B C 1
ATOM 3354 O O . ALA B 1 162 ? -17.219 23.438 18.703 1 94.88 162 ALA B O 1
ATOM 3355 N N . GLU B 1 163 ? -18.234 25.125 17.703 1 94.88 163 GLU B N 1
ATOM 3356 C CA . GLU B 1 163 ? -19.312 24.328 17.109 1 94.88 163 GLU B CA 1
ATOM 3357 C C . GLU B 1 163 ? -18.766 23.359 16.078 1 94.88 163 GLU B C 1
ATOM 3359 O O . GLU B 1 163 ? -19.406 22.359 15.758 1 94.88 163 GLU B O 1
ATOM 3364 N N . LEU B 1 164 ? -17.578 23.672 15.594 1 96.06 164 LEU B N 1
ATOM 3365 C CA . LEU B 1 164 ? -16.969 22.859 14.539 1 96.06 164 LEU B CA 1
ATOM 3366 C C . LEU B 1 164 ? -15.766 22.094 15.062 1 96.06 164 LEU B C 1
ATOM 3368 O O . LEU B 1 164 ? -14.914 21.656 14.289 1 96.06 164 LEU B O 1
ATOM 3372 N N . SER B 1 165 ? -15.664 21.875 16.375 1 93.75 165 SER B N 1
ATOM 3373 C CA . SER B 1 165 ? -14.453 21.406 17.031 1 93.75 165 SER B CA 1
ATOM 3374 C C . SER B 1 165 ? -14.109 19.984 16.609 1 93.75 165 SER B C 1
ATOM 3376 O O . SER B 1 165 ? -12.953 19.562 16.719 1 93.75 165 SER B O 1
ATOM 3378 N N . ASP B 1 166 ? -15.055 19.234 16.062 1 93.44 166 ASP B N 1
ATOM 3379 C CA . ASP B 1 166 ? -14.812 17.859 15.625 1 93.44 166 ASP B CA 1
ATOM 3380 C C . ASP B 1 166 ? -14.008 17.828 14.328 1 93.44 166 ASP B C 1
ATOM 3382 O O . ASP B 1 166 ? -13.453 16.781 13.969 1 93.44 166 ASP B O 1
ATOM 3386 N N . ARG B 1 167 ? -13.828 18.922 13.672 1 95.06 167 ARG B N 1
ATOM 3387 C CA . ARG B 1 167 ? -13.25 18.969 12.336 1 95.06 167 ARG B CA 1
ATOM 3388 C C . ARG B 1 167 ? -11.766 19.297 12.391 1 95.06 167 ARG B C 1
ATOM 3390 O O . ARG B 1 167 ? -11.047 19.141 11.398 1 95.06 167 ARG B O 1
ATOM 3397 N N . PHE B 1 168 ? -11.328 19.75 13.562 1 96.31 168 PHE B N 1
ATOM 3398 C CA . PHE B 1 168 ? -9.961 20.25 13.586 1 96.31 168 PHE B CA 1
ATOM 3399 C C . PHE B 1 168 ? -9.344 20.078 14.969 1 96.31 168 PHE B C 1
ATOM 3401 O O . PHE B 1 168 ? -10.055 19.828 15.945 1 96.31 168 PHE B O 1
ATOM 3408 N N . GLN B 1 169 ? -8.055 20.141 15.023 1 94.56 169 GLN B N 1
ATOM 3409 C CA . GLN B 1 169 ? -7.301 20.359 16.266 1 94.56 169 GLN B CA 1
ATOM 3410 C C . GLN B 1 169 ? -7.012 21.844 16.469 1 94.56 169 GLN B C 1
ATOM 3412 O O . GLN B 1 169 ? -6.703 22.562 15.523 1 94.56 169 GLN B O 1
ATOM 3417 N N . HIS B 1 170 ? -7.176 22.266 17.672 1 95 170 HIS B N 1
ATOM 3418 C CA . HIS B 1 170 ? -6.945 23.672 18.016 1 95 170 HIS B CA 1
ATOM 3419 C C . HIS B 1 170 ? -5.695 23.828 18.859 1 95 170 HIS B C 1
ATOM 3421 O O . HIS B 1 170 ? -5.484 23.078 19.812 1 95 170 HIS B O 1
ATOM 3427 N N . VAL B 1 171 ? -4.859 24.844 18.516 1 93.88 171 VAL B N 1
ATOM 3428 C CA . VAL B 1 171 ? -3.641 25.078 19.281 1 93.88 171 VAL B CA 1
ATOM 3429 C C . VAL B 1 171 ? -3.369 26.578 19.359 1 93.88 171 VAL B C 1
ATOM 3431 O O . VAL B 1 171 ? -3.561 27.312 18.391 1 93.88 171 VAL B O 1
ATOM 3434 N N . HIS B 1 172 ? -2.984 27 20.547 1 93.06 172 HIS B N 1
ATOM 3435 C CA . HIS B 1 172 ? -2.477 28.359 20.688 1 93.06 172 HIS B CA 1
ATOM 3436 C C . HIS B 1 172 ? -1.025 28.453 20.219 1 93.06 172 HIS B C 1
ATOM 3438 O O . HIS B 1 172 ? -0.188 27.641 20.609 1 93.06 172 HIS B O 1
ATOM 3444 N N . THR B 1 173 ? -0.811 29.484 19.375 1 92.81 173 THR B N 1
ATOM 3445 C CA . THR B 1 173 ? 0.544 29.594 18.844 1 92.81 173 THR B CA 1
ATOM 3446 C C . THR B 1 173 ? 1.07 31.016 19.016 1 92.81 173 THR B C 1
ATOM 3448 O O . THR B 1 173 ? 0.29 31.969 19.141 1 92.81 173 THR B O 1
ATOM 3451 N N . SER B 1 174 ? 2.338 31.078 19.078 1 91.69 174 SER B N 1
ATOM 3452 C CA . SER B 1 174 ? 3.076 32.344 19 1 91.69 174 SER B CA 1
ATOM 3453 C C . SER B 1 174 ? 4.32 32.188 18.125 1 91.69 174 SER B C 1
ATOM 3455 O O . SER B 1 174 ? 5.199 31.375 18.422 1 91.69 174 SER B O 1
ATOM 3457 N N . MET B 1 175 ? 4.328 33 17.094 1 90.06 175 MET B N 1
ATOM 3458 C CA . MET B 1 175 ? 5.492 32.969 16.203 1 90.06 175 MET B CA 1
ATOM 3459 C C . MET B 1 175 ? 6.688 33.656 16.875 1 90.06 175 MET B C 1
ATOM 3461 O O . MET B 1 175 ? 7.828 33.469 16.438 1 90.06 175 MET B O 1
ATOM 3465 N N . THR B 1 176 ? 6.438 34.375 17.906 1 87.69 176 THR B N 1
ATOM 3466 C CA . THR B 1 176 ? 7.484 35.094 18.609 1 87.69 176 THR B CA 1
ATOM 3467 C C . THR B 1 176 ? 8.164 34.188 19.641 1 87.69 176 THR B C 1
ATOM 3469 O O . THR B 1 176 ? 9.391 34.094 19.688 1 87.69 176 THR B O 1
ATOM 3472 N N . THR B 1 177 ? 7.387 33.406 20.438 1 86.06 177 THR B N 1
ATOM 3473 C CA . THR B 1 177 ? 7.926 32.594 21.516 1 86.06 177 THR B CA 1
ATOM 3474 C C . THR B 1 177 ? 8.055 31.125 21.078 1 86.06 177 THR B C 1
ATOM 3476 O O . THR B 1 177 ? 8.625 30.297 21.797 1 86.06 177 THR B O 1
ATOM 3479 N N . ASN B 1 178 ? 7.445 30.75 19.938 1 88.62 178 ASN B N 1
ATOM 3480 C CA . ASN B 1 178 ? 7.422 29.391 19.406 1 88.62 178 ASN B CA 1
ATOM 3481 C C . ASN B 1 178 ? 6.457 28.5 20.172 1 88.62 178 ASN B C 1
ATOM 3483 O O . ASN B 1 178 ? 6.484 27.266 20.031 1 88.62 178 ASN B O 1
ATOM 3487 N N . GLN B 1 179 ? 5.645 29.109 20.938 1 88.44 179 GLN B N 1
ATOM 3488 C CA . GLN B 1 179 ? 4.613 28.344 21.641 1 88.44 179 GLN B CA 1
ATOM 3489 C C . GLN B 1 179 ? 3.705 27.625 20.656 1 88.44 179 GLN B C 1
ATOM 3491 O O . GLN B 1 179 ? 3.297 28.188 19.641 1 88.44 179 GLN B O 1
ATOM 3496 N N . GLY B 1 180 ? 3.453 26.391 20.938 1 92 180 GLY B N 1
ATOM 3497 C CA . GLY B 1 180 ? 2.482 25.641 20.172 1 92 180 GLY B CA 1
ATOM 3498 C C . GLY B 1 180 ? 3.051 25.062 18.875 1 92 180 GLY B C 1
ATOM 3499 O O . GLY B 1 180 ? 2.443 24.188 18.266 1 92 180 GLY B O 1
ATOM 3500 N N . LEU B 1 181 ? 4.195 25.484 18.391 1 92.19 181 LEU B N 1
ATOM 3501 C CA . LEU B 1 181 ? 4.746 25.078 17.109 1 92.19 181 LEU B CA 1
ATOM 3502 C C . LEU B 1 181 ? 5.195 23.625 17.141 1 92.19 181 LEU B C 1
ATOM 3504 O O . LEU B 1 181 ? 5.23 22.953 16.094 1 92.19 181 LEU B O 1
ATOM 3508 N N . GLY B 1 182 ? 5.523 23.109 18.344 1 90.25 182 GLY B N 1
ATOM 3509 C CA . GLY B 1 182 ? 5.801 21.688 18.484 1 90.25 182 GLY B CA 1
ATOM 3510 C C . GLY B 1 182 ? 4.609 20.812 18.156 1 90.25 182 GLY B C 1
ATOM 3511 O O . GLY B 1 182 ? 4.758 19.75 17.547 1 90.25 182 GLY B O 1
ATOM 3512 N N . VAL B 1 183 ? 3.426 21.266 18.531 1 92.88 183 VAL B N 1
ATOM 3513 C CA . VAL B 1 183 ? 2.189 20.547 18.25 1 92.88 183 VAL B CA 1
ATOM 3514 C C . VAL B 1 183 ? 1.926 20.578 16.734 1 92.88 183 VAL B C 1
ATOM 3516 O O . VAL B 1 183 ? 1.574 19.547 16.156 1 92.88 183 VAL B O 1
ATOM 3519 N N . VAL B 1 184 ? 2.133 21.688 16.141 1 94.69 184 VAL B N 1
ATOM 3520 C CA . VAL B 1 184 ? 1.921 21.828 14.695 1 94.69 184 VAL B CA 1
ATOM 3521 C C . VAL B 1 184 ? 2.881 20.906 13.945 1 94.69 184 VAL B C 1
ATOM 3523 O O . VAL B 1 184 ? 2.479 20.219 13.008 1 94.69 184 VAL B O 1
ATOM 3526 N N . ALA B 1 185 ? 4.145 20.906 14.359 1 91.88 185 ALA B N 1
ATOM 3527 C CA . ALA B 1 185 ? 5.156 20.062 13.727 1 91.88 185 ALA B CA 1
ATOM 3528 C C . ALA B 1 185 ? 4.766 18.594 13.805 1 91.88 185 ALA B C 1
ATOM 3530 O O . ALA B 1 185 ? 4.871 17.859 12.812 1 91.88 185 ALA B O 1
ATOM 3531 N N . LYS B 1 186 ? 4.34 18.188 14.938 1 92.5 186 LYS B N 1
ATOM 3532 C CA . LYS B 1 186 ? 3.932 16.797 15.117 1 92.5 186 LYS B CA 1
ATOM 3533 C C . LYS B 1 186 ? 2.664 16.484 14.32 1 92.5 186 LYS B C 1
ATOM 3535 O O . LYS B 1 186 ? 2.521 15.398 13.766 1 92.5 186 LYS B O 1
ATOM 3540 N N . TRP B 1 187 ? 1.769 17.406 14.297 1 96.31 187 TRP B N 1
ATOM 3541 C CA . TRP B 1 187 ? 0.507 17.25 13.578 1 96.31 187 TRP B CA 1
ATOM 3542 C C . TRP B 1 187 ? 0.752 17 12.094 1 96.31 187 TRP B C 1
ATOM 3544 O O . TRP B 1 187 ? -0.071 16.375 11.422 1 96.31 187 TRP B O 1
ATOM 3554 N N . LEU B 1 188 ? 1.826 17.438 11.539 1 95.12 188 LEU B N 1
ATOM 3555 C CA . LEU B 1 188 ? 2.125 17.297 10.117 1 95.12 188 LEU B CA 1
ATOM 3556 C C . LEU B 1 188 ? 2.188 15.828 9.711 1 95.12 188 LEU B C 1
ATOM 3558 O O . LEU B 1 188 ? 2.059 15.5 8.531 1 95.12 188 LEU B O 1
ATOM 3562 N N . ASP B 1 189 ? 2.375 14.984 10.656 1 95.75 189 ASP B N 1
ATOM 3563 C CA . ASP B 1 189 ? 2.371 13.547 10.367 1 95.75 189 ASP B CA 1
ATOM 3564 C C . ASP B 1 189 ? 0.96 13.055 10.062 1 95.75 189 ASP B C 1
ATOM 3566 O O . ASP B 1 189 ? 0.787 11.984 9.477 1 95.75 189 ASP B O 1
ATOM 3570 N N . LEU B 1 190 ? -0.039 13.781 10.508 1 97.06 190 LEU B N 1
ATOM 3571 C CA . LEU B 1 190 ? -1.42 13.336 10.336 1 97.06 190 LEU B CA 1
ATOM 3572 C C . LEU B 1 190 ? -1.814 13.359 8.859 1 97.06 190 LEU B C 1
ATOM 3574 O O . LEU B 1 190 ? -2.297 12.359 8.328 1 97.06 190 LEU B O 1
ATOM 3578 N N . PRO B 1 191 ? -1.606 14.5 8.125 1 96.69 191 PRO B N 1
ATOM 3579 C CA . PRO B 1 191 ? -1.896 14.469 6.691 1 96.69 191 PRO B CA 1
ATOM 3580 C C . PRO B 1 191 ? -1.115 13.383 5.957 1 96.69 191 PRO B C 1
ATOM 3582 O O . PRO B 1 191 ? -1.617 12.797 4.988 1 96.69 191 PRO B O 1
ATOM 3585 N N . LEU B 1 192 ? 0.114 13.156 6.379 1 96.38 192 LEU B N 1
ATOM 3586 C CA . LEU B 1 192 ? 0.906 12.086 5.777 1 96.38 192 LEU B CA 1
ATOM 3587 C C . LEU B 1 192 ? 0.212 10.742 5.938 1 96.38 192 LEU B C 1
ATOM 3589 O O . LEU B 1 192 ? 0.077 9.984 4.969 1 96.38 192 LEU B O 1
ATOM 3593 N N . LEU B 1 193 ? -0.178 10.453 7.145 1 97.19 193 LEU B N 1
ATOM 3594 C CA . LEU B 1 193 ? -0.814 9.172 7.422 1 97.19 193 LEU B CA 1
ATOM 3595 C C . LEU B 1 193 ? -2.111 9.023 6.633 1 97.19 193 LEU B C 1
ATOM 3597 O O . LEU B 1 193 ? -2.408 7.945 6.113 1 97.19 193 LEU B O 1
ATOM 3601 N N . TYR B 1 194 ? -2.887 10.102 6.555 1 96.81 194 TYR B N 1
ATOM 3602 C CA . TYR B 1 194 ? -4.109 10.062 5.758 1 96.81 194 TYR B CA 1
ATOM 3603 C C . TYR B 1 194 ? -3.795 9.828 4.285 1 96.81 194 TYR B C 1
ATOM 3605 O O . TYR B 1 194 ? -4.496 9.07 3.611 1 96.81 194 TYR B O 1
ATOM 3613 N N . HIS B 1 195 ? -2.771 10.508 3.857 1 95.88 195 HIS B N 1
ATOM 3614 C CA . HIS B 1 195 ? -2.334 10.328 2.479 1 95.88 195 HIS B CA 1
ATOM 3615 C C . HIS B 1 195 ? -1.965 8.875 2.201 1 95.88 195 HIS B C 1
ATOM 3617 O O . HIS B 1 195 ? -2.402 8.297 1.204 1 95.88 195 HIS B O 1
ATOM 3623 N N . ARG B 1 196 ? -1.193 8.273 3.041 1 96.06 196 ARG B N 1
ATOM 3624 C CA . ARG B 1 196 ? -0.765 6.891 2.891 1 96.06 196 ARG B CA 1
ATOM 3625 C C . ARG B 1 196 ? -1.957 5.941 2.936 1 96.06 196 ARG B C 1
ATOM 3627 O O . ARG B 1 196 ? -2.035 4.996 2.148 1 96.06 196 ARG B O 1
ATOM 3634 N N . LYS B 1 197 ? -2.822 6.168 3.908 1 97 197 LYS B N 1
ATOM 3635 C CA . LYS B 1 197 ? -4.016 5.332 4.023 1 97 197 LYS B CA 1
ATOM 3636 C C . LYS B 1 197 ? -4.812 5.332 2.721 1 97 197 LYS B C 1
ATOM 3638 O O . LYS B 1 197 ? -5.164 4.27 2.203 1 97 197 LYS B O 1
ATOM 3643 N N . LYS B 1 198 ? -5.07 6.508 2.229 1 95.69 198 LYS B N 1
ATOM 3644 C CA . LYS B 1 198 ? -5.82 6.633 0.981 1 95.69 198 LYS B CA 1
ATOM 3645 C C . LYS B 1 198 ? -5.105 5.91 -0.16 1 95.69 198 LYS B C 1
ATOM 3647 O O . LYS B 1 198 ? -5.742 5.219 -0.958 1 95.69 198 LYS B O 1
ATOM 3652 N N . THR B 1 199 ? -3.822 6.074 -0.272 1 95.5 199 THR B N 1
ATOM 3653 C CA . THR B 1 199 ? -3.02 5.457 -1.323 1 95.5 199 THR B CA 1
ATOM 3654 C C . THR B 1 199 ? -3.148 3.938 -1.282 1 95.5 199 THR B C 1
ATOM 3656 O O . THR B 1 199 ? -3.416 3.305 -2.305 1 95.5 199 THR B O 1
ATOM 3659 N N . TYR B 1 200 ? -3.02 3.324 -0.135 1 96.19 200 TYR B N 1
ATOM 3660 C CA . TYR B 1 200 ? -3.057 1.871 -0.019 1 96.19 200 TYR B CA 1
ATOM 3661 C C . TYR B 1 200 ? -4.469 1.343 -0.237 1 96.19 200 TYR B C 1
ATOM 3663 O O . TYR B 1 200 ? -4.656 0.26 -0.797 1 96.19 200 TYR B O 1
ATOM 3671 N N . GLU B 1 201 ? -5.434 2.109 0.174 1 96.62 201 GLU B N 1
ATOM 3672 C CA . GLU B 1 201 ? -6.812 1.73 -0.118 1 96.62 201 GLU B CA 1
ATOM 3673 C C . GLU B 1 201 ? -7.078 1.731 -1.62 1 96.62 201 GLU B C 1
ATOM 3675 O O . GLU B 1 201 ? -7.742 0.831 -2.139 1 96.62 201 GLU B O 1
ATOM 3680 N N . ASP B 1 202 ? -6.625 2.736 -2.291 1 95.69 202 ASP B N 1
ATOM 3681 C CA . ASP B 1 202 ? -6.773 2.797 -3.742 1 95.69 202 ASP B CA 1
ATOM 3682 C C . ASP B 1 202 ? -6.055 1.63 -4.418 1 95.69 202 ASP B C 1
ATOM 3684 O O . ASP B 1 202 ? -6.57 1.051 -5.375 1 95.69 202 ASP B O 1
ATOM 3688 N N . MET B 1 203 ? -4.863 1.271 -3.9 1 95.38 203 MET B N 1
ATOM 3689 C CA . MET B 1 203 ? -4.105 0.151 -4.453 1 95.38 203 MET B CA 1
ATOM 3690 C C . MET B 1 203 ? -4.871 -1.157 -4.293 1 95.38 203 MET B C 1
ATOM 3692 O O . MET B 1 203 ? -4.887 -1.989 -5.203 1 95.38 203 MET B O 1
ATOM 3696 N N . LEU B 1 204 ? -5.465 -1.346 -3.156 1 97 204 LEU B N 1
ATOM 3697 C CA . LEU B 1 204 ? -6.246 -2.553 -2.904 1 97 204 LEU B CA 1
ATOM 3698 C C . LEU B 1 204 ? -7.43 -2.646 -3.863 1 97 204 LEU B C 1
ATOM 3700 O O . LEU B 1 204 ? -7.762 -3.732 -4.344 1 97 204 LEU B O 1
ATOM 3704 N N . LYS B 1 205 ? -8.039 -1.514 -4.129 1 96.56 205 LYS B N 1
ATOM 3705 C CA . LYS B 1 205 ? -9.133 -1.488 -5.098 1 96.56 205 LYS B CA 1
ATOM 3706 C C . LYS B 1 205 ? -8.641 -1.897 -6.484 1 96.56 205 LYS B C 1
ATOM 3708 O O . LYS B 1 205 ? -9.305 -2.678 -7.176 1 96.56 205 LYS B O 1
ATOM 3713 N N . HIS B 1 206 ? -7.531 -1.429 -6.891 1 94.56 206 HIS B N 1
ATOM 3714 C CA . HIS B 1 206 ? -6.957 -1.783 -8.18 1 94.56 206 HIS B CA 1
ATOM 3715 C C . HIS B 1 206 ? -6.629 -3.271 -8.25 1 94.56 206 HIS B C 1
ATOM 3717 O O . HIS B 1 206 ? -6.848 -3.914 -9.281 1 94.56 206 HIS B O 1
ATOM 3723 N N . ILE B 1 207 ? -6.074 -3.744 -7.148 1 95.5 207 ILE B N 1
ATOM 3724 C CA . ILE B 1 207 ? -5.719 -5.16 -7.094 1 95.5 207 ILE B CA 1
ATOM 3725 C C . ILE B 1 207 ? -6.973 -6.012 -7.266 1 95.5 207 ILE B C 1
ATOM 3727 O O . ILE B 1 207 ? -6.938 -7.051 -7.934 1 95.5 207 ILE B O 1
ATOM 3731 N N . GLN B 1 208 ? -8.031 -5.582 -6.652 1 96.12 208 GLN B N 1
ATOM 3732 C CA . GLN B 1 208 ? -9.289 -6.297 -6.809 1 96.12 208 GLN B CA 1
ATOM 3733 C C . GLN B 1 208 ? -9.727 -6.336 -8.273 1 96.12 208 GLN B C 1
ATOM 3735 O O . GLN B 1 208 ? -10.203 -7.363 -8.758 1 96.12 208 GLN B O 1
ATOM 3740 N N . GLN B 1 209 ? -9.578 -5.277 -8.953 1 95.44 209 GLN B N 1
ATOM 3741 C CA . GLN B 1 209 ? -9.883 -5.246 -10.383 1 95.44 209 GLN B CA 1
ATOM 3742 C C . GLN B 1 209 ? -8.961 -6.18 -11.156 1 95.44 209 GLN B C 1
ATOM 3744 O O . GLN B 1 209 ? -9.414 -6.883 -12.07 1 95.44 209 GLN B O 1
ATOM 3749 N N . ASP B 1 210 ? -7.715 -6.164 -10.797 1 94.44 210 ASP B N 1
ATOM 3750 C CA . ASP B 1 210 ? -6.738 -7.043 -11.438 1 94.44 210 ASP B CA 1
ATOM 3751 C C . ASP B 1 210 ? -7.098 -8.508 -11.219 1 94.44 210 ASP B C 1
ATOM 3753 O O . ASP B 1 210 ? -6.941 -9.328 -12.125 1 94.44 210 ASP B O 1
ATOM 3757 N N . PHE B 1 211 ? -7.547 -8.844 -9.977 1 95.69 211 PHE B N 1
ATOM 3758 C CA . PHE B 1 211 ? -8 -10.203 -9.703 1 95.69 211 PHE B CA 1
ATOM 3759 C C . PHE B 1 211 ? -9.109 -10.609 -10.664 1 95.69 211 PHE B C 1
ATOM 3761 O O . PHE B 1 211 ? -9.07 -11.695 -11.234 1 95.69 211 PHE B O 1
ATOM 3768 N N . SER B 1 212 ? -10.055 -9.75 -10.812 1 94.88 212 SER B N 1
ATOM 3769 C CA . SER B 1 212 ? -11.195 -10.039 -11.68 1 94.88 212 SER B CA 1
ATOM 3770 C C . SER B 1 212 ? -10.758 -10.227 -13.125 1 94.88 212 SER B C 1
ATOM 3772 O O . SER B 1 212 ? -11.195 -11.164 -13.797 1 94.88 212 SER B O 1
ATOM 3774 N N . ALA B 1 213 ? -9.953 -9.383 -13.578 1 94 213 ALA B N 1
ATOM 3775 C CA . ALA B 1 213 ? -9.453 -9.477 -14.945 1 94 213 ALA B CA 1
ATOM 3776 C C . ALA B 1 213 ? -8.672 -10.766 -15.156 1 94 213 ALA B C 1
ATOM 3778 O O . ALA B 1 213 ? -8.836 -11.438 -16.172 1 94 213 ALA B O 1
ATOM 3779 N N . LEU B 1 214 ? -7.809 -11.078 -14.227 1 95.31 214 LEU B N 1
ATOM 3780 C CA . LEU B 1 214 ? -6.992 -12.289 -14.328 1 95.31 214 LEU B CA 1
ATOM 3781 C C . LEU B 1 214 ? -7.867 -13.531 -14.328 1 95.31 214 LEU B C 1
ATOM 3783 O O . LEU B 1 214 ? -7.613 -14.477 -15.078 1 95.31 214 LEU B O 1
ATOM 3787 N N . ASP B 1 215 ? -8.875 -13.508 -13.461 1 94.06 215 ASP B N 1
ATOM 3788 C CA . ASP B 1 215 ? -9.812 -14.633 -13.391 1 94.06 215 ASP B CA 1
ATOM 3789 C C . ASP B 1 215 ? -10.469 -14.875 -14.742 1 94.06 215 ASP B C 1
ATOM 3791 O O . ASP B 1 215 ? -10.539 -16.016 -15.211 1 94.06 215 ASP B O 1
ATOM 3795 N N . THR B 1 216 ? -10.906 -13.867 -15.359 1 93.69 216 THR B N 1
ATOM 3796 C CA . THR B 1 216 ? -11.523 -13.969 -16.688 1 93.69 216 THR B CA 1
ATOM 3797 C C . THR B 1 216 ? -10.523 -14.484 -17.719 1 93.69 216 THR B C 1
ATOM 3799 O O . THR B 1 216 ? -10.844 -15.367 -18.5 1 93.69 216 THR B O 1
ATOM 3802 N N . ASP B 1 217 ? -9.383 -13.984 -17.672 1 92.19 217 ASP B N 1
ATOM 3803 C CA . ASP B 1 217 ? -8.336 -14.383 -18.609 1 92.19 217 ASP B CA 1
ATOM 3804 C C . ASP B 1 217 ? -7.984 -15.859 -18.453 1 92.19 217 ASP B C 1
ATOM 3806 O O . ASP B 1 217 ? -7.809 -16.578 -19.438 1 92.19 217 ASP B O 1
ATOM 3810 N N . LEU B 1 218 ? -7.809 -16.266 -17.203 1 93.38 218 LEU B N 1
ATOM 3811 C CA . LEU B 1 218 ? -7.457 -17.656 -16.922 1 93.38 218 LEU B CA 1
ATOM 3812 C C . LEU B 1 218 ? -8.562 -18.594 -17.391 1 93.38 218 LEU B C 1
ATOM 3814 O O . LEU B 1 218 ? -8.281 -19.641 -17.984 1 93.38 218 LEU B O 1
ATOM 3818 N N . LYS B 1 219 ? -9.805 -18.203 -17.172 1 91.75 219 LYS B N 1
ATOM 3819 C CA . LYS B 1 219 ? -10.938 -18.984 -17.641 1 91.75 219 LYS B CA 1
ATOM 3820 C C . LYS B 1 219 ? -10.953 -19.094 -19.172 1 91.75 219 LYS B C 1
ATOM 3822 O O . LYS B 1 219 ? -11.156 -20.172 -19.719 1 91.75 219 LYS B O 1
ATOM 3827 N N . ASN B 1 220 ? -10.719 -18.016 -19.812 1 90.94 220 ASN B N 1
ATOM 3828 C CA . ASN B 1 220 ? -10.68 -18 -21.266 1 90.94 220 ASN B CA 1
ATOM 3829 C C . ASN B 1 220 ? -9.539 -18.859 -21.812 1 90.94 220 ASN B C 1
ATOM 3831 O O . ASN B 1 220 ? -9.727 -19.594 -22.781 1 90.94 220 ASN B O 1
ATOM 3835 N N . ASN B 1 221 ? -8.414 -18.766 -21.219 1 89.38 221 ASN B N 1
ATOM 3836 C CA . ASN B 1 221 ? -7.254 -19.531 -21.656 1 89.38 221 ASN B CA 1
ATOM 3837 C C . ASN B 1 221 ? -7.465 -21.031 -21.438 1 89.38 221 ASN B C 1
ATOM 3839 O O . ASN B 1 221 ? -7.062 -21.844 -22.281 1 89.38 221 ASN B O 1
ATOM 3843 N N . LEU B 1 222 ? -8.062 -21.344 -20.312 1 88.75 222 LEU B N 1
ATOM 3844 C CA . LEU B 1 222 ? -8.359 -22.734 -20.031 1 88.75 222 LEU B CA 1
ATOM 3845 C C . LEU B 1 222 ? -9.344 -23.297 -21.047 1 88.75 222 LEU B C 1
ATOM 3847 O O . LEU B 1 222 ? -9.188 -24.438 -21.5 1 88.75 222 LEU B O 1
ATOM 3851 N N . GLN B 1 223 ? -10.32 -22.531 -21.359 1 86.56 223 GLN B N 1
ATOM 3852 C CA . GLN B 1 223 ? -11.289 -22.953 -22.359 1 86.56 223 GLN B CA 1
ATOM 3853 C C . GLN B 1 223 ? -10.625 -23.156 -23.719 1 86.56 223 GLN B C 1
ATOM 3855 O O . GLN B 1 223 ? -10.922 -24.141 -24.406 1 86.56 223 GLN B O 1
ATOM 3860 N N . LYS B 1 224 ? -9.797 -22.297 -24.078 1 85.06 224 LYS B N 1
ATOM 3861 C CA . LYS B 1 224 ? -9.078 -22.406 -25.344 1 85.06 224 LYS B CA 1
ATOM 3862 C C . LYS B 1 224 ? -8.211 -23.656 -25.375 1 85.06 224 LYS B C 1
ATOM 3864 O O . LYS B 1 224 ? -8.203 -24.391 -26.375 1 85.06 224 LYS B O 1
ATOM 3869 N N . GLU B 1 225 ? -7.52 -23.906 -24.266 1 82 225 GLU B N 1
ATOM 3870 C CA . GLU B 1 225 ? -6.66 -25.078 -24.188 1 82 225 GLU B CA 1
ATOM 3871 C C . GLU B 1 225 ? -7.477 -26.375 -24.266 1 82 225 GLU B C 1
ATOM 3873 O O . GLU B 1 225 ? -7.059 -27.344 -24.891 1 82 225 GLU B O 1
ATOM 3878 N N . ASN B 1 226 ? -8.617 -26.359 -23.594 1 77.12 226 ASN B N 1
ATOM 3879 C CA . ASN B 1 226 ? -9.508 -27.516 -23.656 1 77.12 226 ASN B CA 1
ATOM 3880 C C . ASN B 1 226 ? -10.039 -27.766 -25.062 1 77.12 226 ASN B C 1
ATOM 3882 O O . ASN B 1 226 ? -10.164 -28.906 -25.484 1 77.12 226 ASN B O 1
ATOM 3886 N N . PHE B 1 227 ? -10.211 -26.75 -25.766 1 75.69 227 PHE B N 1
ATOM 3887 C CA . PHE B 1 227 ? -10.688 -26.859 -27.141 1 75.69 227 PHE B CA 1
ATOM 3888 C C . PHE B 1 227 ? -9.609 -27.438 -28.047 1 75.69 227 PHE B C 1
ATOM 3890 O O . PHE B 1 227 ? -9.891 -28.328 -28.859 1 75.69 227 PHE B O 1
ATOM 3897 N N . ILE B 1 228 ? -8.484 -26.906 -27.859 1 75.69 228 ILE B N 1
ATOM 3898 C CA . ILE B 1 228 ? -7.363 -27.359 -28.672 1 75.69 228 ILE B CA 1
ATOM 3899 C C . ILE B 1 228 ? -7.086 -28.828 -28.391 1 75.69 228 ILE B C 1
ATOM 3901 O O . ILE B 1 228 ? -6.875 -29.625 -29.312 1 75.69 228 ILE B O 1
ATOM 3905 N N . ALA B 1 229 ? -7.16 -29.219 -27.188 1 74.44 229 ALA B N 1
ATOM 3906 C CA . ALA B 1 229 ? -6.922 -30.609 -26.781 1 74.44 229 ALA B CA 1
ATOM 3907 C C . ALA B 1 229 ? -7.977 -31.547 -27.375 1 74.44 229 ALA B C 1
ATOM 3909 O O . ALA B 1 229 ? -7.656 -32.656 -27.828 1 74.44 229 ALA B O 1
ATOM 3910 N N . GLU B 1 230 ? -9.148 -31.109 -27.406 1 73.62 230 GLU B N 1
ATOM 3911 C CA . GLU B 1 230 ? -10.234 -31.891 -27.969 1 73.62 230 GLU B CA 1
ATOM 3912 C C . GLU B 1 230 ? -10.062 -32.062 -29.484 1 73.62 230 GLU B C 1
ATOM 3914 O O . GLU B 1 230 ? -10.297 -33.156 -30.016 1 73.62 230 GLU B O 1
ATOM 3919 N N . GLU B 1 231 ? -9.656 -31.062 -30.156 1 72.25 231 GLU B N 1
ATOM 3920 C CA . GLU B 1 231 ? -9.438 -31.109 -31.594 1 72.25 231 GLU B CA 1
ATOM 3921 C C . GLU B 1 231 ? -8.297 -32.062 -31.953 1 72.25 231 GLU B C 1
ATOM 3923 O O . GLU B 1 231 ? -8.383 -32.812 -32.938 1 72.25 231 GLU B O 1
ATOM 3928 N N . GLU B 1 232 ? -7.285 -32 -31.172 1 71 232 GLU B N 1
ATOM 3929 C CA . GLU B 1 232 ? -6.133 -32.875 -31.406 1 71 232 GLU B CA 1
ATOM 3930 C C . GLU B 1 232 ? -6.492 -34.344 -31.172 1 71 232 GLU B C 1
ATOM 3932 O O . GLU B 1 232 ? -6.035 -35.219 -31.906 1 71 232 GLU B O 1
ATOM 3937 N N . THR B 1 233 ? -7.312 -34.594 -30.203 1 69.88 233 THR B N 1
ATOM 3938 C CA . THR B 1 233 ? -7.77 -35.938 -29.922 1 69.88 233 THR B CA 1
ATOM 3939 C C . THR B 1 233 ? -8.625 -36.469 -31.062 1 69.88 233 THR B C 1
ATOM 3941 O O . THR B 1 233 ? -8.492 -37.625 -31.453 1 69.88 233 THR B O 1
ATOM 3944 N N . GLN B 1 234 ? -9.406 -35.594 -31.609 1 67.81 234 GLN B N 1
ATOM 3945 C CA . GLN B 1 234 ? -10.258 -36 -32.719 1 67.81 234 GLN B CA 1
ATOM 3946 C C . GLN B 1 234 ? -9.438 -36.281 -33.969 1 67.81 234 GLN B C 1
ATOM 3948 O O . GLN B 1 234 ? -9.711 -37.219 -34.719 1 67.81 234 GLN B O 1
ATOM 3953 N N . HIS B 1 235 ? -8.445 -35.469 -34.188 1 66.94 235 HIS B N 1
ATOM 3954 C CA . HIS B 1 235 ? -7.582 -35.656 -35.344 1 66.94 235 HIS B CA 1
ATOM 3955 C C . HIS B 1 235 ? -6.754 -36.906 -35.219 1 66.94 235 HIS B C 1
ATOM 3957 O O . HIS B 1 235 ? -6.559 -37.625 -36.219 1 66.94 235 HIS B O 1
ATOM 3963 N N . ARG B 1 236 ? -6.285 -37.281 -34.125 1 62.31 236 ARG B N 1
ATOM 3964 C CA . ARG B 1 236 ? -5.512 -38.5 -33.906 1 62.31 236 ARG B CA 1
ATOM 3965 C C . ARG B 1 236 ? -6.383 -39.75 -34.062 1 62.31 236 ARG B C 1
ATOM 3967 O O . ARG B 1 236 ? -5.914 -40.781 -34.562 1 62.31 236 ARG B O 1
ATOM 3974 N N . LYS B 1 237 ? -7.559 -39.719 -33.688 1 61.5 237 LYS B N 1
ATOM 3975 C CA . LYS B 1 237 ? -8.5 -40.812 -33.906 1 61.5 237 LYS B CA 1
ATOM 3976 C C . LYS B 1 237 ? -8.703 -41.094 -35.375 1 61.5 237 LYS B C 1
ATOM 3978 O O . LYS B 1 237 ? -8.805 -42.25 -35.781 1 61.5 237 LYS B O 1
ATOM 3983 N N . TYR B 1 238 ? -8.633 -40.094 -36.125 1 59.09 238 TYR B N 1
ATOM 3984 C CA . TYR B 1 238 ? -8.883 -40.25 -37.531 1 59.09 238 TYR B CA 1
ATOM 3985 C C . TYR B 1 238 ? -7.609 -40.688 -38.25 1 59.09 238 TYR B C 1
ATOM 3987 O O . TYR B 1 238 ? -7.672 -41.312 -39.312 1 59.09 238 TYR B O 1
ATOM 3995 N N . THR B 1 239 ? -6.449 -40.375 -37.75 1 53.81 239 THR B N 1
ATOM 3996 C CA . THR B 1 239 ? -5.223 -40.719 -38.438 1 53.81 239 THR B CA 1
ATOM 3997 C C . THR B 1 239 ? -4.738 -42.094 -38.062 1 53.81 239 THR B C 1
ATOM 3999 O O . THR B 1 239 ? -3.762 -42.625 -38.625 1 53.81 239 THR B O 1
ATOM 4002 N N . VAL B 1 240 ? -5.207 -42.781 -37.062 1 48.16 240 VAL B N 1
ATOM 4003 C CA . VAL B 1 240 ? -4.852 -44.156 -36.812 1 48.16 240 VAL B CA 1
ATOM 4004 C C . VAL B 1 240 ? -5.426 -45.031 -37.938 1 48.16 240 VAL B C 1
ATOM 4006 O O . VAL B 1 240 ? -6.637 -45.031 -38.188 1 48.16 240 VAL B O 1
ATOM 4009 N N . PRO B 1 241 ? -4.645 -45.5 -38.875 1 44.28 241 PRO B N 1
ATOM 4010 C CA . PRO B 1 241 ? -5.094 -46.375 -39.969 1 44.28 241 PRO B CA 1
ATOM 4011 C C . PRO B 1 241 ? -5.906 -47.562 -39.438 1 44.28 241 PRO B C 1
ATOM 4013 O O . PRO B 1 241 ? -5.582 -48.125 -38.406 1 44.28 241 PRO B O 1
ATOM 4016 N N . GLU B 1 242 ? -7.215 -47.781 -39.812 1 42.62 242 GLU B N 1
ATOM 4017 C CA . GLU B 1 242 ? -8.008 -49 -39.75 1 42.62 242 GLU B CA 1
ATOM 4018 C C . GLU B 1 242 ? -7.172 -50.219 -40.125 1 42.62 242 GLU B C 1
ATOM 4020 O O . GLU B 1 242 ? -7.629 -51.344 -40 1 42.62 242 GLU B O 1
ATOM 4025 N N . SER B 1 243 ? -6.094 -50 -40.906 1 42.25 243 SER B N 1
ATOM 4026 C CA . SER B 1 243 ? -5.488 -51.188 -41.5 1 42.25 243 SER B CA 1
ATOM 4027 C C . SER B 1 243 ? -4.953 -52.125 -40.438 1 42.25 243 SER B C 1
ATOM 4029 O O . SER B 1 243 ? -4.688 -53.312 -40.719 1 42.25 243 SER B O 1
ATOM 4031 N N . SER B 1 244 ? -4.457 -51.688 -39.25 1 40.75 244 SER B N 1
ATOM 4032 C CA . SER B 1 244 ? -3.758 -52.719 -38.531 1 40.75 244 SER B CA 1
ATOM 4033 C C . SER B 1 244 ? -4.738 -53.688 -37.844 1 40.75 244 SER B C 1
ATOM 4035 O O . SER B 1 244 ? -4.34 -54.5 -37 1 40.75 244 SER B O 1
ATOM 4037 N N . ILE B 1 245 ? -6.078 -53.406 -37.875 1 38.41 245 ILE B N 1
ATOM 4038 C CA . ILE B 1 245 ? -6.988 -54.438 -37.406 1 38.41 245 ILE B CA 1
ATOM 4039 C C . ILE B 1 245 ? -7.031 -55.594 -38.406 1 38.41 245 ILE B C 1
ATOM 4041 O O . ILE B 1 245 ? -7.605 -55.438 -39.5 1 38.41 245 ILE B O 1
ATOM 4045 N N . ILE B 1 246 ? -5.879 -56.312 -38.594 1 39.62 246 ILE B N 1
ATOM 4046 C CA . ILE B 1 246 ? -5.906 -57.594 -39.281 1 39.62 246 ILE B CA 1
ATOM 4047 C C . ILE B 1 246 ? -7.055 -58.438 -38.75 1 39.62 246 ILE B C 1
ATOM 4049 O O . ILE B 1 246 ? -7.176 -58.625 -37.531 1 39.62 246 ILE B O 1
ATOM 4053 N N . PRO B 1 247 ? -8.133 -58.688 -39.406 1 37.56 247 PRO B N 1
ATOM 4054 C CA . PRO B 1 247 ? -9.188 -59.594 -38.969 1 37.56 247 PRO B CA 1
ATOM 4055 C C . PRO B 1 247 ? -8.633 -60.969 -38.531 1 37.56 247 PRO B C 1
ATOM 4057 O O . PRO B 1 247 ? -7.602 -61.406 -39.031 1 37.56 247 PRO B O 1
ATOM 4060 N N . PRO B 1 248 ? -8.828 -61.406 -37.312 1 37.88 248 PRO B N 1
ATOM 4061 C CA . PRO B 1 248 ? -8.352 -62.688 -36.75 1 37.88 248 PRO B CA 1
ATOM 4062 C C . PRO B 1 248 ? -8.336 -63.812 -37.781 1 37.88 248 PRO B C 1
ATOM 4064 O O . PRO B 1 248 ? -7.629 -64.812 -37.594 1 37.88 248 PRO B O 1
ATOM 4067 N N . GLU B 1 249 ? -9.164 -63.688 -38.781 1 39.66 249 GLU B N 1
ATOM 4068 C CA . GLU B 1 249 ? -9.305 -64.875 -39.625 1 39.66 249 GLU B CA 1
ATOM 4069 C C . GLU B 1 249 ? -8.016 -65.125 -40.406 1 39.66 249 GLU B C 1
ATOM 4071 O O . GLU B 1 249 ? -7.672 -66.312 -40.625 1 39.66 249 GLU B O 1
ATOM 4076 N N . LYS B 1 250 ? -7.402 -64.125 -40.875 1 42.94 250 LYS B N 1
ATOM 4077 C CA . LYS B 1 250 ? -6.324 -64.438 -41.781 1 42.94 250 LYS B CA 1
ATOM 4078 C C . LYS B 1 250 ? -5.047 -64.812 -41.031 1 42.94 250 LYS B C 1
ATOM 4080 O O . LYS B 1 250 ? -4.039 -65.188 -41.656 1 42.94 250 LYS B O 1
ATOM 4085 N N . GLN B 1 251 ? -4.906 -64.375 -39.781 1 37.81 251 GLN B N 1
ATOM 4086 C CA . GLN B 1 251 ? -3.699 -64.812 -39.062 1 37.81 251 GLN B CA 1
ATOM 4087 C C . GLN B 1 251 ? -3.652 -66.312 -38.906 1 37.81 251 GLN B C 1
ATOM 4089 O O . GLN B 1 251 ? -2.648 -66.875 -38.438 1 37.81 251 GLN B O 1
ATOM 4094 N N . ALA B 1 252 ? -4.773 -67.062 -39 1 39.47 252 ALA B N 1
ATOM 4095 C CA . ALA B 1 252 ? -4.789 -68.5 -38.875 1 39.47 252 ALA B CA 1
ATOM 4096 C C . ALA B 1 252 ? -3.996 -69.125 -40 1 39.47 252 ALA B C 1
ATOM 4098 O O . ALA B 1 252 ? -3.357 -70.188 -39.781 1 39.47 252 ALA B O 1
ATOM 4099 N N . GLU B 1 253 ? -4.062 -68.562 -41.219 1 37.62 253 GLU B N 1
ATOM 4100 C CA . GLU B 1 253 ? -3.502 -69.312 -42.344 1 37.62 253 GLU B CA 1
ATOM 4101 C C . GLU B 1 253 ? -1.977 -69.312 -42.281 1 37.62 253 GLU B C 1
ATOM 4103 O O . GLU B 1 253 ? -1.336 -70.188 -42.906 1 37.62 253 GLU B O 1
ATOM 4108 N N . LEU B 1 254 ? -1.413 -68.188 -41.875 1 37.62 254 LEU B N 1
ATOM 4109 C CA . LEU B 1 254 ? 0.018 -68.125 -42.156 1 37.62 254 LEU B CA 1
ATOM 4110 C C . LEU B 1 254 ? 0.779 -69.062 -41.25 1 37.62 254 LEU B C 1
ATOM 4112 O O . LEU B 1 254 ? 1.993 -69.25 -41.375 1 37.62 254 LEU B O 1
ATOM 4116 N N . LYS B 1 255 ? 0.2 -69.25 -40.062 1 37.66 255 LYS B N 1
ATOM 4117 C CA . LYS B 1 255 ? 1.055 -70.062 -39.156 1 37.66 255 LYS B CA 1
ATOM 4118 C C . LYS B 1 255 ? 1.179 -71.5 -39.625 1 37.66 255 LYS B C 1
ATOM 4120 O O . LYS B 1 255 ? 1.615 -72.375 -38.875 1 37.66 255 LYS B O 1
ATOM 4125 N N . HIS B 1 256 ? 0.527 -71.75 -40.812 1 31.42 256 HIS B N 1
ATOM 4126 C CA . HIS B 1 256 ? 0.774 -73.125 -41.094 1 31.42 256 HIS B CA 1
ATOM 4127 C C . HIS B 1 256 ? 2.246 -73.375 -41.406 1 31.42 256 HIS B C 1
ATOM 4129 O O . HIS B 1 256 ? 2.795 -72.812 -42.344 1 31.42 256 HIS B O 1
ATOM 4135 N N . PRO B 1 257 ? 3.061 -73.5 -40.312 1 29.08 257 PRO B N 1
ATOM 4136 C CA . PRO B 1 257 ? 4.469 -73.812 -40.531 1 29.08 257 PRO B CA 1
ATOM 4137 C C . PRO B 1 257 ? 4.645 -74.938 -41.562 1 29.08 257 PRO B C 1
ATOM 4139 O O . PRO B 1 257 ? 4.012 -76 -41.469 1 29.08 257 PRO B O 1
ATOM 4142 N N . SER B 1 258 ? 4.738 -74.562 -42.844 1 30.3 258 SER B N 1
ATOM 4143 C CA . SER B 1 258 ? 5.074 -75.562 -43.875 1 30.3 258 SER B CA 1
ATOM 4144 C C . SER B 1 258 ? 6.098 -76.562 -43.344 1 30.3 258 SER B C 1
ATOM 4146 O O . SER B 1 258 ? 6.949 -76.188 -42.531 1 30.3 258 SER B O 1
ATOM 4148 N N . LYS B 1 259 ? 5.812 -77.875 -43.438 1 33.47 259 LYS B N 1
ATOM 4149 C CA . LYS B 1 259 ? 6.574 -79.125 -43.188 1 33.47 259 LYS B CA 1
ATOM 4150 C C . LYS B 1 259 ? 7.988 -79 -43.75 1 33.47 259 LYS B C 1
ATOM 4152 O O . LYS B 1 259 ? 8.172 -78.625 -44.906 1 33.47 259 LYS B O 1
ATOM 4157 N N . PRO B 1 260 ? 9.008 -78.75 -42.844 1 28.08 260 PRO B N 1
ATOM 4158 C CA . PRO B 1 260 ? 10.383 -78.812 -43.344 1 28.08 260 PRO B CA 1
ATOM 4159 C C . PRO B 1 260 ? 10.633 -80 -44.312 1 28.08 260 PRO B C 1
ATOM 4161 O O . PRO B 1 260 ? 10.188 -81.062 -44.031 1 28.08 260 PRO B O 1
ATOM 4164 N N . MET B 1 261 ? 10.57 -79.75 -45.594 1 27.33 261 MET B N 1
ATOM 4165 C CA . MET B 1 261 ? 10.914 -80.75 -46.625 1 27.33 261 MET B CA 1
ATOM 4166 C C . MET B 1 261 ? 12.195 -81.5 -46.25 1 27.33 261 MET B C 1
ATOM 4168 O O . MET B 1 261 ? 13.242 -80.875 -46.031 1 27.33 261 MET B O 1
ATOM 4172 N N . LEU B 1 262 ? 12.039 -82.625 -45.406 1 28.14 262 LEU B N 1
ATOM 4173 C CA . LEU B 1 262 ? 13.094 -83.625 -45.125 1 28.14 262 LEU B CA 1
ATOM 4174 C C . LEU B 1 262 ? 13.805 -84 -46.438 1 28.14 262 LEU B C 1
ATOM 4176 O O . LEU B 1 262 ? 13.172 -84.438 -47.375 1 28.14 262 LEU B O 1
ATOM 4180 N N . PHE B 1 263 ? 14.773 -83.25 -46.844 1 25.83 263 PHE B N 1
ATOM 4181 C CA . PHE B 1 263 ? 15.68 -83.625 -47.938 1 25.83 263 PHE B CA 1
ATOM 4182 C C . PHE B 1 263 ? 16.125 -85.062 -47.844 1 25.83 263 PHE B C 1
ATOM 4184 O O . PHE B 1 263 ? 16.5 -85.5 -46.781 1 25.83 263 PHE B O 1
ATOM 4191 N N . GLU B 1 264 ? 15.469 -85.938 -48.594 1 26.64 264 GLU B N 1
ATOM 4192 C CA . GLU B 1 264 ? 15.727 -87.375 -48.938 1 26.64 264 GLU B CA 1
ATOM 4193 C C . GLU B 1 264 ? 17.203 -87.562 -49.25 1 26.64 264 GLU B C 1
ATOM 4195 O O . GLU B 1 264 ? 17.734 -86.938 -50.188 1 26.64 264 GLU B O 1
ATOM 4200 N N . ASN B 1 265 ? 18.031 -87.625 -48.219 1 27.08 265 ASN B N 1
ATOM 4201 C CA . ASN B 1 265 ? 19.328 -88.188 -48.625 1 27.08 265 ASN B CA 1
ATOM 4202 C C . ASN B 1 265 ? 19.156 -89.5 -49.375 1 27.08 265 ASN B C 1
ATOM 4204 O O . ASN B 1 265 ? 18.453 -90.375 -48.938 1 27.08 265 ASN B O 1
ATOM 4208 N N . PRO B 1 266 ? 19.484 -89.625 -50.688 1 30.17 266 PRO B N 1
ATOM 4209 C CA . PRO B 1 266 ? 19.531 -90.75 -51.656 1 30.17 266 PRO B CA 1
ATOM 4210 C C . PRO B 1 266 ? 20.391 -91.938 -51.188 1 30.17 266 PRO B C 1
ATOM 4212 O O . PRO B 1 266 ? 20.562 -92.875 -51.906 1 30.17 266 PRO B O 1
ATOM 4215 N N . GLY B 1 267 ? 21.125 -91.875 -49.969 1 26.16 267 GLY B N 1
ATOM 4216 C CA . GLY B 1 267 ? 22.047 -93 -49.969 1 26.16 267 GLY B CA 1
ATOM 4217 C C . GLY B 1 267 ? 21.375 -94.375 -50.188 1 26.16 267 GLY B C 1
ATOM 4218 O O . GLY B 1 267 ? 21.641 -95.062 -51.188 1 26.16 267 GLY B O 1
ATOM 4219 N N . SER B 1 268 ? 21.453 -95.5 -49.281 1 23.8 268 SER B N 1
ATOM 4220 C CA . SER B 1 268 ? 21.469 -96.938 -49.75 1 23.8 268 SER B CA 1
ATOM 4221 C C . SER B 1 268 ? 20.078 -97.375 -50.219 1 23.8 268 SER B C 1
ATOM 4223 O O . SER B 1 268 ? 19.062 -96.875 -49.688 1 23.8 268 SER B O 1
#

InterPro domains:
  IPR027417 P-loop containing nucleoside triphosphate hydrolase [G3DSA:3.40.50.300] (16-239)
  IPR027417 P-loop containing nucleoside triphosphate hydrolase [SSF52540] (23-188)
  IPR040385 Rab-like protein 6 [PTHR14932] (18-239)

Foldseek 3Di:
DPPPVPPPQLAAPPPPPADAPEEFEEEEEWAPPLCSLLLVQVQCRNANYRPPPDDPAFDWDKGWAAAPVDHPHIHIYTYTHDHQCVNVCVVPDDDDDSPPDPLLVVQVRHLAYEQGAEPVDVVRVVRVLVCLVSHDQLREYEYEHEPPVVDPDDDDDPPSVVVVCVRYHYAYAYSVVGGRSVVVSNCVVVSVVVVVVVVVVVVVVVVVVVVVVVVVVVVVVVVVVVVVVVVVVVVVVVPPDPPVPPPVVVVVVVPPPPDPPPPPPPDD/DPPPVPPPFLAAPPPPVADAPEEFEEEEEWAPPLCSVLLVQVQCRSANYRPPPDDPAFDWDKGWAAAPVDPPHIHIYTYTHDHQCVNVCVVPDDDDDSPDPPLLVVQVRHLAYEQGAEPVDVVRVVRSLVCLVSHDQLREYEYEHEPPVVDPDPDDDPPSVVVVPVRYHYAYAYSVVGGRSVVVSNCVVVSVVVVVVVVVVVVVVVVVVVVVVVVVVVVVVVVVVVVVVVVVVVVVVVPPDPPVPPPVVVVVPPPPPPDPPPPPPPDD

Nearest PDB structures (foldseek):
  4cz2-assembly4_B  TM=7.109E-01  e=8.693E-10  Homo sapiens
  7opq-assembly1_B  TM=7.433E-01  e=4.213E-09  Homo sapiens
  4cz2-assembly2_C  TM=7.098E-01  e=2.708E-09  Homo sapiens
  8p3h-assembly1_B  TM=7.323E-01  e=2.799E-08  Homo sapiens
  6vii-assembly3_A  TM=6.729E-01  e=2.799E-08  Mus musculus

Secondary structure (DSSP, 8-state):
------------S---S--EEEEEEEEEEE-TTSSHHHHHHHHHHSSS--------SS-EEEEEE--SSSTT-EEEEEEEE---THHHHHTS-TT-----HHHHHHHHT-SEEEEEE-TT-HHHHHHHHHHHHHS-TTS-EEEEE--TTT-SS--PPPHHHHTTGGG-EEEE--TTT-TTHHHHHHHTHHHHHHHHHHHHHHHHHHHHHHHHHHHHHHHHHHHHHHHHHHHHHHHHHHHS-GGG---TTTTTGGGS------------/------------S---S--EEEEEEEEEEE-TTSSHHHHHHHHHHSSS--------SS-EEEEEE--SSSTT-EEEEEEEE---THHHHHSS-TT-----HHHHHHHTT-SEEEEEE-TT-HHHHHHHHHHHHHS-TTS-EEEEE--TTT-SS--PPPHHHHTTGGG-EEEE--TTT-TTHHHHHHHTHHHHHHHHHHHHHHHHHHHHHHHHHHHHHHHHHHHHHHHHHHHHHHHHHHHS-GGG---TTTTTTTT-------------

Sequence (536 aa):
MGANGSYAPATNGQSNGNKITDHITLSVRGSRKTGKTALITKIQAKKLYPDYSQTPVMTATDVMWNPVTCEGETIQITIWDVVDKAIRYLDVSQDQELPDATTVDTYSRADGIVILYNPKNPQSIKYAVTVINEAPPETPMIICCNFADEHLKSIGIPKELAELSDRFQHVHTSMTTNQGLGVVAKWLDLPLLYHRKKTYEDMLKHIQQDFSALDTDLKNNLQKENFIAEEETQHRKYTVPESSIIPPEKQAELKHPSKPMLFENPGSMGANGSYAPATNGQSNGNKITDHITLSVRGSRKTGKTALITKIQAKKLYPDYSQTPVMTATDVMWNPVTCEGETIQITIWDVVDKAIRYLDVSQDQELPDATTVDTYSRADGIVILYNPKNPQSIKYAVTVINEAPPETPMIICCNFADEHLKSIGIPKELAELSDRFQHVHTSMTTNQGLGVVAKWLDLPLLYHRKKTYEDMLKHIQQDFSALDTDLKNNLQKENFIAEEETQHRKYTVPESSIIPPEKQAELKHPSKPMLFENPGS

Organism: Trichomonas vaginalis (strain ATCC PRA-98 / G3) (NCBI:txid412133)

Solvent-accessible surface area (backbone atoms only — not comparable to full-atom values): 31204 Å² total; per-residue (Å²): 134,78,82,70,77,72,71,77,72,61,61,68,64,73,64,69,85,66,69,70,75,46,76,44,32,34,36,39,37,40,48,87,92,27,49,65,68,59,48,53,47,50,57,32,50,68,12,42,56,72,86,78,70,83,78,64,79,75,44,73,42,79,34,64,40,67,43,82,89,42,77,93,44,37,29,38,36,37,34,34,42,46,62,65,62,63,59,63,46,65,77,44,83,92,77,75,70,66,79,68,73,72,62,56,60,63,48,72,68,33,35,22,36,40,33,27,20,31,85,90,36,68,66,21,47,53,49,45,48,51,50,61,70,66,39,61,88,83,41,46,33,39,37,31,40,30,52,45,82,74,46,78,59,90,74,72,74,55,69,80,53,53,79,50,47,91,61,41,47,79,41,57,19,16,90,85,81,49,43,43,48,66,47,54,60,58,48,58,42,52,25,50,50,52,49,51,48,52,51,41,52,53,49,49,54,51,48,51,51,47,50,54,52,49,51,52,49,50,52,52,46,50,51,50,48,52,49,52,52,50,51,52,41,55,51,50,63,69,64,54,69,75,68,79,68,65,61,75,71,64,64,58,64,70,62,56,74,75,74,78,78,74,80,74,72,83,69,133,134,79,83,70,77,71,72,75,72,52,62,61,62,74,67,65,85,66,69,68,76,47,77,45,33,36,36,39,38,40,46,87,91,27,48,64,70,60,50,54,47,49,58,32,47,61,13,34,57,71,86,78,70,83,78,63,82,75,44,72,44,78,36,68,41,67,44,83,88,42,75,94,43,37,28,37,37,37,36,34,43,45,63,66,61,63,58,64,46,65,77,44,82,93,76,74,72,65,80,69,72,71,63,56,60,63,46,76,66,33,36,22,38,38,33,28,21,31,86,90,35,68,65,21,48,52,47,48,48,51,52,62,71,68,38,62,89,84,42,45,34,39,36,32,41,31,52,45,82,74,45,77,60,90,76,73,74,55,69,80,51,53,78,48,47,91,60,39,47,80,42,58,19,15,91,85,80,50,42,44,49,66,48,53,59,59,49,56,43,51,26,50,50,52,47,50,49,53,51,42,52,52,49,48,53,51,49,52,52,47,51,55,54,49,52,52,49,49,53,52,46,48,52,50,47,53,48,52,52,52,51,51,40,53,51,52,62,66,65,53,70,74,70,78,68,65,62,74,70,65,65,61,64,67,65,56,72,73,74,78,79,76,76,76,76,79,72,136

pLDDT: mean 71.74, std 26.1, range [18.73, 97.69]